Protein AF-0000000084387433 (afdb_homodimer)

InterPro domains:
  IPR000073 Alpha/beta hydrolase fold-1 [PR00111] (108-123)
  IPR000073 Alpha/beta hydrolase fold-1 [PR00111] (158-171)
  IPR000073 Alpha/beta hydrolase fold-1 [PR00111] (172-185)
  IPR022742 Alpha/beta hydrolase domain-containing protein 17C-like [PF12146] (83-213)
  IPR029058 Alpha/Beta hydrolase fold [G3DSA:3.40.50.1820] (45-366)
  IPR029058 Alpha/Beta hydrolase fold [SSF53474] (64-362)
  IPR050266 AB hydrolase superfamily [PTHR43798] (64-264)

pLDDT: mean 88.71, std 18.36, range [24.11, 98.94]

Structure (mmCIF, N/CA/C/O backbone):
data_AF-0000000084387433-model_v1
#
loop_
_entity.id
_entity.type
_entity.pdbx_description
1 polymer 'Alpha beta hydrolase family'
#
loop_
_atom_site.group_PDB
_atom_site.id
_atom_site.type_symbol
_atom_site.label_atom_id
_atom_site.label_alt_id
_atom_site.label_comp_id
_atom_site.label_asym_id
_atom_site.label_entity_id
_atom_site.label_seq_id
_atom_site.pdbx_PDB_ins_code
_atom_site.Cartn_x
_atom_site.Cartn_y
_atom_site.Cartn_z
_atom_site.occupancy
_atom_site.B_iso_or_equiv
_atom_site.auth_seq_id
_atom_site.auth_comp_id
_atom_site.auth_asym_id
_atom_site.auth_atom_id
_atom_site.pdbx_PDB_model_num
ATOM 1 N N . MET A 1 1 ? 56.719 6.711 -15.93 1 65 1 MET A N 1
ATOM 2 C CA . MET A 1 1 ? 55.562 5.863 -16.219 1 65 1 MET A CA 1
ATOM 3 C C . MET A 1 1 ? 55.094 6.066 -17.656 1 65 1 MET A C 1
ATOM 5 O O . MET A 1 1 ? 54.938 7.199 -18.109 1 65 1 MET A O 1
ATOM 9 N N . ASP A 1 2 ? 55.188 5.051 -18.484 1 86.56 2 ASP A N 1
ATOM 10 C CA . ASP A 1 2 ? 54.75 5.184 -19.875 1 86.56 2 ASP A CA 1
ATOM 11 C C . ASP A 1 2 ? 53.281 5.664 -19.953 1 86.56 2 ASP A C 1
ATOM 13 O O . ASP A 1 2 ? 52.531 5.559 -18.969 1 86.56 2 ASP A O 1
ATOM 17 N N . ASN A 1 3 ? 53.125 6.41 -20.906 1 88.75 3 ASN A N 1
ATOM 18 C CA . ASN A 1 3 ? 51.844 7.039 -21.141 1 88.75 3 ASN A CA 1
ATOM 19 C C . ASN A 1 3 ? 50.688 6.031 -21 1 88.75 3 ASN A C 1
ATOM 21 O O . ASN A 1 3 ? 49.625 6.367 -20.5 1 88.75 3 ASN A O 1
ATOM 25 N N . ILE A 1 4 ? 50.969 4.801 -21.312 1 89.12 4 ILE A N 1
ATOM 26 C CA . ILE A 1 4 ? 49.938 3.779 -21.266 1 89.12 4 ILE A CA 1
ATOM 27 C C . ILE A 1 4 ? 49.594 3.453 -19.812 1 89.12 4 ILE A C 1
ATOM 29 O O . ILE A 1 4 ? 48.438 3.354 -19.438 1 89.12 4 ILE A O 1
ATOM 33 N N . SER A 1 5 ? 50.594 3.354 -19.047 1 89.81 5 SER A N 1
ATOM 34 C CA . SER A 1 5 ? 50.406 3.08 -17.625 1 89.81 5 SER A CA 1
ATOM 35 C C . SER A 1 5 ? 49.688 4.242 -16.938 1 89.81 5 SER A C 1
ATOM 37 O O . SER A 1 5 ? 48.844 4.027 -16.062 1 89.81 5 SER A O 1
ATOM 39 N N . LEU A 1 6 ? 50.062 5.391 -17.328 1 89.75 6 LEU A N 1
ATOM 40 C CA . LEU A 1 6 ? 49.469 6.578 -16.734 1 89.75 6 LEU A CA 1
ATOM 41 C C . LEU A 1 6 ? 47.969 6.664 -17.062 1 89.75 6 LEU A C 1
ATOM 43 O O . LEU A 1 6 ? 47.156 7.023 -16.219 1 89.75 6 LEU A O 1
ATOM 47 N N . ILE A 1 7 ? 47.656 6.363 -18.312 1 89.88 7 ILE A N 1
ATOM 48 C CA . ILE A 1 7 ? 46.281 6.387 -18.75 1 89.88 7 ILE A CA 1
ATOM 49 C C . ILE A 1 7 ? 45.469 5.344 -17.984 1 89.88 7 ILE A C 1
ATOM 51 O O . ILE A 1 7 ? 44.375 5.641 -17.453 1 89.88 7 ILE A O 1
ATOM 55 N N . ALA A 1 8 ? 45.969 4.199 -17.812 1 91.31 8 ALA A N 1
ATOM 56 C CA . ALA A 1 8 ? 45.281 3.109 -17.125 1 91.31 8 ALA A CA 1
ATOM 57 C C . ALA A 1 8 ? 45.094 3.428 -15.648 1 91.31 8 ALA A C 1
ATOM 59 O O . ALA A 1 8 ? 44 3.207 -15.102 1 91.31 8 ALA A O 1
ATOM 60 N N . VAL A 1 9 ? 46.062 3.902 -15.055 1 89.75 9 VAL A N 1
ATOM 61 C CA . VAL A 1 9 ? 46 4.223 -13.633 1 89.75 9 VAL A CA 1
ATOM 62 C C . VAL A 1 9 ? 45.031 5.379 -13.406 1 89.75 9 VAL A C 1
ATOM 64 O O . VAL A 1 9 ? 44.25 5.367 -12.438 1 89.75 9 VAL A O 1
ATOM 67 N N . THR A 1 10 ? 45.125 6.328 -14.289 1 89.5 10 THR A N 1
ATOM 68 C CA . THR A 1 10 ? 44.219 7.473 -14.156 1 89.5 10 THR A CA 1
ATOM 69 C C . THR A 1 10 ? 42.781 7.051 -14.352 1 89.5 10 THR A C 1
ATOM 71 O O . THR A 1 10 ? 41.875 7.5 -13.625 1 89.5 10 THR A O 1
ATOM 74 N N . ALA A 1 11 ? 42.594 6.25 -15.344 1 89.38 11 ALA A N 1
ATOM 75 C CA . ALA A 1 11 ? 41.25 5.754 -15.594 1 89.38 11 ALA A CA 1
ATOM 76 C C . ALA A 1 11 ? 40.719 4.953 -14.398 1 89.38 11 ALA A C 1
ATOM 78 O O . ALA A 1 11 ? 39.594 5.133 -13.969 1 89.38 11 ALA A O 1
ATOM 79 N N . PHE A 1 12 ? 41.5 4.176 -13.859 1 89.81 12 PHE A N 1
ATOM 80 C CA . PHE A 1 12 ? 41.125 3.332 -12.727 1 89.81 12 PHE A CA 1
ATOM 81 C C . PHE A 1 12 ? 40.875 4.176 -11.484 1 89.81 12 PHE A C 1
ATOM 83 O O . PHE A 1 12 ? 39.906 3.965 -10.773 1 89.81 12 PHE A O 1
ATOM 90 N N . THR A 1 13 ? 41.781 5.07 -11.25 1 89.25 13 THR A N 1
ATOM 91 C CA . THR A 1 13 ? 41.625 5.934 -10.078 1 89.25 13 THR A CA 1
ATOM 92 C C . THR A 1 13 ? 40.406 6.82 -10.203 1 89.25 13 THR A C 1
ATOM 94 O O . THR A 1 13 ? 39.688 7.055 -9.219 1 89.25 13 THR A O 1
ATOM 97 N N . THR A 1 14 ? 40.219 7.285 -11.367 1 86.12 14 THR A N 1
ATOM 98 C CA . THR A 1 14 ? 39.031 8.086 -11.602 1 86.12 14 THR A CA 1
ATOM 99 C C . THR A 1 14 ? 37.75 7.27 -11.352 1 86.12 14 THR A C 1
ATOM 101 O O . THR A 1 14 ? 36.812 7.75 -10.719 1 86.12 14 THR A O 1
ATOM 104 N N . PHE A 1 15 ? 37.781 6.125 -11.812 1 86.19 15 PHE A N 1
ATOM 105 C CA . PHE A 1 15 ? 36.656 5.234 -11.617 1 86.19 15 PHE A CA 1
ATOM 106 C C . PHE A 1 15 ? 36.406 4.984 -10.133 1 86.19 15 PHE A C 1
ATOM 108 O O . PHE A 1 15 ? 35.281 5.098 -9.648 1 86.19 15 PHE A O 1
ATOM 115 N N . CYS A 1 16 ? 37.406 4.711 -9.43 1 85.88 16 CYS A N 1
ATOM 116 C CA . CYS A 1 16 ? 37.281 4.43 -8 1 85.88 16 CYS A CA 1
ATOM 117 C C . CYS A 1 16 ? 36.812 5.66 -7.234 1 85.88 16 CYS A C 1
ATOM 119 O O . CYS A 1 16 ? 36 5.551 -6.336 1 85.88 16 CYS A O 1
ATOM 121 N N . PHE A 1 17 ? 37.406 6.762 -7.613 1 85.5 17 PHE A N 1
ATOM 122 C CA . PHE A 1 17 ? 37.031 8 -6.945 1 85.5 17 PHE A CA 1
ATOM 123 C C . PHE A 1 17 ? 35.562 8.312 -7.184 1 85.5 17 PHE A C 1
ATOM 125 O O . PHE A 1 17 ? 34.844 8.734 -6.266 1 85.5 17 PHE A O 1
ATOM 132 N N . LEU A 1 18 ? 35.125 8.133 -8.352 1 83.81 18 LEU A N 1
ATOM 133 C CA . LEU A 1 18 ? 33.719 8.398 -8.68 1 83.81 18 LEU A CA 1
ATOM 134 C C . LEU A 1 18 ? 32.812 7.43 -7.941 1 83.81 18 LEU A C 1
ATOM 136 O O . LEU A 1 18 ? 31.719 7.816 -7.496 1 83.81 18 LEU A O 1
ATOM 140 N N . LEU A 1 19 ? 33.281 6.289 -7.812 1 83.62 19 LEU A N 1
ATOM 141 C CA . LEU A 1 19 ? 32.5 5.289 -7.098 1 83.62 19 LEU A CA 1
ATOM 142 C C . LEU A 1 19 ? 32.375 5.637 -5.617 1 83.62 19 LEU A C 1
ATOM 144 O O . LEU A 1 19 ? 31.297 5.555 -5.027 1 83.62 19 LEU A O 1
ATOM 148 N N . VAL A 1 20 ? 33.438 6.027 -5.062 1 81.5 20 VAL A N 1
ATOM 149 C CA . VAL A 1 20 ? 33.469 6.391 -3.648 1 81.5 20 VAL A CA 1
ATOM 150 C C . VAL A 1 20 ? 32.625 7.648 -3.424 1 81.5 20 VAL A C 1
ATOM 152 O O . VAL A 1 20 ? 31.875 7.723 -2.463 1 81.5 20 VAL A O 1
ATOM 155 N N . ALA A 1 21 ? 32.844 8.578 -4.277 1 82.44 21 ALA A N 1
ATOM 156 C CA . ALA A 1 21 ? 32.062 9.812 -4.184 1 82.44 21 ALA A CA 1
ATOM 157 C C . ALA A 1 21 ? 30.578 9.523 -4.305 1 82.44 21 ALA A C 1
ATOM 159 O O . ALA A 1 21 ? 29.781 10.055 -3.545 1 82.44 21 ALA A O 1
ATOM 160 N N . TYR A 1 22 ? 30.297 8.727 -5.152 1 79.44 22 TYR A N 1
ATOM 161 C CA . TYR A 1 22 ? 28.891 8.375 -5.375 1 79.44 22 TYR A CA 1
ATOM 162 C C . TYR A 1 22 ? 28.297 7.703 -4.141 1 79.44 22 TYR A C 1
ATOM 164 O O . TYR A 1 22 ? 27.266 8.125 -3.641 1 79.44 22 TYR A O 1
ATOM 172 N N . TYR A 1 23 ? 28.922 6.801 -3.539 1 81 23 TYR A N 1
ATOM 173 C CA . TYR A 1 23 ? 28.391 6.047 -2.41 1 81 23 TYR A CA 1
ATOM 174 C C . TYR A 1 23 ? 28.422 6.883 -1.136 1 81 23 TYR A C 1
ATOM 176 O O . TYR A 1 23 ? 27.594 6.68 -0.237 1 81 23 TYR A O 1
ATOM 184 N N . SER A 1 24 ? 29.312 7.812 -1.181 1 81.12 24 SER A N 1
ATOM 185 C CA . SER A 1 24 ? 29.375 8.695 -0.019 1 81.12 24 SER A CA 1
ATOM 186 C C . SER A 1 24 ? 28.297 9.766 -0.076 1 81.12 24 SER A C 1
ATOM 188 O O . SER A 1 24 ? 27.734 10.141 0.953 1 81.12 24 SER A O 1
ATOM 190 N N . LEU A 1 25 ? 28.047 10.203 -1.199 1 83.25 25 LEU A N 1
ATOM 191 C CA . LEU A 1 25 ? 27.125 11.32 -1.375 1 83.25 25 LEU A CA 1
ATOM 192 C C . LEU A 1 25 ? 25.688 10.828 -1.555 1 83.25 25 LEU A C 1
ATOM 194 O O . LEU A 1 25 ? 24.734 11.578 -1.339 1 83.25 25 LEU A O 1
ATOM 198 N N . TYR A 1 26 ? 25.562 9.633 -1.935 1 81.25 26 TYR A N 1
ATOM 199 C CA . TYR A 1 26 ? 24.25 9.039 -2.148 1 81.25 26 TYR A CA 1
ATOM 200 C C . TYR A 1 26 ? 24.109 7.73 -1.381 1 81.25 26 TYR A C 1
ATOM 202 O O . TYR A 1 26 ? 23.984 6.664 -1.982 1 81.25 26 TYR A O 1
ATOM 210 N N . PRO A 1 27 ? 24.047 7.918 -0.1 1 77 27 PRO A N 1
ATOM 211 C CA . PRO A 1 27 ? 23.922 6.699 0.698 1 77 27 PRO A CA 1
ATOM 212 C C . PRO A 1 27 ? 22.594 5.973 0.459 1 77 27 PRO A C 1
ATOM 214 O O . PRO A 1 27 ? 21.594 6.602 0.1 1 77 27 PRO A O 1
ATOM 217 N N . ILE A 1 28 ? 22.672 4.68 0.574 1 79.88 28 ILE A N 1
ATOM 218 C CA . ILE A 1 28 ? 21.469 3.873 0.441 1 79.88 28 ILE A CA 1
ATOM 219 C C . ILE A 1 28 ? 20.719 3.848 1.77 1 79.88 28 ILE A C 1
ATOM 221 O O . ILE A 1 28 ? 21.25 3.41 2.789 1 79.88 28 ILE A O 1
ATOM 225 N N . ASP A 1 29 ? 19.547 4.426 1.74 1 85.62 29 ASP A N 1
ATOM 226 C CA . ASP A 1 29 ? 18.703 4.379 2.934 1 85.62 29 ASP A CA 1
ATOM 227 C C . ASP A 1 29 ? 18.094 2.99 3.125 1 85.62 29 ASP A C 1
ATOM 229 O O . ASP A 1 29 ? 17.828 2.291 2.148 1 85.62 29 ASP A O 1
ATOM 233 N N . PRO A 1 30 ? 18.016 2.631 4.445 1 92.31 30 PRO A N 1
ATOM 234 C CA . PRO A 1 30 ? 17.281 1.383 4.672 1 92.31 30 PRO A CA 1
ATOM 235 C C . PRO A 1 30 ? 15.836 1.449 4.184 1 92.31 30 PRO A C 1
ATOM 237 O O . PRO A 1 30 ? 15.25 2.533 4.129 1 92.31 30 PRO A O 1
ATOM 240 N N . GLN A 1 31 ? 15.367 0.321 3.84 1 95.75 31 GLN A N 1
ATOM 241 C CA . GLN A 1 31 ? 13.992 0.247 3.357 1 95.75 31 GLN A CA 1
ATOM 242 C C . GLN A 1 31 ? 13.023 0.859 4.363 1 95.75 31 GLN A C 1
ATOM 244 O O . GLN A 1 31 ? 12.133 1.628 3.988 1 95.75 31 GLN A O 1
ATOM 249 N N . ILE A 1 32 ? 13.188 0.485 5.629 1 97.81 32 ILE A N 1
ATOM 250 C CA . ILE A 1 32 ? 12.352 0.984 6.719 1 97.81 32 ILE A CA 1
ATOM 251 C C . ILE A 1 32 ? 13.211 1.787 7.695 1 97.81 32 ILE A C 1
ATOM 253 O O . ILE A 1 32 ? 14.242 1.308 8.164 1 97.81 32 ILE A O 1
ATOM 257 N N . ILE A 1 33 ? 12.867 3.029 7.91 1 97.56 33 ILE A N 1
ATOM 258 C CA . ILE A 1 33 ? 13.508 3.867 8.914 1 97.56 33 ILE A CA 1
ATOM 259 C C . ILE A 1 33 ? 12.617 3.961 10.156 1 97.56 33 ILE A C 1
ATOM 261 O O . ILE A 1 33 ? 11.562 4.594 10.117 1 97.56 33 ILE A O 1
ATOM 265 N N . PRO A 1 34 ? 12.992 3.387 11.242 1 96.44 34 PRO A N 1
ATOM 266 C CA . PRO A 1 34 ? 12.125 3.279 12.422 1 96.44 34 PRO A CA 1
ATOM 267 C C . PRO A 1 34 ? 11.727 4.641 12.984 1 96.44 34 PRO A C 1
ATOM 269 O O . PRO A 1 34 ? 12.539 5.566 13.008 1 96.44 34 PRO A O 1
ATOM 272 N N . SER A 1 35 ? 10.516 4.707 13.438 1 97 35 SER A N 1
ATOM 273 C CA . SER A 1 35 ? 10.016 5.91 14.086 1 97 35 SER A CA 1
ATOM 274 C C . SER A 1 35 ? 10.5 6.004 15.531 1 97 35 SER A C 1
ATOM 276 O O . SER A 1 35 ? 11.086 5.055 16.047 1 97 35 SER A O 1
ATOM 278 N N . PRO A 1 36 ? 10.25 7.125 16.188 1 95.25 36 PRO A N 1
ATOM 279 C CA . PRO A 1 36 ? 10.688 7.254 17.578 1 95.25 36 PRO A CA 1
ATOM 280 C C . PRO A 1 36 ? 9.859 6.391 18.531 1 95.25 36 PRO A C 1
ATOM 282 O O . PRO A 1 36 ? 10.211 6.254 19.703 1 95.25 36 PRO A O 1
ATOM 285 N N . LEU A 1 37 ? 8.781 5.855 18.062 1 92.5 37 LEU A N 1
ATOM 286 C CA . LEU A 1 37 ? 7.949 5.027 18.922 1 92.5 37 LEU A CA 1
ATOM 287 C C . LEU A 1 37 ? 8.773 3.918 19.562 1 92.5 37 LEU A C 1
ATOM 289 O O . LEU A 1 37 ? 8.492 3.508 20.703 1 92.5 37 LEU A O 1
ATOM 293 N N . HIS A 1 38 ? 9.766 3.438 18.828 1 87.12 38 HIS A N 1
ATOM 294 C CA . HIS A 1 38 ? 10.602 2.352 19.328 1 87.12 38 HIS A CA 1
ATOM 295 C C . HIS A 1 38 ? 11.375 2.781 20.562 1 87.12 38 HIS A C 1
ATOM 297 O O . HIS A 1 38 ? 11.633 1.967 21.453 1 87.12 38 HIS A O 1
ATOM 303 N N . ILE A 1 39 ? 11.742 4.012 20.703 1 87.88 39 ILE A N 1
ATOM 304 C CA . ILE A 1 39 ? 12.5 4.539 21.828 1 87.88 39 ILE A CA 1
ATOM 305 C C . ILE A 1 39 ? 11.555 4.969 22.938 1 87.88 39 ILE A C 1
ATOM 307 O O . ILE A 1 39 ? 11.844 4.781 24.125 1 87.88 39 ILE A O 1
ATOM 311 N N . ILE A 1 40 ? 10.453 5.48 22.578 1 89.94 40 ILE A N 1
ATOM 312 C CA . ILE A 1 40 ? 9.492 6.027 23.531 1 89.94 40 ILE A CA 1
ATOM 313 C C . ILE A 1 40 ? 8.914 4.895 24.391 1 89.94 40 ILE A C 1
ATOM 315 O O . ILE A 1 40 ? 8.617 5.09 25.562 1 89.94 40 ILE A O 1
ATOM 319 N N . ALA A 1 41 ? 8.805 3.734 23.766 1 83.81 41 ALA A N 1
ATOM 320 C CA . ALA A 1 41 ? 8.242 2.582 24.469 1 83.81 41 ALA A CA 1
ATOM 321 C C . ALA A 1 41 ? 9.086 2.221 25.703 1 83.81 41 ALA A C 1
ATOM 323 O O . ALA A 1 41 ? 8.578 1.629 26.656 1 83.81 41 ALA A O 1
ATOM 324 N N . SER A 1 42 ? 10.32 2.705 25.703 1 87.88 42 SER A N 1
ATOM 325 C CA . SER A 1 42 ? 11.219 2.379 26.797 1 87.88 42 SER A CA 1
ATOM 326 C C . SER A 1 42 ? 11.305 3.531 27.797 1 87.88 42 SER A C 1
ATOM 328 O O . SER A 1 42 ? 11.914 3.393 28.859 1 87.88 42 SER A O 1
ATOM 330 N N . LEU A 1 43 ? 10.664 4.617 27.547 1 90.38 43 LEU A N 1
ATOM 331 C CA . LEU A 1 43 ? 10.742 5.793 28.406 1 90.38 43 LEU A CA 1
ATOM 332 C C . LEU A 1 43 ? 9.742 5.691 29.562 1 90.38 43 LEU A C 1
ATOM 334 O O . LEU A 1 43 ? 8.648 5.145 29.391 1 90.38 43 LEU A O 1
ATOM 338 N N . PRO A 1 44 ? 10.117 6.23 30.75 1 91.38 44 PRO A N 1
ATOM 339 C CA . PRO A 1 44 ? 9.156 6.332 31.844 1 91.38 44 PRO A CA 1
ATOM 340 C C . PRO A 1 44 ? 7.945 7.195 31.484 1 91.38 44 PRO A C 1
ATOM 342 O O . PRO A 1 44 ? 8.055 8.117 30.672 1 91.38 44 PRO A O 1
ATOM 345 N N . GLU A 1 45 ? 6.93 6.938 32.094 1 89 45 GLU A N 1
ATOM 346 C CA . GLU A 1 45 ? 5.664 7.613 31.828 1 89 45 GLU A CA 1
ATOM 347 C C . GLU A 1 45 ? 5.797 9.125 32 1 89 45 GLU A C 1
ATOM 349 O O . GLU A 1 45 ? 5.188 9.891 31.25 1 89 45 GLU A O 1
ATOM 354 N N . GLU A 1 46 ? 6.555 9.523 32.969 1 90.5 46 GLU A N 1
ATOM 355 C CA . GLU A 1 46 ? 6.734 10.945 33.25 1 90.5 46 GLU A CA 1
ATOM 356 C C . GLU A 1 46 ? 7.387 11.664 32.062 1 90.5 46 GLU A C 1
ATOM 358 O O . GLU A 1 46 ? 7.059 12.82 31.781 1 90.5 46 GLU A O 1
ATOM 363 N N . GLU A 1 47 ? 8.25 10.977 31.422 1 90.25 47 GLU A N 1
ATOM 364 C CA . GLU A 1 47 ? 8.938 11.555 30.281 1 90.25 47 GLU A CA 1
ATOM 365 C C . GLU A 1 47 ? 8.031 11.586 29.047 1 90.25 47 GLU A C 1
ATOM 367 O O . GLU A 1 47 ? 8.094 12.523 28.25 1 90.25 47 GLU A O 1
ATOM 372 N N . VAL A 1 48 ? 7.227 10.562 28.922 1 90.81 48 VAL A N 1
ATOM 373 C CA . VAL A 1 48 ? 6.297 10.484 27.797 1 90.81 48 VAL A CA 1
ATOM 374 C C . VAL A 1 48 ? 5.289 11.633 27.875 1 90.81 48 VAL A C 1
ATOM 376 O O . VAL A 1 48 ? 4.898 12.195 26.859 1 90.81 48 VAL A O 1
ATOM 379 N N . GLN A 1 49 ? 4.926 12.016 29.078 1 88.69 49 GLN A N 1
ATOM 380 C CA . GLN A 1 49 ? 3.934 13.062 29.297 1 88.69 49 GLN A CA 1
ATOM 381 C C . GLN A 1 49 ? 4.484 14.43 28.906 1 88.69 49 GLN A C 1
ATOM 383 O O . GLN A 1 49 ? 3.721 15.359 28.625 1 88.69 49 GLN A O 1
ATOM 388 N N . LYS A 1 50 ? 5.789 14.531 28.812 1 89.12 50 LYS A N 1
ATOM 389 C CA . LYS A 1 50 ? 6.43 15.805 28.516 1 89.12 50 LYS A CA 1
ATOM 390 C C . LYS A 1 50 ? 6.645 15.977 27.016 1 89.12 50 LYS A C 1
ATOM 392 O O . LYS A 1 50 ? 7.02 17.062 26.547 1 89.12 50 LYS A O 1
ATOM 397 N N . LEU A 1 51 ? 6.336 14.859 26.328 1 92.25 51 LEU A N 1
ATOM 398 C CA . LEU A 1 51 ? 6.52 14.938 24.891 1 92.25 51 LEU A CA 1
ATOM 399 C C . LEU A 1 51 ? 5.516 15.898 24.266 1 92.25 51 LEU A C 1
ATOM 401 O O . LEU A 1 51 ? 4.355 15.953 24.688 1 92.25 51 LEU A O 1
ATOM 405 N N . PRO A 1 52 ? 5.91 16.688 23.312 1 90.25 52 PRO A N 1
ATOM 406 C CA . PRO A 1 52 ? 4.973 17.594 22.641 1 90.25 52 PRO A CA 1
ATOM 407 C C . PRO A 1 52 ? 3.863 16.844 21.891 1 90.25 52 PRO A C 1
ATOM 409 O 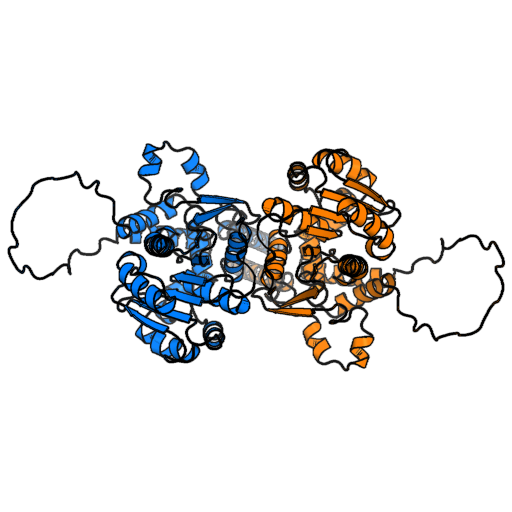O . PRO A 1 52 ? 2.775 17.391 21.688 1 90.25 52 PRO A O 1
ATOM 412 N N . TYR A 1 53 ? 4.148 15.656 21.406 1 92.75 53 TYR A N 1
ATOM 413 C CA . TYR A 1 53 ? 3.219 14.742 20.766 1 92.75 53 TYR A CA 1
ATOM 414 C C . TYR A 1 53 ? 3.256 13.367 21.422 1 92.75 53 TYR A C 1
ATOM 416 O O . TYR A 1 53 ? 4.246 12.641 21.297 1 92.75 53 TYR A O 1
ATOM 424 N N . GLN A 1 54 ? 2.17 13.078 22.062 1 92.56 54 GLN A N 1
ATOM 425 C CA . GLN A 1 54 ? 2.117 11.82 22.812 1 92.56 54 GLN A CA 1
ATOM 426 C C . GLN A 1 54 ? 1.523 10.703 21.953 1 92.56 54 GLN A C 1
ATOM 428 O O . GLN A 1 54 ? 0.556 10.922 21.219 1 92.56 54 GLN A O 1
ATOM 433 N N . PRO A 1 55 ? 2.084 9.477 22.047 1 91.38 55 PRO A N 1
ATOM 434 C CA . PRO A 1 55 ? 1.638 8.359 21.219 1 91.38 55 PRO A CA 1
ATOM 435 C C . PRO A 1 55 ? 0.177 7.984 21.469 1 91.38 55 PRO A C 1
ATOM 437 O O . PRO A 1 55 ? -0.482 7.434 20.578 1 91.38 55 PRO A O 1
ATOM 440 N N . ASN A 1 56 ? -0.439 8.305 22.625 1 89.81 56 ASN A N 1
ATOM 441 C CA . ASN A 1 56 ? -1.815 7.953 22.953 1 89.81 56 ASN A CA 1
ATOM 442 C C . ASN A 1 56 ? -2.701 9.188 23.062 1 89.81 56 ASN A C 1
ATOM 444 O O . ASN A 1 56 ? -3.629 9.219 23.875 1 89.81 56 ASN A O 1
ATOM 448 N N . CYS A 1 57 ? -2.355 10.141 22.312 1 90.31 57 CYS A N 1
ATOM 449 C CA . CYS A 1 57 ? -3.066 11.406 22.438 1 90.31 57 CYS A CA 1
ATOM 450 C C . CYS A 1 57 ? -4.504 11.273 21.953 1 90.31 57 CYS A C 1
ATOM 452 O O . CYS A 1 57 ? -5.375 12.055 22.344 1 90.31 57 CYS A O 1
ATOM 454 N N . PHE A 1 58 ? -4.809 10.312 21.031 1 96.25 58 PHE A N 1
ATOM 455 C CA . PHE A 1 58 ? -6.164 10.07 20.562 1 96.25 58 PHE A CA 1
ATOM 456 C C . PHE A 1 58 ? -6.578 8.625 20.797 1 96.25 58 PHE A C 1
ATOM 458 O O . PHE A 1 58 ? -5.723 7.742 20.906 1 96.25 58 PHE A O 1
ATOM 465 N N . PRO A 1 59 ? -7.887 8.359 20.984 1 97.38 59 PRO A N 1
ATOM 466 C CA . PRO A 1 59 ? -8.359 6.988 21.203 1 97.38 59 PRO A CA 1
ATOM 467 C C . PRO A 1 59 ? -8.141 6.09 19.984 1 97.38 59 PRO A C 1
ATOM 469 O O . PRO A 1 59 ? -7.992 6.586 18.859 1 97.38 59 PRO A O 1
ATOM 472 N N . GLY A 1 60 ? -8.133 4.828 20.266 1 97.88 60 GLY A N 1
ATOM 473 C CA . GLY A 1 60 ? -8.078 3.85 19.188 1 97.88 60 GLY A CA 1
ATOM 474 C C . GLY A 1 60 ? -6.715 3.764 18.531 1 97.88 60 GLY A C 1
ATOM 475 O O . GLY A 1 60 ? -6.617 3.461 17.328 1 97.88 60 GLY A O 1
ATOM 476 N N . ALA A 1 61 ? -5.684 4.074 19.297 1 96.88 61 ALA A N 1
ATOM 477 C CA . ALA A 1 61 ? -4.32 4.031 18.781 1 96.88 61 ALA A CA 1
ATOM 478 C C . ALA A 1 61 ? -3.904 2.604 18.438 1 96.88 61 ALA A C 1
ATOM 480 O O . ALA A 1 61 ? -4.219 1.667 19.188 1 96.88 61 ALA A O 1
ATOM 481 N N . ARG A 1 62 ? -3.27 2.445 17.281 1 96.69 62 ARG A N 1
ATOM 482 C CA . ARG A 1 62 ? -2.668 1.162 16.938 1 96.69 62 ARG A CA 1
ATOM 483 C C . ARG A 1 62 ? -1.506 1.351 15.969 1 96.69 62 ARG A C 1
ATOM 485 O O . ARG A 1 62 ? -1.454 2.344 15.242 1 96.69 62 ARG A O 1
ATOM 492 N N . ASP A 1 63 ? -0.584 0.473 16.047 1 96.62 63 ASP A N 1
ATOM 493 C CA . ASP A 1 63 ? 0.514 0.409 15.086 1 96.62 63 ASP A CA 1
ATOM 494 C C . ASP A 1 63 ? 0.248 -0.645 14.008 1 96.62 63 ASP A C 1
ATOM 496 O O . ASP A 1 63 ? 0.229 -1.843 14.305 1 96.62 63 ASP A O 1
ATOM 500 N N . VAL A 1 64 ? 0.059 -0.205 12.844 1 98 64 VAL A N 1
ATOM 501 C CA . VAL A 1 64 ? -0.217 -1.104 11.734 1 98 64 VAL A CA 1
ATOM 502 C C . VAL A 1 64 ? 1.096 -1.586 11.117 1 98 64 VAL A C 1
ATOM 504 O O . VAL A 1 64 ? 1.832 -0.801 10.516 1 98 64 VAL A O 1
ATOM 507 N N . GLU A 1 65 ? 1.404 -2.834 11.281 1 97.62 65 GLU A N 1
ATOM 508 C CA . GLU A 1 65 ? 2.609 -3.418 10.703 1 97.62 65 GLU A CA 1
ATOM 509 C C . GLU A 1 65 ? 2.412 -3.73 9.219 1 97.62 65 GLU A C 1
ATOM 511 O O . GLU A 1 65 ? 1.485 -4.453 8.852 1 97.62 65 GLU A O 1
ATOM 516 N N . THR A 1 66 ? 3.191 -3.176 8.375 1 98 66 THR A N 1
ATOM 517 C CA . THR A 1 66 ? 3.139 -3.414 6.938 1 98 66 THR A CA 1
ATOM 518 C C . THR A 1 66 ? 4.535 -3.68 6.383 1 98 66 THR A C 1
ATOM 520 O O . THR A 1 66 ? 5.531 -3.549 7.102 1 98 66 THR A O 1
ATOM 523 N N . GLU A 1 67 ? 4.621 -4.004 5.105 1 96.88 67 GLU A N 1
ATOM 524 C CA . GLU A 1 67 ? 5.898 -4.207 4.426 1 96.88 67 GLU A CA 1
ATOM 525 C C . GLU A 1 67 ? 6.625 -2.883 4.211 1 96.88 67 GLU A C 1
ATOM 527 O O . GLU A 1 67 ? 7.82 -2.865 3.91 1 96.88 67 GLU A O 1
ATOM 532 N N . TYR A 1 68 ? 5.906 -1.707 4.465 1 98.12 68 TYR A N 1
ATOM 533 C CA . TYR A 1 68 ? 6.504 -0.38 4.363 1 98.12 68 TYR A CA 1
ATOM 534 C C . TYR A 1 68 ? 7.02 0.091 5.719 1 98.12 68 TYR A C 1
ATOM 536 O O . TYR A 1 68 ? 7.652 1.143 5.82 1 98.12 68 TYR A O 1
ATOM 544 N N . GLY A 1 69 ? 6.785 -0.708 6.734 1 97.81 69 GLY A N 1
ATOM 545 C CA . GLY A 1 69 ? 7.016 -0.301 8.109 1 97.81 69 GLY A CA 1
ATOM 546 C C . GLY A 1 69 ? 5.73 -0.089 8.891 1 97.81 69 GLY A C 1
ATOM 547 O O . GLY A 1 69 ? 4.641 -0.358 8.391 1 97.81 69 GLY A O 1
ATOM 548 N N . PHE A 1 70 ? 5.895 0.434 10.094 1 98.06 70 PHE A N 1
ATOM 549 C CA . PHE A 1 70 ? 4.742 0.653 10.961 1 98.06 70 PHE A CA 1
ATOM 550 C C . PHE A 1 70 ? 4.086 1.994 10.656 1 98.06 70 PHE A C 1
ATOM 552 O O . PHE A 1 70 ? 4.773 2.986 10.414 1 98.06 70 PHE A O 1
ATOM 559 N N . ILE A 1 71 ? 2.785 2.027 10.656 1 98.62 71 ILE A N 1
ATOM 560 C CA . ILE A 1 71 ? 1.99 3.246 10.539 1 98.62 71 ILE A CA 1
ATOM 561 C C . ILE A 1 71 ? 1.205 3.473 11.828 1 98.62 71 ILE A C 1
ATOM 563 O O . ILE A 1 71 ? 0.471 2.588 12.281 1 98.62 71 ILE A O 1
ATOM 567 N N . ARG A 1 72 ? 1.365 4.605 12.43 1 98.31 72 ARG A N 1
ATOM 568 C CA . ARG A 1 72 ? 0.565 4.957 13.594 1 98.31 72 ARG A CA 1
ATOM 569 C C . ARG A 1 72 ? -0.822 5.441 13.188 1 98.31 72 ARG A C 1
ATOM 571 O O . ARG A 1 72 ? -0.951 6.402 12.422 1 98.31 72 ARG A O 1
ATOM 578 N N . VAL A 1 73 ? -1.861 4.762 13.688 1 98.56 73 VAL A N 1
ATOM 579 C CA . VAL A 1 73 ? -3.238 5.043 13.297 1 98.56 73 VAL A CA 1
ATOM 580 C C . VAL A 1 73 ? -4.094 5.285 14.539 1 98.56 73 VAL A C 1
ATOM 582 O O . VAL A 1 73 ? -3.855 4.684 15.586 1 98.56 73 VAL A O 1
ATOM 585 N N . TYR A 1 74 ? -5.035 6.215 14.492 1 98.69 74 TYR A N 1
ATOM 586 C CA . TYR A 1 74 ? -6.062 6.465 15.5 1 98.69 74 TYR A CA 1
ATOM 587 C C . TYR A 1 74 ? -7.457 6.348 14.891 1 98.69 74 TYR A C 1
ATOM 589 O O . TYR A 1 74 ? -7.73 6.922 13.836 1 98.69 74 TYR A O 1
ATOM 597 N N . GLU A 1 75 ? -8.281 5.586 15.461 1 98.81 75 GLU A N 1
ATOM 598 C CA . GLU A 1 75 ? -9.641 5.355 14.977 1 98.81 75 GLU A CA 1
ATOM 599 C C . GLU A 1 75 ? -10.641 5.32 16.125 1 98.81 75 GLU A C 1
ATOM 601 O O . GLU A 1 75 ? -10.523 4.492 17.031 1 98.81 75 GLU A O 1
ATOM 606 N N . TRP A 1 76 ? -11.594 6.262 16.156 1 98.69 76 TRP A N 1
ATOM 607 C CA . TRP A 1 76 ? -12.57 6.262 17.234 1 98.69 76 TRP A CA 1
ATOM 608 C C . TRP A 1 76 ? -13.859 6.949 16.812 1 98.69 76 TRP A C 1
ATOM 610 O O . TRP A 1 76 ? -13.984 7.395 15.664 1 98.69 76 TRP A O 1
ATOM 620 N N . GLY A 1 77 ? -14.867 7.008 17.688 1 98.75 77 GLY A N 1
ATOM 621 C CA . GLY A 1 77 ? -16.219 7.449 17.359 1 98.75 77 GLY A CA 1
ATOM 622 C C . GLY A 1 77 ? -17.172 6.301 17.125 1 98.75 77 GLY A C 1
ATOM 623 O O . GLY A 1 77 ? -16.781 5.137 17.109 1 98.75 77 GLY A O 1
ATOM 624 N N . PRO A 1 78 ? -18.453 6.613 16.984 1 98.31 78 PRO A N 1
ATOM 625 C CA . PRO A 1 78 ? -19.438 5.547 16.781 1 98.31 78 PRO A CA 1
ATOM 626 C C . PRO A 1 78 ? -19.172 4.73 15.516 1 98.31 78 PRO A C 1
ATOM 628 O O . PRO A 1 78 ? -18.922 5.305 14.453 1 98.31 78 PRO A O 1
ATOM 631 N N . GLU A 1 79 ? -19.203 3.412 15.57 1 97.62 79 GLU A N 1
ATOM 632 C CA . GLU A 1 79 ? -18.875 2.523 14.461 1 97.62 79 GLU A CA 1
ATOM 633 C C . GLU A 1 79 ? -19.891 2.658 13.328 1 97.62 79 GLU A C 1
ATOM 635 O O . GLU A 1 79 ? -19.594 2.365 12.172 1 97.62 79 GLU A O 1
ATOM 640 N N . THR A 1 80 ? -21.047 3.113 13.648 1 96.81 80 THR A N 1
ATOM 641 C CA . THR A 1 80 ? -22.109 3.213 12.648 1 96.81 80 THR A CA 1
ATOM 642 C C . THR A 1 80 ? -22.203 4.633 12.102 1 96.81 80 THR A C 1
ATOM 644 O O . THR A 1 80 ? -23.031 4.922 11.242 1 96.81 80 THR A O 1
ATOM 647 N N . GLY A 1 81 ? -21.422 5.52 12.641 1 97.62 81 GLY A N 1
ATOM 648 C CA . GLY A 1 81 ? -21.453 6.895 12.172 1 97.62 81 GLY A CA 1
ATOM 649 C C . GLY A 1 81 ? -20.797 7.078 10.82 1 97.62 81 GLY A C 1
ATOM 650 O O . GLY A 1 81 ? -20.062 6.203 10.352 1 97.62 81 GLY A O 1
ATOM 651 N N . PRO A 1 82 ? -21.125 8.18 10.18 1 98 82 PRO A N 1
ATOM 652 C CA . PRO A 1 82 ? -20.406 8.477 8.93 1 98 82 PRO A CA 1
ATOM 653 C C . PRO A 1 82 ? -18.891 8.461 9.094 1 98 82 PRO A C 1
ATOM 655 O O . PRO A 1 82 ? -18.375 9.023 10.055 1 98 82 PRO A O 1
ATOM 658 N N . LYS A 1 83 ? -18.25 7.801 8.211 1 98.75 83 LYS A N 1
ATOM 659 C CA . LYS A 1 83 ? -16.812 7.582 8.305 1 98.75 83 LYS A CA 1
ATOM 660 C C . LYS A 1 83 ? -16.031 8.734 7.668 1 98.75 83 LYS A C 1
ATOM 662 O O . LYS A 1 83 ? -16.328 9.141 6.539 1 98.75 83 LYS A O 1
ATOM 667 N N . VAL A 1 84 ? -15.055 9.281 8.391 1 98.94 84 VAL A N 1
ATOM 668 C CA . VAL A 1 84 ? -14.258 10.414 7.922 1 98.94 84 VAL A CA 1
ATOM 669 C C . VAL A 1 84 ? -12.766 10.102 8.086 1 98.94 84 VAL A C 1
ATOM 671 O O . VAL A 1 84 ? -12.312 9.781 9.188 1 98.94 84 VAL A O 1
ATOM 674 N N . VAL A 1 85 ? -12.031 10.164 7.02 1 98.94 85 VAL A N 1
ATOM 675 C CA . VAL A 1 85 ? -10.57 10.055 7.066 1 98.94 85 VAL A CA 1
ATOM 676 C C . VAL A 1 85 ? -9.953 11.453 7.031 1 98.94 85 VAL A C 1
ATOM 678 O O . VAL A 1 85 ? -10.352 12.297 6.227 1 98.94 85 VAL A O 1
ATOM 681 N N . LEU A 1 86 ? -9.023 11.711 7.938 1 98.88 86 LEU A N 1
ATOM 682 C CA . LEU A 1 86 ? -8.328 12.992 7.969 1 98.88 86 LEU A CA 1
ATOM 683 C C . LEU A 1 86 ? -6.844 12.812 7.676 1 98.88 86 LEU A C 1
ATOM 685 O O . LEU A 1 86 ? -6.199 11.93 8.25 1 98.88 86 LEU A O 1
ATOM 689 N N . ILE A 1 87 ? -6.293 13.617 6.805 1 98.88 87 ILE A N 1
ATOM 690 C CA . ILE A 1 87 ? -4.902 13.516 6.379 1 98.88 87 ILE A CA 1
ATOM 691 C C . ILE A 1 87 ? -4.18 14.828 6.652 1 98.88 87 ILE A C 1
ATOM 693 O O . ILE A 1 87 ? -4.574 15.883 6.137 1 98.88 87 ILE A O 1
ATOM 697 N N . HIS A 1 88 ? -3.104 14.789 7.402 1 98.44 88 HIS A N 1
ATOM 698 C CA . HIS A 1 88 ? -2.398 15.984 7.848 1 98.44 88 HIS A CA 1
ATOM 699 C C . HIS A 1 88 ? -1.384 16.453 6.805 1 98.44 88 HIS A C 1
ATOM 701 O O . HIS A 1 88 ? -1.253 15.828 5.746 1 98.44 88 HIS A O 1
ATOM 707 N N . GLY A 1 89 ? -0.69 17.531 7.094 1 97.38 89 GLY A N 1
ATOM 708 C CA . GLY A 1 89 ? 0.194 18.188 6.141 1 97.38 89 GLY A CA 1
ATOM 709 C C . GLY A 1 89 ? 1.612 17.641 6.18 1 97.38 89 GLY A C 1
ATOM 710 O O . GLY A 1 89 ? 1.901 16.688 6.902 1 97.38 89 GLY A O 1
ATOM 711 N N . MET A 1 90 ? 2.514 18.266 5.531 1 95.38 90 MET A N 1
ATOM 712 C CA . MET A 1 90 ? 3.855 17.781 5.219 1 95.38 90 MET A CA 1
ATOM 713 C C . MET A 1 90 ? 4.742 17.797 6.457 1 95.38 90 MET A C 1
ATOM 715 O O . MET A 1 90 ? 5.52 16.859 6.68 1 95.38 90 MET A O 1
ATOM 719 N N . SER A 1 91 ? 4.734 18.844 7.223 1 91.88 91 SER A N 1
ATOM 720 C CA . SER A 1 91 ? 5.699 19.016 8.305 1 91.88 91 SER A CA 1
ATOM 721 C C . SER A 1 91 ? 5.09 18.672 9.656 1 91.88 91 SER A C 1
ATOM 723 O O . SER A 1 91 ? 5.777 18.672 10.68 1 91.88 91 SER A O 1
ATOM 725 N N . THR A 1 92 ? 3.838 18.328 9.656 1 91.06 92 THR A N 1
ATOM 726 C CA . THR A 1 92 ? 3.133 18.109 10.914 1 91.06 92 THR A CA 1
ATOM 727 C C . THR A 1 92 ? 2.814 16.625 11.109 1 91.06 92 THR A C 1
ATOM 729 O O . THR A 1 92 ? 3.301 15.781 10.359 1 91.06 92 THR A O 1
ATOM 732 N N . CYS A 1 93 ? 2.119 16.359 12.195 1 95 93 CYS A N 1
ATOM 733 C CA . CYS A 1 93 ? 1.541 15.055 12.461 1 95 93 CYS A CA 1
ATOM 734 C C . CYS A 1 93 ? 0.036 15.156 12.68 1 95 93 CYS A C 1
ATOM 736 O O . CYS A 1 93 ? -0.548 16.234 12.516 1 95 93 CYS A O 1
ATOM 738 N N . THR A 1 94 ? -0.518 14.062 12.969 1 95.75 94 THR A N 1
ATOM 739 C CA . THR A 1 94 ? -1.974 13.969 13.016 1 95.75 94 THR A CA 1
ATOM 740 C C . THR A 1 94 ? -2.535 14.852 14.125 1 95.75 94 THR A C 1
ATOM 742 O O . THR A 1 94 ? -3.697 15.266 14.07 1 95.75 94 THR A O 1
ATOM 745 N N . MET A 1 95 ? -1.703 15.266 15.133 1 95 95 MET A N 1
ATOM 746 C CA . MET A 1 95 ? -2.188 16.078 16.25 1 95 95 MET A CA 1
ATOM 747 C C . MET A 1 95 ? -2.797 17.375 15.758 1 95 95 MET A C 1
ATOM 749 O O . MET A 1 95 ? -3.715 17.922 16.375 1 95 95 MET A O 1
ATOM 753 N N . THR A 1 96 ? -2.303 17.844 14.625 1 95.94 96 THR A N 1
ATOM 754 C CA . THR A 1 96 ? -2.727 19.125 14.062 1 95.94 96 THR A CA 1
ATOM 755 C C . THR A 1 96 ? -4.211 19.094 13.719 1 95.94 96 THR A C 1
ATOM 757 O O . THR A 1 96 ? -4.883 20.125 13.766 1 95.94 96 THR A O 1
ATOM 760 N N . LEU A 1 97 ? -4.766 17.938 13.398 1 97.69 97 LEU A N 1
ATOM 761 C CA . LEU A 1 97 ? -6.16 17.812 12.992 1 97.69 97 LEU A CA 1
ATOM 762 C C . LEU A 1 97 ? -7.016 17.297 14.141 1 97.69 97 LEU A C 1
ATOM 764 O O . LEU A 1 97 ? -8.195 16.984 13.953 1 97.69 97 LEU A O 1
ATOM 768 N N . GLY A 1 98 ? -6.441 17.234 15.336 1 97.12 98 GLY A N 1
ATOM 769 C CA . GLY A 1 98 ? -7.102 16.688 16.516 1 97.12 98 GLY A CA 1
ATOM 770 C C . GLY A 1 98 ? -8.406 17.406 16.844 1 97.12 98 GLY A C 1
ATOM 771 O O . GLY A 1 98 ? -9.445 16.75 17.016 1 97.12 98 GLY A O 1
ATOM 772 N N . PRO A 1 99 ? -8.367 18.75 16.953 1 97.25 99 PRO A N 1
ATOM 773 C CA . PRO A 1 99 ? -9.586 19.484 17.312 1 97.25 99 PRO A CA 1
ATOM 774 C C . PRO A 1 99 ? -10.734 19.234 16.328 1 97.25 99 PRO A C 1
ATOM 776 O O . PRO A 1 99 ? -11.891 19.094 16.75 1 97.25 99 PRO A O 1
ATOM 779 N N . ILE A 1 100 ? -10.438 19.141 15.055 1 98.38 100 ILE A N 1
ATOM 780 C CA . ILE A 1 100 ? -11.461 18.875 14.047 1 98.38 100 ILE A CA 1
ATOM 781 C C . ILE A 1 100 ? -11.984 17.453 14.211 1 98.38 100 ILE A C 1
ATOM 783 O O . ILE A 1 100 ? -13.195 17.219 14.195 1 98.38 100 ILE A O 1
ATOM 787 N N . ALA A 1 101 ? -11.078 16.469 14.406 1 98.62 101 ALA A N 1
ATOM 788 C CA . ALA A 1 101 ? -11.461 15.07 14.586 1 98.62 101 ALA A CA 1
ATOM 789 C C . ALA A 1 101 ? -12.367 14.898 15.805 1 98.62 101 ALA A C 1
ATOM 791 O O . ALA A 1 101 ? -13.391 14.211 15.734 1 98.62 101 ALA A O 1
ATOM 792 N N . GLU A 1 102 ? -11.977 15.539 16.891 1 98.25 102 GLU A N 1
ATOM 793 C CA . GLU A 1 102 ? -12.75 15.438 18.125 1 98.25 102 GLU A CA 1
ATOM 794 C C . GLU A 1 102 ? -14.141 16.047 17.953 1 98.25 102 GLU A C 1
ATOM 796 O O . GLU A 1 102 ? -15.133 15.5 18.422 1 98.25 102 GLU A O 1
ATOM 801 N N . ALA A 1 103 ? -14.172 17.156 17.297 1 98.31 103 ALA A N 1
ATOM 802 C CA . ALA A 1 103 ? -15.453 17.812 17.031 1 98.31 103 ALA A CA 1
ATOM 803 C C . ALA A 1 103 ? -16.344 16.938 16.156 1 98.31 103 ALA A C 1
ATOM 805 O O . ALA A 1 103 ? -17.562 16.875 16.375 1 98.31 103 ALA A O 1
ATOM 806 N N . LEU A 1 104 ? -15.812 16.281 15.156 1 98.75 104 LEU A N 1
ATOM 807 C CA . LEU A 1 104 ? -16.562 15.398 14.273 1 98.75 104 LEU A CA 1
ATOM 808 C C . LEU A 1 104 ? -17.156 14.227 15.055 1 98.75 104 LEU A C 1
ATOM 810 O O . LEU A 1 104 ? -18.312 13.852 14.852 1 98.75 104 LEU A O 1
ATOM 814 N N . VAL A 1 105 ? -16.359 13.641 15.938 1 98.56 105 VAL A N 1
ATOM 815 C CA . VAL A 1 105 ? -16.828 12.516 16.734 1 98.56 105 VAL A CA 1
ATOM 816 C C . VAL A 1 105 ? -17.969 12.961 17.641 1 98.56 105 VAL A C 1
ATOM 818 O O . VAL A 1 105 ? -18.953 12.234 17.812 1 98.56 105 VAL A O 1
ATOM 821 N N . SER A 1 106 ? -17.797 14.156 18.219 1 98 106 SER A N 1
ATOM 822 C CA . SER A 1 106 ? -18.844 14.695 19.078 1 98 106 SER A CA 1
ATOM 823 C C . SER A 1 106 ? -20.156 14.867 18.297 1 98 106 SER A C 1
ATOM 825 O O . SER A 1 106 ? -21.234 14.898 18.906 1 98 106 SER A O 1
ATOM 827 N N . ARG A 1 107 ? -20.094 14.906 17.031 1 98 107 ARG A N 1
ATOM 828 C CA . ARG A 1 107 ? -21.25 15.062 16.172 1 98 107 ARG A CA 1
ATOM 829 C C . ARG A 1 107 ? -21.719 13.719 15.625 1 98 107 ARG A C 1
ATOM 831 O O . ARG A 1 107 ? -22.625 13.656 14.781 1 98 107 ARG A O 1
ATOM 838 N N . GLY A 1 108 ? -21.062 12.633 15.992 1 98.06 108 GLY A N 1
ATOM 839 C CA . GLY A 1 108 ? -21.531 11.305 15.664 1 98.06 108 GLY A CA 1
ATOM 840 C C . GLY A 1 108 ? -20.766 10.648 14.531 1 98.06 108 GLY A C 1
ATOM 841 O O . GLY A 1 108 ? -21.141 9.586 14.039 1 98.06 108 GLY A O 1
ATOM 842 N N . CYS A 1 109 ? -19.688 11.195 14.109 1 98.56 109 CYS A N 1
ATOM 843 C CA . CYS A 1 109 ? -18.891 10.625 13.031 1 98.56 109 CYS A CA 1
ATOM 844 C C . CYS A 1 109 ? -17.891 9.602 13.562 1 98.56 109 CYS A C 1
ATOM 846 O O . CYS A 1 109 ? -17.531 9.641 14.742 1 98.56 109 CYS A O 1
ATOM 848 N N . ARG A 1 110 ? -17.578 8.648 12.805 1 98.75 110 ARG A N 1
ATOM 849 C CA . ARG A 1 110 ? -16.422 7.781 13.008 1 98.75 110 ARG A CA 1
ATOM 850 C C . ARG A 1 110 ? -15.18 8.336 12.297 1 98.75 110 ARG A C 1
ATOM 852 O O . ARG A 1 110 ? -15.211 8.57 11.086 1 98.75 110 ARG A O 1
ATOM 859 N N . VAL A 1 111 ? -14.086 8.562 13.039 1 98.88 111 VAL A N 1
ATOM 860 C CA . VAL A 1 111 ? -12.945 9.227 12.414 1 98.88 111 VAL A CA 1
ATOM 861 C C . VAL A 1 111 ? -11.75 8.281 12.375 1 98.88 111 VAL A C 1
ATOM 863 O O . VAL A 1 111 ? -11.625 7.391 13.219 1 98.88 111 VAL A O 1
ATOM 866 N N . LEU A 1 112 ? -10.938 8.414 11.367 1 98.81 112 LEU A N 1
ATOM 867 C CA . LEU A 1 112 ? -9.664 7.727 11.188 1 98.81 112 LEU A CA 1
ATOM 868 C C . LEU A 1 112 ? -8.547 8.719 10.852 1 98.81 112 LEU A C 1
ATOM 870 O O . LEU A 1 112 ? -8.656 9.484 9.891 1 98.81 112 LEU A O 1
ATOM 874 N N . LEU A 1 113 ? -7.512 8.805 11.742 1 98.38 113 LEU A N 1
ATOM 875 C CA . LEU A 1 113 ? -6.309 9.609 11.57 1 98.38 113 LEU A CA 1
ATOM 876 C C . LEU A 1 113 ? -5.066 8.719 11.531 1 98.38 113 LEU A C 1
ATOM 878 O O . LEU A 1 113 ? -5.055 7.633 12.109 1 98.38 113 LEU A O 1
ATOM 882 N N . PHE A 1 114 ? -4.039 9.219 10.883 1 98.69 114 PHE A N 1
ATOM 883 C CA . PHE A 1 114 ? -2.783 8.477 10.859 1 98.69 114 PHE A CA 1
ATOM 884 C C . PHE A 1 114 ? -1.61 9.406 10.57 1 98.69 114 PHE A C 1
ATOM 886 O O . PHE A 1 114 ? -1.782 10.453 9.953 1 98.69 114 PHE A O 1
ATOM 893 N N . ASP A 1 115 ? -0.454 9.062 11.102 1 98.75 115 ASP A N 1
ATOM 894 C CA . ASP A 1 115 ? 0.771 9.781 10.758 1 98.75 115 ASP A CA 1
ATOM 895 C C . ASP A 1 115 ? 1.308 9.328 9.406 1 98.75 115 ASP A C 1
ATOM 897 O O . ASP A 1 115 ? 1.466 8.133 9.156 1 98.75 115 ASP A O 1
ATOM 901 N N . LEU A 1 116 ? 1.532 10.289 8.555 1 98.75 116 LEU A N 1
ATOM 902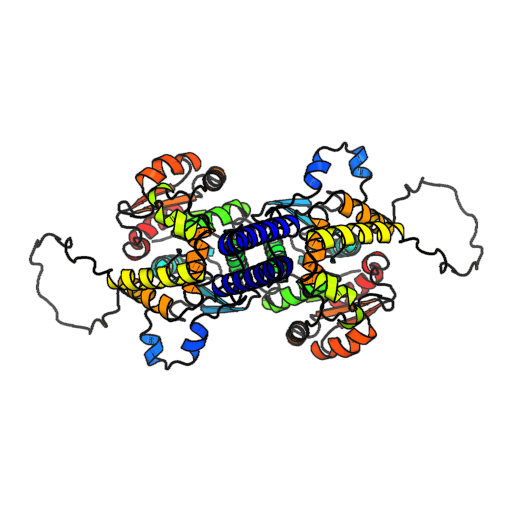 C CA . LEU A 1 116 ? 2.158 9.961 7.277 1 98.75 116 LEU A CA 1
ATOM 903 C C . LEU A 1 116 ? 3.527 9.32 7.492 1 98.75 116 LEU A C 1
ATOM 905 O O . LEU A 1 116 ? 4.152 9.516 8.539 1 98.75 116 LEU A O 1
ATOM 909 N N . PHE A 1 117 ? 3.979 8.539 6.531 1 98.75 117 PHE A N 1
ATOM 910 C CA . PHE A 1 117 ? 5.309 7.953 6.605 1 98.75 117 PHE A CA 1
ATOM 911 C C . PHE A 1 117 ? 6.359 9.023 6.902 1 98.75 117 PHE A C 1
ATOM 913 O O . PHE A 1 117 ? 6.355 10.086 6.285 1 98.75 117 PHE A O 1
ATOM 920 N N . GLY A 1 118 ? 7.203 8.734 7.871 1 97.94 118 GLY A N 1
ATOM 921 C CA . GLY A 1 118 ? 8.281 9.641 8.227 1 97.94 118 GLY A CA 1
ATOM 922 C C . GLY A 1 118 ? 7.828 10.766 9.141 1 97.94 118 GLY A C 1
ATOM 923 O O . GLY A 1 118 ? 8.617 11.648 9.484 1 97.94 118 GLY A O 1
ATOM 924 N N . ARG A 1 119 ? 6.566 10.75 9.531 1 98.06 119 ARG A N 1
ATOM 925 C CA . ARG A 1 119 ? 6.02 11.75 10.438 1 98.06 119 ARG A CA 1
ATOM 926 C C . ARG A 1 119 ? 5.488 11.109 11.711 1 98.06 119 ARG A C 1
ATOM 928 O O . ARG A 1 119 ? 5.098 9.938 11.711 1 98.06 119 ARG A O 1
ATOM 935 N N . GLY A 1 120 ? 5.5 11.914 12.773 1 97.25 120 GLY A N 1
ATOM 936 C CA . GLY A 1 120 ? 4.965 11.422 14.031 1 97.25 120 GLY A CA 1
ATOM 937 C C . GLY A 1 120 ? 5.566 10.094 14.461 1 97.25 120 GLY A C 1
ATOM 938 O O . GLY A 1 120 ? 6.785 9.977 14.586 1 97.25 120 GLY A O 1
ATOM 939 N N . TYR A 1 121 ? 4.672 9.133 14.555 1 97.62 121 TYR A N 1
ATOM 940 C CA . TYR A 1 121 ? 5.129 7.844 15.062 1 97.62 121 TYR A CA 1
ATOM 941 C C . TYR A 1 121 ? 5.027 6.766 13.992 1 97.62 121 TYR A C 1
ATOM 943 O O . TYR A 1 121 ? 5.039 5.57 14.297 1 97.62 121 TYR A O 1
ATOM 951 N N . SER A 1 122 ? 4.906 7.156 12.734 1 98.38 122 SER A N 1
ATOM 952 C CA . SER A 1 122 ? 5.008 6.234 11.602 1 98.38 122 SER A CA 1
ATOM 953 C C . SER A 1 122 ? 6.449 6.109 11.125 1 98.38 122 SER A C 1
ATOM 955 O O . SER A 1 122 ? 7.191 7.094 11.102 1 98.38 122 SER A O 1
ATOM 957 N N . ASP A 1 123 ? 6.832 4.949 10.758 1 98.56 123 ASP A N 1
ATOM 958 C CA . ASP A 1 123 ? 8.156 4.73 10.188 1 98.56 123 ASP A CA 1
ATOM 959 C C . ASP A 1 123 ? 8.328 5.512 8.891 1 98.56 123 ASP A C 1
ATOM 961 O O . ASP A 1 123 ? 7.352 5.953 8.289 1 98.56 123 ASP A O 1
ATOM 965 N N . GLY A 1 124 ? 9.594 5.758 8.539 1 98.19 124 GLY A N 1
ATOM 966 C CA . GLY A 1 124 ? 9.922 6.293 7.227 1 98.19 124 GLY A CA 1
ATOM 967 C C . GLY A 1 124 ? 10.211 5.215 6.195 1 98.19 124 GLY A C 1
ATOM 968 O O . GLY A 1 124 ? 10.562 4.086 6.551 1 98.19 124 GLY A O 1
ATOM 969 N N . VAL A 1 125 ? 9.977 5.527 4.977 1 98.12 125 VAL A N 1
ATOM 970 C CA . VAL A 1 125 ? 10.328 4.672 3.846 1 98.12 125 VAL A CA 1
ATOM 971 C C . VAL A 1 125 ? 11.578 5.219 3.152 1 98.12 125 VAL A C 1
ATOM 973 O O . VAL A 1 125 ? 11.547 6.312 2.582 1 98.12 125 VAL A O 1
ATOM 976 N N . GLY A 1 126 ? 12.641 4.422 3.105 1 96.38 126 GLY A N 1
ATOM 977 C CA . GLY A 1 126 ? 13.906 5 2.705 1 96.38 126 GLY A CA 1
ATOM 978 C C . GLY A 1 126 ? 14.227 4.777 1.238 1 96.38 126 GLY A C 1
ATOM 979 O O . GLY A 1 126 ? 15.055 5.492 0.663 1 96.38 126 GLY A O 1
ATOM 980 N N . ASP A 1 127 ? 13.516 3.844 0.59 1 95.62 127 ASP A N 1
ATOM 981 C CA . ASP A 1 127 ? 13.992 3.412 -0.72 1 95.62 127 ASP A CA 1
ATOM 982 C C . ASP A 1 127 ? 12.961 3.701 -1.805 1 95.62 127 ASP A C 1
ATOM 984 O O . ASP A 1 127 ? 13.094 3.236 -2.938 1 95.62 127 ASP A O 1
ATOM 988 N N . LEU A 1 128 ? 11.93 4.383 -1.465 1 97 128 LEU A N 1
ATOM 989 C CA . LEU A 1 128 ? 10.898 4.754 -2.424 1 97 128 LEU A CA 1
ATOM 990 C C . LEU A 1 128 ? 10.648 6.258 -2.404 1 97 128 LEU A C 1
ATOM 992 O O . LEU A 1 128 ? 10.82 6.906 -1.369 1 97 128 LEU A O 1
ATOM 996 N N . PRO A 1 129 ? 10.281 6.828 -3.551 1 96.44 129 PRO A N 1
ATOM 997 C CA . PRO A 1 129 ? 9.938 8.258 -3.553 1 96.44 129 PRO A CA 1
ATOM 998 C C . PRO A 1 129 ? 8.641 8.555 -2.811 1 96.44 129 PRO A C 1
ATOM 1000 O O . PRO A 1 129 ? 7.688 7.777 -2.889 1 96.44 129 PRO A O 1
ATOM 1003 N N . TYR A 1 130 ? 8.672 9.648 -2.076 1 97.75 130 TYR A N 1
ATOM 1004 C CA . TYR A 1 130 ? 7.453 10.125 -1.436 1 97.75 130 TYR A CA 1
ATOM 1005 C C . TYR A 1 130 ? 6.57 10.867 -2.43 1 97.75 130 TYR A C 1
ATOM 1007 O O . TYR A 1 130 ? 6.363 12.078 -2.299 1 97.75 130 TYR A O 1
ATOM 1015 N N . ASP A 1 131 ? 6.031 10.125 -3.361 1 98.06 131 ASP A N 1
ATOM 1016 C CA . ASP A 1 131 ? 5.125 10.648 -4.375 1 98.06 131 ASP A CA 1
ATOM 1017 C C . ASP A 1 131 ? 3.682 10.234 -4.086 1 98.06 131 ASP A C 1
ATOM 1019 O O . ASP A 1 131 ? 3.387 9.703 -3.014 1 98.06 131 ASP A O 1
ATOM 1023 N N . ILE A 1 132 ? 2.779 10.516 -5.016 1 98.44 132 ILE A N 1
ATOM 1024 C CA . ILE A 1 132 ? 1.357 10.297 -4.773 1 98.44 132 ILE A CA 1
ATOM 1025 C C . ILE A 1 132 ? 1.069 8.797 -4.707 1 98.44 132 ILE A C 1
ATOM 1027 O O . ILE A 1 132 ? 0.161 8.359 -3.996 1 98.44 132 ILE A O 1
ATOM 1031 N N . ARG A 1 133 ? 1.836 7.922 -5.379 1 98.5 133 ARG A N 1
ATOM 1032 C CA . ARG A 1 133 ? 1.662 6.477 -5.297 1 98.5 133 ARG A CA 1
ATOM 1033 C C . ARG A 1 133 ? 1.854 5.98 -3.865 1 98.5 133 ARG A C 1
ATOM 1035 O O . ARG A 1 133 ? 1.028 5.227 -3.348 1 98.5 133 ARG A O 1
ATOM 1042 N N . LEU A 1 134 ? 2.926 6.426 -3.24 1 98.69 134 LEU A N 1
ATOM 1043 C CA . LEU A 1 134 ? 3.215 5.996 -1.875 1 98.69 134 LEU A CA 1
ATOM 1044 C C . LEU A 1 134 ? 2.117 6.453 -0.919 1 98.69 134 LEU A C 1
ATOM 1046 O O . LEU A 1 134 ? 1.691 5.691 -0.048 1 98.69 134 LEU A O 1
ATOM 1050 N N . TYR A 1 135 ? 1.646 7.668 -1.084 1 98.56 135 TYR A N 1
ATOM 1051 C CA . TYR A 1 135 ? 0.66 8.203 -0.151 1 98.56 135 TYR A CA 1
ATOM 1052 C C . TYR A 1 135 ? -0.706 7.562 -0.376 1 98.56 135 TYR A C 1
ATOM 1054 O O . TYR A 1 135 ? -1.443 7.305 0.578 1 98.56 135 TYR A O 1
ATOM 1062 N N . THR A 1 136 ? -1.066 7.352 -1.633 1 98.62 136 THR A N 1
ATOM 1063 C CA . THR A 1 136 ? -2.287 6.598 -1.895 1 98.62 136 THR A CA 1
ATOM 1064 C C . THR A 1 136 ? -2.213 5.211 -1.256 1 98.62 136 THR A C 1
ATOM 1066 O O . THR A 1 136 ? -3.182 4.75 -0.649 1 98.62 136 THR A O 1
ATOM 1069 N N . THR A 1 137 ? -1.056 4.594 -1.391 1 98.69 137 THR A N 1
ATOM 1070 C CA . THR A 1 137 ? -0.823 3.297 -0.769 1 98.69 137 THR A CA 1
ATOM 1071 C C . THR A 1 137 ? -1.004 3.381 0.744 1 98.69 137 THR A C 1
ATOM 1073 O O . THR A 1 137 ? -1.647 2.52 1.347 1 98.69 137 THR A O 1
ATOM 1076 N N . GLN A 1 138 ? -0.443 4.383 1.318 1 98.88 138 GLN A N 1
ATOM 1077 C CA . GLN A 1 138 ? -0.545 4.52 2.768 1 98.88 138 GLN A CA 1
ATOM 1078 C C . GLN A 1 138 ? -2.002 4.641 3.207 1 98.88 138 GLN A C 1
ATOM 1080 O O . GLN A 1 138 ? -2.408 4.031 4.199 1 98.88 138 GLN A O 1
ATOM 1085 N N . VAL A 1 139 ? -2.805 5.461 2.502 1 98.88 139 VAL A N 1
ATOM 1086 C CA . VAL A 1 139 ? -4.223 5.602 2.818 1 98.88 139 VAL A CA 1
ATOM 1087 C C . VAL A 1 139 ? -4.906 4.238 2.742 1 98.88 139 VAL A C 1
ATOM 1089 O O . VAL A 1 139 ? -5.664 3.867 3.643 1 98.88 139 VAL A O 1
ATOM 1092 N N . LEU A 1 140 ? -4.613 3.488 1.722 1 98.88 140 LEU A N 1
ATOM 1093 C CA . LEU A 1 140 ? -5.25 2.188 1.535 1 98.88 140 LEU A CA 1
ATOM 1094 C C . LEU A 1 140 ? -4.836 1.218 2.637 1 98.88 140 LEU A C 1
ATOM 1096 O O . LEU A 1 140 ? -5.652 0.428 3.113 1 98.88 140 LEU A O 1
ATOM 1100 N N . LEU A 1 141 ? -3.537 1.233 2.986 1 98.88 141 LEU A N 1
ATOM 1101 C CA . LEU A 1 141 ? -3.053 0.389 4.074 1 98.88 141 LEU A CA 1
ATOM 1102 C C . LEU A 1 141 ? -3.807 0.683 5.367 1 98.88 141 LEU A C 1
ATOM 1104 O O . LEU A 1 141 ? -4.219 -0.24 6.07 1 98.88 141 LEU A O 1
ATOM 1108 N N . VAL A 1 142 ? -4.004 1.95 5.637 1 98.81 142 VAL A N 1
ATOM 1109 C CA . VAL A 1 142 ? -4.672 2.391 6.855 1 98.81 142 VAL A CA 1
ATOM 1110 C C . VAL A 1 142 ? -6.133 1.951 6.836 1 98.81 142 VAL A C 1
ATOM 1112 O O . VAL A 1 142 ? -6.637 1.392 7.812 1 98.81 142 VAL A O 1
ATOM 1115 N N . LEU A 1 143 ? -6.816 2.186 5.734 1 98.81 143 LEU A N 1
ATOM 1116 C CA . LEU A 1 143 ? -8.219 1.786 5.613 1 98.81 143 LEU A CA 1
ATOM 1117 C C . LEU A 1 143 ? -8.367 0.279 5.789 1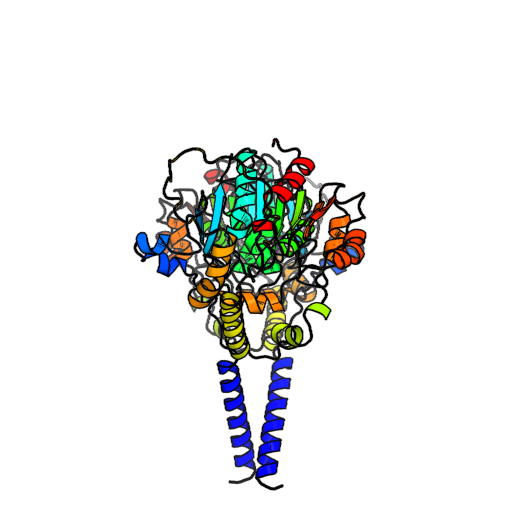 98.81 143 LEU A C 1
ATOM 1119 O O . LEU A 1 143 ? -9.266 -0.18 6.492 1 98.81 143 LEU A O 1
ATOM 1123 N N . ALA A 1 144 ? -7.512 -0.486 5.199 1 98.62 144 ALA A N 1
ATOM 1124 C CA . ALA A 1 144 ? -7.582 -1.944 5.227 1 98.62 144 ALA A CA 1
ATOM 1125 C C . ALA A 1 144 ? -7.293 -2.48 6.625 1 98.62 144 ALA A C 1
ATOM 1127 O O . ALA A 1 144 ? -7.719 -3.584 6.977 1 98.62 144 ALA A O 1
ATOM 1128 N N . SER A 1 145 ? -6.586 -1.719 7.414 1 98.44 145 SER A N 1
ATOM 1129 C CA . SER A 1 145 ? -6.172 -2.178 8.734 1 98.44 145 SER A CA 1
ATOM 1130 C C . SER A 1 145 ? -7.34 -2.143 9.719 1 98.44 145 SER A C 1
ATOM 1132 O O . SER A 1 145 ? -7.258 -2.719 10.805 1 98.44 145 SER A O 1
ATOM 1134 N N . SER A 1 146 ? -8.414 -1.454 9.398 1 98.62 146 SER A N 1
ATOM 1135 C CA . SER A 1 146 ? -9.555 -1.304 10.297 1 98.62 146 SER A CA 1
ATOM 1136 C C . SER A 1 146 ? -10.398 -2.572 10.336 1 98.62 146 SER A C 1
ATOM 1138 O O . SER A 1 146 ? -10.602 -3.221 9.305 1 98.62 146 SER A O 1
ATOM 1140 N N . PRO A 1 147 ? -10.953 -2.922 11.492 1 97.69 147 PRO A N 1
ATOM 1141 C CA . PRO A 1 147 ? -11.922 -4.02 11.539 1 97.69 147 PRO A CA 1
ATOM 1142 C C . PRO A 1 147 ? -13.234 -3.666 10.852 1 97.69 147 PRO A C 1
ATOM 1144 O O . PRO A 1 147 ? -14.031 -4.555 10.539 1 97.69 147 PRO A O 1
ATOM 1147 N N . LEU A 1 148 ? -13.453 -2.393 10.656 1 98 148 LEU A N 1
ATOM 1148 C CA . LEU A 1 148 ? -14.633 -1.929 9.93 1 98 148 LEU A CA 1
ATOM 1149 C C . LEU A 1 148 ? -14.336 -1.817 8.438 1 98 148 LEU A C 1
ATOM 1151 O O . LEU A 1 148 ? -13.18 -1.64 8.039 1 98 148 LEU A O 1
ATOM 1155 N N . SER A 1 149 ? -15.375 -1.939 7.656 1 97.38 149 SER A N 1
ATOM 1156 C CA . SER A 1 149 ? -15.219 -1.756 6.215 1 97.38 149 SER A CA 1
ATOM 1157 C C . SER A 1 149 ? -15.211 -0.277 5.844 1 97.38 149 SER A C 1
ATOM 1159 O O . SER A 1 149 ? -16.188 0.434 6.086 1 97.38 149 SER A O 1
ATOM 1161 N N . TRP A 1 150 ? -14.156 0.18 5.234 1 97.62 150 TRP A N 1
ATOM 1162 C CA . TRP A 1 150 ? -14.016 1.579 4.844 1 97.62 150 TRP A CA 1
ATOM 1163 C C . TRP A 1 150 ? -14.07 1.729 3.328 1 97.62 150 TRP A C 1
ATOM 1165 O O . TRP A 1 150 ? -13.859 2.822 2.799 1 97.62 150 TRP A O 1
ATOM 1175 N N . THR A 1 151 ? -14.289 0.605 2.6 1 97.56 151 THR A N 1
ATOM 1176 C CA . THR A 1 151 ? -14.367 0.655 1.143 1 97.56 151 THR A CA 1
ATOM 1177 C C . THR A 1 151 ? -15.781 0.373 0.662 1 97.56 151 THR A C 1
ATOM 1179 O O . THR A 1 151 ? -16.656 0.002 1.455 1 97.56 151 THR A O 1
ATOM 1182 N N . GLY A 1 152 ? -16.062 0.527 -0.658 1 97.75 152 GLY A N 1
ATOM 1183 C CA . GLY A 1 152 ? -17.391 0.446 -1.238 1 97.75 152 GLY A CA 1
ATOM 1184 C C . GLY A 1 152 ? -17.938 1.793 -1.674 1 97.75 152 GLY A C 1
ATOM 1185 O O . GLY A 1 152 ? -17.297 2.826 -1.45 1 97.75 152 GLY A O 1
ATOM 1186 N N . SER A 1 153 ? -19.062 1.789 -2.262 1 98.06 153 SER A N 1
ATOM 1187 C CA . SER A 1 153 ? -19.641 3.008 -2.814 1 98.06 153 SER A CA 1
ATOM 1188 C C . SER A 1 153 ? -20.062 3.975 -1.709 1 98.06 153 SER A C 1
ATOM 1190 O O . SER A 1 153 ? -20.766 3.59 -0.772 1 98.06 153 SER A O 1
ATOM 1192 N N . ASN A 1 154 ? -19.562 5.242 -1.824 1 98.12 154 ASN A N 1
ATOM 1193 C CA . ASN A 1 154 ? -19.891 6.328 -0.904 1 98.12 154 ASN A CA 1
ATOM 1194 C C . ASN A 1 154 ? -19.594 5.945 0.542 1 98.12 154 ASN A C 1
ATOM 1196 O O . ASN A 1 154 ? -20.391 6.215 1.44 1 98.12 154 ASN A O 1
ATOM 1200 N N . SER A 1 155 ? -18.438 5.316 0.74 1 97.75 155 SER A N 1
ATOM 1201 C CA . SER A 1 155 ? -18.156 4.68 2.023 1 97.75 155 SER A CA 1
ATOM 1202 C C . SER A 1 155 ? -17.469 5.648 2.98 1 97.75 155 SER A C 1
ATOM 1204 O O . SER A 1 155 ? -17.438 5.414 4.191 1 97.75 155 SER A O 1
ATOM 1206 N N . LEU A 1 156 ? -16.875 6.668 2.43 1 97.69 156 LEU A N 1
ATOM 1207 C CA . LEU A 1 156 ? -16.172 7.523 3.377 1 97.69 156 LEU A CA 1
ATOM 1208 C C . LEU A 1 156 ? -16.141 8.969 2.887 1 97.69 156 LEU A C 1
ATOM 1210 O O . LEU A 1 156 ? -16.391 9.234 1.708 1 97.69 156 LEU A O 1
ATOM 1214 N N . ARG A 1 157 ? -15.984 9.922 3.795 1 98.81 157 ARG A N 1
ATOM 1215 C CA . ARG A 1 157 ? -15.625 11.328 3.592 1 98.81 157 ARG A CA 1
ATOM 1216 C C . ARG A 1 157 ? -14.148 11.562 3.873 1 98.81 157 ARG A C 1
ATOM 1218 O O . ARG A 1 157 ? -13.547 10.867 4.695 1 98.81 157 ARG A O 1
ATOM 1225 N N . VAL A 1 158 ? -13.57 12.484 3.135 1 98.94 158 VAL A N 1
ATOM 1226 C CA . VAL A 1 158 ? -12.141 12.711 3.287 1 98.94 158 VAL A CA 1
ATOM 1227 C C . VAL A 1 158 ? -11.875 14.195 3.545 1 98.94 158 VAL A C 1
ATOM 1229 O O . VAL A 1 158 ? -12.453 15.055 2.881 1 98.94 158 VAL A O 1
ATOM 1232 N N . ILE A 1 159 ? -11.07 14.5 4.547 1 98.94 159 ILE A N 1
ATOM 1233 C CA . ILE A 1 159 ? -10.57 15.836 4.828 1 98.94 159 ILE A CA 1
ATOM 1234 C C . ILE A 1 159 ? -9.047 15.852 4.727 1 98.94 159 ILE A C 1
ATOM 1236 O O . ILE A 1 159 ? -8.367 15.078 5.398 1 98.94 159 ILE A O 1
ATOM 1240 N N . GLY A 1 160 ? -8.508 16.656 3.904 1 98.88 160 GLY A N 1
ATOM 1241 C CA . GLY A 1 160 ? -7.07 16.781 3.756 1 98.88 160 GLY A CA 1
ATOM 1242 C C . GLY A 1 160 ? -6.57 18.203 3.992 1 98.88 160 GLY A C 1
ATOM 1243 O O . GLY A 1 160 ? -7.184 19.172 3.527 1 98.88 160 GLY A O 1
ATOM 1244 N N . TYR A 1 161 ? -5.477 18.328 4.734 1 98.69 161 TYR A N 1
ATOM 1245 C CA . TYR A 1 161 ? -4.863 19.609 5.066 1 98.69 161 TYR A CA 1
ATOM 1246 C C . TYR A 1 161 ? -3.5 19.766 4.402 1 98.69 161 TYR A C 1
ATOM 1248 O O . TYR A 1 161 ? -2.639 18.891 4.547 1 98.69 161 TYR A O 1
ATOM 1256 N N . SER A 1 162 ? -3.27 20.859 3.656 1 98.31 162 SER A N 1
ATOM 1257 C CA . SER A 1 162 ? -1.979 21.156 3.041 1 98.31 162 SER A CA 1
ATOM 1258 C C . SER A 1 162 ? -1.518 20 2.152 1 98.31 162 SER A C 1
ATOM 1260 O O . SER A 1 162 ? -2.248 19.578 1.259 1 98.31 162 SER A O 1
ATOM 1262 N N . LEU A 1 163 ? -0.432 19.375 2.379 1 98.38 163 LEU A N 1
ATOM 1263 C CA . LEU A 1 163 ? -0.049 18.188 1.627 1 98.38 163 LEU A CA 1
ATOM 1264 C C . LEU A 1 163 ? -1.153 17.141 1.672 1 98.38 163 LEU A C 1
ATOM 1266 O O . LEU A 1 163 ? -1.431 16.484 0.667 1 98.38 163 LEU A O 1
ATOM 1270 N N . GLY A 1 164 ? -1.744 17 2.836 1 98.69 164 GLY A N 1
ATOM 1271 C CA . GLY A 1 164 ? -2.867 16.094 2.971 1 98.69 164 GLY A CA 1
ATOM 1272 C C . GLY A 1 164 ? -4.02 16.422 2.043 1 98.69 164 GLY A C 1
ATOM 1273 O O . GLY A 1 164 ? -4.758 15.531 1.619 1 98.69 164 GLY A O 1
ATOM 1274 N N . GLY A 1 165 ? -4.199 17.719 1.757 1 98.81 165 GLY A N 1
ATOM 1275 C CA . GLY A 1 165 ? -5.199 18.125 0.778 1 98.81 165 GLY A CA 1
ATOM 1276 C C . GLY A 1 165 ? -4.902 17.609 -0.618 1 98.81 165 GLY A C 1
ATOM 1277 O O . GLY A 1 165 ? -5.809 17.141 -1.32 1 98.81 165 GLY A O 1
ATOM 1278 N N . ALA A 1 166 ? -3.621 17.734 -1.002 1 98.69 166 ALA A N 1
ATOM 1279 C CA . ALA A 1 166 ? -3.223 17.219 -2.309 1 98.69 166 ALA A CA 1
ATOM 1280 C C . ALA A 1 166 ? -3.385 15.695 -2.371 1 98.69 166 ALA A C 1
ATOM 1282 O O . ALA A 1 166 ? -3.803 15.148 -3.395 1 98.69 166 ALA A O 1
ATOM 1283 N N . ILE A 1 167 ? -3.031 15 -1.31 1 98.81 167 ILE A N 1
ATOM 1284 C CA . ILE A 1 167 ? -3.178 13.547 -1.224 1 98.81 167 ILE A CA 1
ATOM 1285 C C . ILE A 1 167 ? -4.656 13.172 -1.322 1 98.81 167 ILE A C 1
ATOM 1287 O O . ILE A 1 167 ? -5.027 12.289 -2.1 1 98.81 167 ILE A O 1
ATOM 1291 N N . ALA A 1 168 ? -5.5 13.883 -0.576 1 98.94 168 ALA A N 1
ATOM 1292 C CA . ALA A 1 168 ? -6.938 13.625 -0.57 1 98.94 168 ALA A CA 1
ATOM 1293 C C . ALA A 1 168 ? -7.543 13.852 -1.952 1 98.94 168 ALA A C 1
ATOM 1295 O O . ALA A 1 168 ? -8.398 13.086 -2.398 1 98.94 168 ALA A O 1
ATOM 1296 N N . ALA A 1 169 ? -7.125 14.922 -2.576 1 98.88 169 ALA A N 1
ATOM 1297 C CA . ALA A 1 169 ? -7.613 15.234 -3.918 1 98.88 169 ALA A CA 1
ATOM 1298 C C . ALA A 1 169 ? -7.293 14.102 -4.895 1 98.88 169 ALA A C 1
ATOM 1300 O O . ALA A 1 169 ? -8.18 13.625 -5.605 1 98.88 169 ALA A O 1
ATOM 1301 N N . SER A 1 170 ? -6.07 13.688 -4.906 1 98.75 170 SER A N 1
ATOM 1302 C CA . SER A 1 170 ? -5.652 12.625 -5.812 1 98.75 170 SER A CA 1
ATOM 1303 C C . SER A 1 170 ? -6.363 11.312 -5.496 1 98.75 170 SER A C 1
ATOM 1305 O O . SER A 1 170 ? -6.781 10.594 -6.406 1 98.75 170 SER A O 1
ATOM 1307 N N . PHE A 1 171 ? -6.457 11.008 -4.195 1 98.81 171 PHE A N 1
ATOM 1308 C CA . PHE A 1 171 ? -7.148 9.797 -3.766 1 98.81 171 PHE A CA 1
ATOM 1309 C C . PHE A 1 171 ? -8.586 9.789 -4.266 1 98.81 171 PHE A C 1
ATOM 1311 O O . PHE A 1 171 ? -9.078 8.766 -4.746 1 98.81 171 PHE A O 1
ATOM 1318 N N . THR A 1 172 ? -9.25 10.898 -4.176 1 98.81 172 THR A N 1
ATOM 1319 C CA . THR A 1 172 ? -10.641 11.047 -4.582 1 98.81 172 THR A CA 1
ATOM 1320 C C . THR A 1 172 ? -10.789 10.867 -6.09 1 98.81 172 THR A C 1
ATOM 1322 O O . THR A 1 172 ? -11.773 10.281 -6.559 1 98.81 172 THR A O 1
ATOM 1325 N N . VAL A 1 173 ? -9.82 11.414 -6.832 1 98.44 173 VAL A N 1
ATOM 1326 C CA . VAL A 1 173 ? -9.859 11.266 -8.281 1 98.44 173 VAL A CA 1
ATOM 1327 C C . VAL A 1 173 ? -9.648 9.805 -8.656 1 98.44 173 VAL A C 1
ATOM 1329 O O . VAL A 1 173 ? -10.25 9.305 -9.609 1 98.44 173 VAL A O 1
ATOM 1332 N N . THR A 1 174 ? -8.828 9.086 -7.93 1 97.94 174 THR A N 1
ATOM 1333 C CA . THR A 1 174 ? -8.539 7.684 -8.195 1 97.94 174 THR A CA 1
ATOM 1334 C C . THR A 1 174 ? -9.734 6.805 -7.828 1 97.94 174 THR A C 1
ATOM 1336 O O . THR A 1 174 ? -10.016 5.82 -8.516 1 97.94 174 THR A O 1
ATOM 1339 N N . PHE A 1 175 ? -10.406 7.152 -6.734 1 98.06 175 PHE A N 1
ATOM 1340 C CA . PHE A 1 175 ? -11.547 6.379 -6.258 1 98.06 175 PHE A CA 1
ATOM 1341 C C . PHE A 1 175 ? -12.766 7.273 -6.066 1 98.06 175 PHE A C 1
ATOM 1343 O O . PHE A 1 175 ? -13.281 7.402 -4.953 1 98.06 175 PHE A O 1
ATOM 1350 N N . PRO A 1 176 ? -13.289 7.777 -7.109 1 97.88 176 PRO A N 1
ATOM 1351 C CA . PRO A 1 176 ? -14.406 8.719 -6.984 1 97.88 176 PRO A CA 1
ATOM 1352 C C . PRO A 1 176 ? -15.656 8.07 -6.402 1 97.88 176 PRO A C 1
ATOM 1354 O O . PRO A 1 176 ? -16.438 8.734 -5.703 1 97.88 176 PRO A O 1
ATOM 1357 N N . HIS A 1 177 ? -15.875 6.785 -6.613 1 97.88 177 HIS A N 1
ATOM 1358 C CA . HIS A 1 177 ? -17.062 6.098 -6.129 1 97.88 177 HIS A CA 1
ATOM 1359 C C . HIS A 1 177 ? -17.031 5.93 -4.613 1 97.88 177 HIS A C 1
ATOM 1361 O O . HIS A 1 177 ? -18.078 5.812 -3.975 1 97.88 177 HIS A O 1
ATOM 1367 N N . MET A 1 178 ? -15.859 5.887 -4.059 1 98.31 178 MET A N 1
ATOM 1368 C CA . MET A 1 178 ? -15.672 5.621 -2.633 1 98.31 178 MET A CA 1
ATOM 1369 C C . MET A 1 178 ? -15.906 6.883 -1.811 1 98.31 178 MET A C 1
ATOM 1371 O O . MET A 1 178 ? -16.469 6.82 -0.719 1 98.31 178 MET A O 1
ATOM 1375 N N . VAL A 1 179 ? -15.516 8.031 -2.34 1 98.75 179 VAL A N 1
ATOM 1376 C CA . VAL A 1 179 ? -15.484 9.273 -1.576 1 98.75 179 VAL A CA 1
ATOM 1377 C C . VAL A 1 179 ? -16.781 10.039 -1.783 1 98.75 179 VAL A C 1
ATOM 1379 O O . VAL A 1 179 ? -16.984 10.664 -2.828 1 98.75 179 VAL A O 1
ATOM 1382 N N . SER A 1 180 ? -17.609 10.078 -0.765 1 98.5 180 SER A N 1
ATOM 1383 C CA . SER A 1 180 ? -18.891 10.758 -0.863 1 98.5 180 SER A CA 1
ATOM 1384 C C . SER A 1 180 ? -18.734 12.266 -0.755 1 98.5 180 SER A C 1
ATOM 1386 O O . SER A 1 180 ? -19.516 13.023 -1.344 1 98.5 180 SER A O 1
ATOM 1388 N N . SER A 1 181 ? -17.781 12.711 0.032 1 98.81 181 SER A N 1
ATOM 1389 C CA . SER A 1 181 ? -17.516 14.141 0.212 1 98.81 181 SER A CA 1
ATOM 1390 C C . SER A 1 181 ? -16.031 14.398 0.457 1 98.81 181 SER A C 1
ATOM 1392 O O . SER A 1 181 ? -15.359 13.617 1.14 1 98.81 181 SER A O 1
ATOM 1394 N N . LEU A 1 182 ? -15.523 15.461 -0.148 1 98.94 182 LEU A N 1
ATOM 1395 C CA . LEU A 1 182 ? -14.125 15.844 -0.058 1 98.94 182 LEU A CA 1
ATOM 1396 C C . LEU A 1 182 ? -13.984 17.266 0.454 1 98.94 182 LEU A C 1
ATOM 1398 O O . LEU A 1 182 ? -14.578 18.203 -0.103 1 98.94 182 LEU A O 1
ATOM 1402 N N . ILE A 1 183 ? -13.227 17.484 1.551 1 98.94 183 ILE A N 1
ATOM 1403 C CA . ILE A 1 183 ? -12.93 18.812 2.062 1 98.94 183 ILE A CA 1
ATOM 1404 C C . ILE A 1 183 ? -11.422 19.047 2.029 1 98.94 183 ILE A C 1
ATOM 1406 O O . ILE A 1 183 ? -10.656 18.297 2.631 1 98.94 183 ILE A O 1
ATOM 1410 N N . LEU A 1 184 ? -11.055 20.062 1.365 1 98.88 184 LEU A N 1
ATOM 1411 C CA . LEU A 1 184 ? -9.656 20.453 1.244 1 98.88 184 LEU A CA 1
ATOM 1412 C C . LEU A 1 184 ? -9.359 21.703 2.078 1 98.88 184 LEU A C 1
ATOM 1414 O O . LEU A 1 184 ? -9.875 22.781 1.784 1 98.88 184 LEU A O 1
ATOM 1418 N N . LEU A 1 185 ? -8.555 21.531 3.109 1 98.81 185 LEU A N 1
ATOM 1419 C CA . LEU A 1 185 ? -8.141 22.625 3.975 1 98.81 185 LEU A CA 1
ATOM 1420 C C . LEU A 1 185 ? -6.762 23.141 3.572 1 98.81 185 LEU A C 1
ATOM 1422 O O . LEU A 1 185 ? -5.758 22.453 3.756 1 98.81 185 LEU A O 1
ATOM 1426 N N . ALA A 1 186 ? -6.676 24.359 3.041 1 98.31 186 ALA A N 1
ATOM 1427 C CA . ALA A 1 186 ? -5.43 24.953 2.561 1 98.31 186 ALA A CA 1
ATOM 1428 C C . ALA A 1 186 ? -4.617 23.953 1.753 1 98.31 186 ALA A C 1
ATOM 1430 O O . ALA A 1 186 ? -3.436 23.734 2.033 1 98.31 186 ALA A O 1
ATOM 1431 N N . PRO A 1 187 ? -5.246 23.406 0.738 1 98.56 187 PRO A N 1
ATOM 1432 C CA . PRO A 1 187 ? -4.621 22.281 0.061 1 98.56 187 PRO A CA 1
ATOM 1433 C C . PRO A 1 187 ? -3.412 22.672 -0.778 1 98.56 187 PRO A C 1
ATOM 1435 O O . PRO A 1 187 ? -3.414 23.75 -1.399 1 98.56 187 PRO A O 1
ATOM 1438 N N . ALA A 1 188 ? -2.412 21.797 -0.751 1 97.62 188 ALA A N 1
ATOM 1439 C CA . ALA A 1 188 ? -1.365 21.891 -1.766 1 97.62 188 ALA A CA 1
ATOM 1440 C C . ALA A 1 188 ? -1.872 21.422 -3.123 1 97.62 188 ALA A C 1
ATOM 1442 O O . ALA A 1 188 ? -3.043 21.047 -3.264 1 97.62 188 ALA A O 1
ATOM 1443 N N . GLY A 1 189 ? -1.097 21.469 -4.156 1 96.5 189 GLY A N 1
ATOM 1444 C CA . GLY A 1 189 ? -1.451 21.047 -5.504 1 96.5 189 GLY A CA 1
ATOM 1445 C C . GLY A 1 189 ? -1.324 22.156 -6.527 1 96.5 189 GLY A C 1
ATOM 1446 O O . GLY A 1 189 ? -0.863 21.922 -7.648 1 96.5 189 GLY A O 1
ATOM 1447 N N . LEU A 1 190 ? -1.738 23.344 -6.039 1 95.81 190 LEU A N 1
ATOM 1448 C CA . LEU A 1 190 ? -1.683 24.469 -6.953 1 95.81 190 LEU A CA 1
ATOM 1449 C C . LEU A 1 190 ? -0.793 25.578 -6.395 1 95.81 190 LEU A C 1
ATOM 1451 O O . LEU A 1 190 ? -0.96 26.75 -6.746 1 95.81 190 LEU A O 1
ATOM 1455 N N . ILE A 1 191 ? 0.058 25.141 -5.457 1 93.31 191 ILE A N 1
ATOM 1456 C CA . ILE A 1 191 ? 1.027 26.125 -4.988 1 93.31 191 ILE A CA 1
ATOM 1457 C C . ILE A 1 191 ? 1.844 26.656 -6.164 1 93.31 191 ILE A C 1
ATOM 1459 O O . ILE A 1 191 ? 2.299 25.875 -7.008 1 93.31 191 ILE A O 1
ATOM 1463 N N . ARG A 1 192 ? 1.965 27.906 -6.176 1 86.25 192 ARG A N 1
ATOM 1464 C CA . ARG A 1 192 ? 2.682 28.5 -7.301 1 86.25 192 ARG A CA 1
ATOM 1465 C C . ARG A 1 192 ? 4.164 28.156 -7.25 1 86.25 192 ARG A C 1
ATOM 1467 O O . ARG A 1 192 ? 4.84 28.438 -6.258 1 86.25 192 ARG A O 1
ATOM 1474 N N . SER A 1 193 ? 4.555 27.578 -8.352 1 81.88 193 SER A N 1
ATOM 1475 C CA . SER A 1 193 ? 5.953 27.172 -8.414 1 81.88 193 SER A CA 1
ATOM 1476 C C . SER A 1 193 ? 6.891 28.359 -8.219 1 81.88 193 SER A C 1
ATOM 1478 O O . SER A 1 193 ? 7.969 28.219 -7.645 1 81.88 193 SER A O 1
ATOM 1480 N N . THR A 1 194 ? 6.477 29.438 -8.672 1 80.88 194 THR A N 1
ATOM 1481 C CA . THR A 1 194 ? 7.297 30.641 -8.578 1 80.88 194 THR A CA 1
ATOM 1482 C C . THR A 1 194 ? 7.422 31.109 -7.129 1 80.88 194 THR A C 1
ATOM 1484 O O . THR A 1 194 ? 8.398 31.766 -6.762 1 80.88 194 THR A O 1
ATOM 1487 N N . ASP A 1 195 ? 6.438 30.719 -6.383 1 81.75 195 ASP A N 1
ATOM 1488 C CA . ASP A 1 195 ? 6.461 31.109 -4.973 1 81.75 195 ASP A CA 1
ATOM 1489 C C . ASP A 1 195 ? 7.457 30.25 -4.188 1 81.75 195 ASP A C 1
ATOM 1491 O O . ASP A 1 195 ? 7.91 30.656 -3.113 1 81.75 195 ASP A O 1
ATOM 1495 N N . LEU A 1 196 ? 7.719 29.094 -4.652 1 83.69 196 LEU A N 1
ATOM 1496 C CA . LEU A 1 196 ? 8.688 28.234 -3.973 1 83.69 196 LEU A CA 1
ATOM 1497 C C . LEU A 1 196 ? 10.109 28.734 -4.211 1 83.69 196 LEU A C 1
ATOM 1499 O O . LEU A 1 196 ? 10.969 28.594 -3.34 1 83.69 196 LEU A O 1
ATOM 1503 N N . GLY A 1 197 ? 10.344 29.375 -5.406 1 81.62 197 GLY A N 1
ATOM 1504 C CA . GLY A 1 197 ? 11.609 30.047 -5.68 1 81.62 197 GLY A CA 1
ATOM 1505 C C . GLY A 1 197 ? 12.656 29.125 -6.277 1 81.62 197 GLY A C 1
ATOM 1506 O O . GLY A 1 197 ? 12.477 27.906 -6.301 1 81.62 197 GLY A O 1
ATOM 1507 N N . LEU A 1 198 ? 13.719 29.656 -6.684 1 82.69 198 LEU A N 1
ATOM 1508 C CA . LEU A 1 198 ? 14.805 28.953 -7.359 1 82.69 198 LEU A CA 1
ATOM 1509 C C . LEU A 1 198 ? 15.57 28.078 -6.379 1 82.69 198 LEU A C 1
ATOM 1511 O O . LEU A 1 198 ? 16.078 27.016 -6.758 1 82.69 198 LEU A O 1
ATOM 1515 N N . THR A 1 199 ? 15.609 28.578 -5.223 1 83 199 THR A N 1
ATOM 1516 C CA . THR A 1 199 ? 16.312 27.812 -4.207 1 83 199 THR A CA 1
ATOM 1517 C C . THR A 1 199 ? 15.6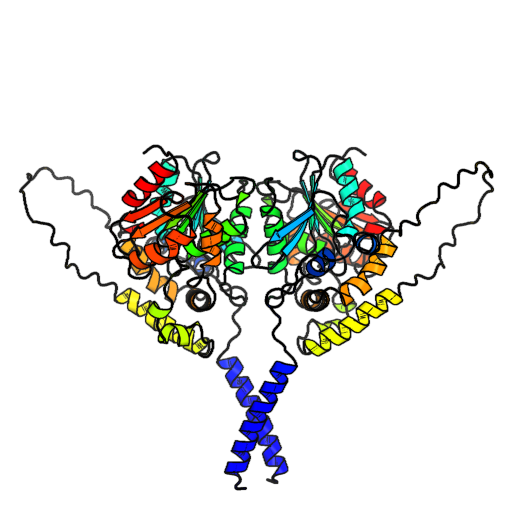17 26.484 -3.938 1 83 199 THR A C 1
ATOM 1519 O O . THR A 1 199 ? 16.266 25.438 -3.842 1 83 199 THR A O 1
ATOM 1522 N N . PHE A 1 200 ? 14.328 26.578 -3.834 1 85.81 200 PHE A N 1
ATOM 1523 C CA . PHE A 1 200 ? 13.539 25.359 -3.656 1 85.81 200 PHE A CA 1
ATOM 1524 C C . PHE A 1 200 ? 13.742 24.406 -4.828 1 85.81 200 PHE A C 1
ATOM 1526 O O . PHE A 1 200 ? 13.969 23.203 -4.633 1 85.81 200 PHE A O 1
ATOM 1533 N N . TRP A 1 201 ? 13.703 24.938 -6.016 1 85.62 201 TRP A N 1
ATOM 1534 C CA . TRP A 1 201 ? 13.867 24.109 -7.215 1 85.62 201 TRP A CA 1
ATOM 1535 C C . TRP A 1 201 ? 15.25 23.453 -7.242 1 85.62 201 TRP A C 1
ATOM 1537 O O . TRP A 1 201 ? 15.367 22.266 -7.52 1 85.62 201 TRP A O 1
ATOM 1547 N N . PHE A 1 202 ? 16.234 24.203 -6.926 1 86.94 202 PHE A N 1
ATOM 1548 C CA . PHE A 1 202 ? 17.609 23.703 -6.965 1 86.94 202 PHE A CA 1
ATOM 1549 C C . PHE A 1 202 ? 17.828 22.641 -5.887 1 86.94 202 PHE A C 1
ATOM 1551 O O . PHE A 1 202 ? 18.422 21.609 -6.148 1 86.94 202 PHE A O 1
ATOM 1558 N N . LEU A 1 203 ? 17.234 22.922 -4.793 1 86.44 203 LEU A N 1
ATOM 1559 C CA . LEU A 1 203 ? 17.484 22.031 -3.658 1 86.44 203 LEU A CA 1
ATOM 1560 C C . LEU A 1 203 ? 16.688 20.75 -3.789 1 86.44 203 LEU A C 1
ATOM 1562 O O . LEU A 1 203 ? 17.203 19.656 -3.527 1 86.44 203 LEU A O 1
ATOM 1566 N N . PHE A 1 204 ? 15.5 20.891 -4.262 1 87.88 204 PHE A N 1
ATOM 1567 C CA . PHE A 1 204 ? 14.625 19.734 -4.125 1 87.88 204 PHE A CA 1
ATOM 1568 C C . PHE A 1 204 ? 14.242 19.172 -5.492 1 87.88 204 PHE A C 1
ATOM 1570 O O . PHE A 1 204 ? 14.234 17.953 -5.688 1 87.88 204 PHE A O 1
ATOM 1577 N N . LYS A 1 205 ? 14.047 19.922 -6.461 1 85.31 205 LYS A N 1
ATOM 1578 C CA . LYS A 1 205 ? 13.438 19.469 -7.707 1 85.31 205 LYS A CA 1
ATOM 1579 C C . LYS A 1 205 ? 14.508 19.109 -8.742 1 85.31 205 LYS A C 1
ATOM 1581 O O . LYS A 1 205 ? 14.305 18.219 -9.57 1 85.31 205 LYS A O 1
ATOM 1586 N N . SER A 1 206 ? 15.703 19.719 -8.664 1 82.56 206 SER A N 1
ATOM 1587 C CA . SER A 1 206 ? 16.719 19.531 -9.695 1 82.56 206 SER A CA 1
ATOM 1588 C C . SER A 1 206 ? 17.359 18.156 -9.617 1 82.56 206 SER A C 1
ATOM 1590 O O . SER A 1 206 ? 17.828 17.625 -10.617 1 82.56 206 SER A O 1
ATOM 1592 N N . GLY A 1 207 ? 17.359 17.641 -8.406 1 80.75 207 GLY A N 1
ATOM 1593 C CA . GLY A 1 207 ? 18.062 16.391 -8.188 1 80.75 207 GLY A CA 1
ATOM 1594 C C . GLY A 1 207 ? 19.562 16.516 -8.25 1 80.75 207 GLY A C 1
ATOM 1595 O O . GLY A 1 207 ? 20.281 15.523 -8.195 1 80.75 207 GLY A O 1
ATOM 1596 N N . LEU A 1 208 ? 20.078 17.688 -8.234 1 82.56 208 LEU A N 1
ATOM 1597 C CA . LEU A 1 208 ? 21.516 17.922 -8.406 1 82.56 208 LEU A CA 1
ATOM 1598 C C . LEU A 1 208 ? 22.234 17.938 -7.059 1 82.56 208 LEU A C 1
ATOM 1600 O O . LEU A 1 208 ? 23.438 17.734 -6.996 1 82.56 208 LEU A O 1
ATOM 1604 N N . VAL A 1 209 ? 21.469 18.234 -6.059 1 87.75 209 VAL A N 1
ATOM 1605 C CA . VAL A 1 209 ? 22.062 18.297 -4.73 1 87.75 209 VAL A CA 1
ATOM 1606 C C . VAL A 1 209 ? 22.109 16.906 -4.113 1 87.75 209 VAL A C 1
ATOM 1608 O O . VAL A 1 209 ? 21.062 16.266 -3.963 1 87.75 209 VAL A O 1
ATOM 1611 N N . PRO A 1 210 ? 23.312 16.531 -3.75 1 87.81 210 PRO A N 1
ATOM 1612 C CA . PRO A 1 210 ? 23.406 15.203 -3.141 1 87.81 210 PRO A CA 1
ATOM 1613 C C . PRO A 1 210 ? 22.562 15.062 -1.879 1 87.81 210 PRO A C 1
ATOM 1615 O O . PRO A 1 210 ? 22.453 16.016 -1.09 1 87.81 210 PRO A O 1
ATOM 1618 N N . LYS A 1 211 ? 22.094 13.883 -1.71 1 88.5 211 LYS A N 1
ATOM 1619 C CA . LYS A 1 211 ? 21.141 13.578 -0.647 1 88.5 211 LYS A CA 1
ATOM 1620 C C . LYS A 1 211 ? 21.703 13.945 0.721 1 88.5 211 LYS A C 1
ATOM 1622 O O . LYS A 1 211 ? 21.016 14.547 1.542 1 88.5 211 LYS A O 1
ATOM 1627 N N . ARG A 1 212 ? 22.922 13.711 1.032 1 89.38 212 ARG A N 1
ATOM 1628 C CA . ARG A 1 212 ? 23.516 13.961 2.344 1 89.38 212 ARG A CA 1
ATOM 1629 C C . ARG A 1 212 ? 23.609 15.453 2.625 1 89.38 212 ARG A C 1
ATOM 1631 O O . ARG A 1 212 ? 23.375 15.898 3.752 1 89.38 212 ARG A O 1
ATOM 1638 N N . VAL A 1 213 ? 23.984 16.141 1.607 1 89.94 213 VAL A N 1
ATOM 1639 C CA . VAL A 1 213 ? 24.094 17.594 1.743 1 89.94 213 VAL A CA 1
ATOM 1640 C C . VAL A 1 213 ? 22.703 18.188 1.979 1 89.94 213 VAL A C 1
ATOM 1642 O O . VAL A 1 213 ? 22.531 19.031 2.869 1 89.94 213 VAL A O 1
ATOM 1645 N N . LEU A 1 214 ? 21.812 17.734 1.196 1 91.19 214 LEU A N 1
ATOM 1646 C CA . LEU A 1 214 ? 20.438 18.219 1.305 1 91.19 214 LEU A CA 1
ATOM 1647 C C . LEU A 1 214 ? 19.859 17.922 2.688 1 91.19 214 LEU A C 1
ATOM 1649 O O . LEU A 1 214 ? 19.234 18.797 3.303 1 91.19 214 LEU A O 1
ATOM 1653 N N . HIS A 1 215 ? 20.078 16.75 3.195 1 91.69 215 HIS A N 1
ATOM 1654 C CA . HIS A 1 215 ? 19.578 16.359 4.504 1 91.69 215 HIS A CA 1
ATOM 1655 C C . HIS A 1 215 ? 20.203 17.188 5.613 1 91.69 215 HIS A C 1
ATOM 1657 O O . HIS A 1 215 ? 19.516 17.609 6.547 1 91.69 215 HIS A O 1
ATOM 1663 N N . THR A 1 216 ? 21.469 17.516 5.488 1 89.94 216 THR A N 1
ATOM 1664 C CA . THR A 1 216 ? 22.156 18.312 6.496 1 89.94 216 THR A CA 1
ATOM 1665 C C . THR A 1 216 ? 21.625 19.75 6.496 1 89.94 216 THR A C 1
ATOM 1667 O O . THR A 1 216 ? 21.359 20.312 7.559 1 89.94 216 THR A O 1
ATOM 1670 N N . LEU A 1 217 ? 21.484 20.266 5.344 1 89.75 217 LEU A N 1
ATOM 1671 C CA . LEU A 1 217 ? 20.969 21.625 5.211 1 89.75 217 LEU A CA 1
ATOM 1672 C C . LEU A 1 217 ? 19.547 21.719 5.762 1 89.75 217 LEU A C 1
ATOM 1674 O O . LEU A 1 217 ? 19.219 22.672 6.484 1 89.75 217 LEU A O 1
ATOM 1678 N N . MET A 1 218 ? 18.75 20.734 5.402 1 89.69 218 MET A N 1
ATOM 1679 C CA . MET A 1 218 ? 17.359 20.75 5.824 1 89.69 218 MET A CA 1
ATOM 1680 C C . MET A 1 218 ? 17.234 20.531 7.328 1 89.69 218 MET A C 1
ATOM 1682 O O . MET A 1 218 ? 16.375 21.125 7.98 1 89.69 218 MET A O 1
ATOM 1686 N N . ARG A 1 219 ? 18.062 19.734 7.887 1 90.19 219 ARG A N 1
ATOM 1687 C CA . ARG A 1 219 ? 18.094 19.547 9.328 1 90.19 219 ARG A CA 1
ATOM 1688 C C . ARG A 1 219 ? 18.359 20.859 10.055 1 90.19 219 ARG A C 1
ATOM 1690 O O . ARG A 1 219 ? 17.703 21.172 11.039 1 90.19 219 ARG A O 1
ATOM 1697 N N . GLY A 1 220 ? 19.281 21.609 9.539 1 87.19 220 GLY A N 1
ATOM 1698 C CA . GLY A 1 220 ? 19.609 22.906 10.109 1 87.19 220 GLY A CA 1
ATOM 1699 C C . GLY A 1 220 ? 18.469 23.906 10.008 1 87.19 220 GLY A C 1
ATOM 1700 O O . GLY A 1 220 ? 18.141 24.594 10.984 1 87.19 220 GLY A O 1
ATOM 1701 N N . GLN A 1 221 ? 17.844 23.906 8.898 1 83.94 221 GLN A N 1
ATOM 1702 C CA . GLN A 1 221 ? 16.75 24.844 8.648 1 83.94 221 GLN A CA 1
ATOM 1703 C C . GLN A 1 221 ? 15.531 24.531 9.5 1 83.94 221 GLN A C 1
ATOM 1705 O O . GLN A 1 221 ? 14.938 25.422 10.102 1 83.94 221 GLN A O 1
ATOM 1710 N N . LEU A 1 222 ? 15.172 23.281 9.57 1 83.69 222 LEU A N 1
ATOM 1711 C CA . LEU A 1 222 ? 13.977 22.859 10.281 1 83.69 222 LEU A CA 1
ATOM 1712 C C . LEU A 1 222 ? 14.172 22.969 11.789 1 83.69 222 LEU A C 1
ATOM 1714 O O . LEU A 1 222 ? 13.211 23.188 12.531 1 83.69 222 LEU A O 1
ATOM 1718 N N . ARG A 1 223 ? 15.367 22.906 12.242 1 79.25 223 ARG A N 1
ATOM 1719 C CA . ARG A 1 223 ? 15.68 23.078 13.656 1 79.25 223 ARG A CA 1
ATOM 1720 C C . ARG A 1 223 ? 15.586 24.562 14.047 1 79.25 223 ARG A C 1
ATOM 1722 O O . ARG A 1 223 ? 15.133 24.875 15.148 1 79.25 223 ARG A O 1
ATOM 1729 N N . SER A 1 224 ? 16.031 25.406 13.117 1 70.88 224 SER A N 1
ATOM 1730 C CA . SER A 1 224 ? 16.078 26.844 13.391 1 70.88 224 SER A CA 1
ATOM 1731 C C . SER A 1 224 ? 14.695 27.469 13.344 1 70.88 224 SER A C 1
ATOM 1733 O O . SER A 1 224 ? 14.383 28.359 14.133 1 70.88 224 SER A O 1
ATOM 1735 N N . THR A 1 225 ? 13.922 27.109 12.328 1 59.81 225 THR A N 1
ATOM 1736 C CA . THR A 1 225 ? 12.578 27.672 12.219 1 59.81 225 THR A CA 1
ATOM 1737 C C . THR A 1 225 ? 11.75 27.328 13.461 1 59.81 225 THR A C 1
ATOM 1739 O O . THR A 1 225 ? 10.914 28.125 13.883 1 59.81 225 THR A O 1
ATOM 1742 N N . ALA A 1 226 ? 11.977 26.203 14.047 1 54.47 226 ALA A N 1
ATOM 1743 C CA . ALA A 1 226 ? 11.32 25.859 15.305 1 54.47 226 ALA A CA 1
ATOM 1744 C C . ALA A 1 226 ? 11.711 26.828 16.422 1 54.47 226 ALA A C 1
ATOM 1746 O O . ALA A 1 226 ? 10.898 27.141 17.297 1 54.47 226 ALA A O 1
ATOM 1747 N N . ASN A 1 227 ? 12.945 27.266 16.359 1 46.25 227 ASN A N 1
ATOM 1748 C CA . ASN A 1 227 ? 13.398 28.234 17.344 1 46.25 227 ASN A CA 1
ATOM 1749 C C . ASN A 1 227 ? 12.883 29.625 17.047 1 46.25 227 ASN A C 1
ATOM 1751 O O . ASN A 1 227 ? 12.719 30.453 17.953 1 46.25 227 ASN A O 1
ATOM 1755 N N . SER A 1 228 ? 12.633 29.891 15.781 1 42.41 228 SER A N 1
ATOM 1756 C CA . SER A 1 228 ? 12.227 31.25 15.43 1 42.41 228 SER A CA 1
ATOM 1757 C C . SER A 1 228 ? 10.719 31.422 15.547 1 42.41 228 SER A C 1
ATOM 1759 O O . SER A 1 228 ? 10.188 32.5 15.297 1 42.41 228 SER A O 1
ATOM 1761 N N . GLY A 1 229 ? 9.969 30.391 15.656 1 40.06 229 GLY A N 1
ATOM 1762 C CA . GLY A 1 229 ? 8.562 30.703 15.867 1 40.06 229 GLY A CA 1
ATOM 1763 C C . GLY A 1 229 ? 8.328 31.641 17.031 1 40.06 229 GLY A C 1
ATOM 1764 O O . GLY A 1 229 ? 7.41 31.438 17.828 1 40.06 229 GLY A O 1
ATOM 1765 N N . ARG A 1 230 ? 9.203 32.438 17.516 1 36.03 230 ARG A N 1
ATOM 1766 C CA . ARG A 1 230 ? 8.859 33.625 18.297 1 36.03 230 ARG A CA 1
ATOM 1767 C C . ARG A 1 230 ? 7.91 34.531 17.516 1 36.03 230 ARG A C 1
ATOM 1769 O O . ARG A 1 230 ? 8.336 35.25 16.625 1 36.03 230 ARG A O 1
ATOM 1776 N N . ILE A 1 231 ? 6.727 34.156 17.125 1 33.88 231 ILE A N 1
ATOM 1777 C CA . ILE A 1 231 ? 5.695 35.125 16.844 1 33.88 231 ILE A CA 1
ATOM 1778 C C . ILE A 1 231 ? 5.852 36.344 17.797 1 33.88 231 ILE A C 1
ATOM 1780 O O . ILE A 1 231 ? 5.828 36.156 19.016 1 33.88 231 ILE A O 1
ATOM 1784 N N . GLU A 1 232 ? 6.32 37.438 17.391 1 31.14 232 GLU A N 1
ATOM 1785 C CA . GLU A 1 232 ? 6.078 38.75 17.953 1 31.14 232 GLU A CA 1
ATOM 1786 C C . GLU A 1 232 ? 4.645 38.906 18.453 1 31.14 232 GLU A C 1
ATOM 1788 O O . GLU A 1 232 ? 3.697 38.531 17.75 1 31.14 232 GLU A O 1
ATOM 1793 N N . GLU A 1 233 ? 4.363 38.875 19.766 1 31.75 233 GLU A N 1
ATOM 1794 C CA . GLU A 1 233 ? 3.283 39.406 20.594 1 31.75 233 GLU A CA 1
ATOM 1795 C C . GLU A 1 233 ? 2.646 40.625 19.953 1 31.75 233 GLU A C 1
ATOM 1797 O O . GLU A 1 233 ? 1.838 41.312 20.578 1 31.75 233 GLU A O 1
ATOM 1802 N N . GLN A 1 234 ? 3.154 41.062 18.797 1 29.3 234 GLN A N 1
ATOM 1803 C CA . GLN A 1 234 ? 2.676 42.438 18.562 1 29.3 234 GLN A CA 1
ATOM 1804 C C . GLN A 1 234 ? 1.154 42.469 18.453 1 29.3 234 GLN A C 1
ATOM 1806 O O . GLN A 1 234 ? 0.518 43.406 18.922 1 29.3 234 GLN A O 1
ATOM 1811 N N . HIS A 1 235 ? 0.547 41.719 17.453 1 28.64 235 HIS A N 1
ATOM 1812 C CA . HIS A 1 235 ? -0.707 42.375 17.109 1 28.64 235 HIS A CA 1
ATOM 1813 C C . HIS A 1 235 ? -1.787 42.094 18.141 1 28.64 235 HIS A C 1
ATOM 1815 O O . HIS A 1 235 ? -2.977 42.062 17.828 1 28.64 235 HIS A O 1
ATOM 1821 N N . CYS A 1 236 ? -1.478 41.406 19.312 1 28.08 236 CYS A N 1
ATOM 1822 C CA . CYS A 1 236 ? -2.615 41.438 20.219 1 28.08 236 CYS A CA 1
ATOM 1823 C C . CYS A 1 236 ? -3.02 42.875 20.547 1 28.08 236 CYS A C 1
ATOM 1825 O O . CYS A 1 236 ? -2.74 43.375 21.625 1 28.08 236 CYS A O 1
ATOM 1827 N N . PHE A 1 237 ? -2.807 43.844 19.625 1 27.33 237 PHE A N 1
ATOM 1828 C CA . PHE A 1 237 ? -3.379 45.094 20.047 1 27.33 237 PHE A CA 1
ATOM 1829 C C . PHE A 1 237 ? -4.871 44.969 20.328 1 27.33 237 PHE A C 1
ATOM 1831 O O . PHE A 1 237 ? -5.699 45.25 19.453 1 27.33 237 PHE A O 1
ATOM 1838 N N . HIS A 1 238 ? -5.48 43.844 20.688 1 26.17 238 HIS A N 1
ATOM 1839 C CA . HIS A 1 238 ? -6.863 44.062 21.094 1 26.17 238 HIS A CA 1
ATOM 1840 C C . HIS A 1 238 ? -6.984 45.281 21.984 1 26.17 238 HIS A C 1
ATOM 1842 O O . HIS A 1 238 ? -6.07 45.594 22.75 1 26.17 238 HIS A O 1
ATOM 1848 N N . GLN A 1 239 ? -7.969 46.188 21.641 1 27.27 239 GLN A N 1
ATOM 1849 C CA . GLN A 1 239 ? -8.625 47.312 22.328 1 27.27 239 GLN A CA 1
ATOM 1850 C C . GLN A 1 239 ? -8.883 46.969 23.797 1 27.27 239 GLN A C 1
ATOM 1852 O O . GLN A 1 239 ? -9.438 45.906 24.109 1 27.27 239 GLN A O 1
ATOM 1857 N N . LYS A 1 240 ? -8.273 47.625 24.797 1 29.67 240 LYS A N 1
ATOM 1858 C CA . LYS A 1 240 ? -8.453 47.844 26.219 1 29.67 240 LYS A CA 1
ATOM 1859 C C . LYS A 1 240 ? -9.922 48.094 26.562 1 29.67 240 LYS A C 1
ATOM 1861 O O . LYS A 1 240 ? -10.234 48.656 27.609 1 29.67 240 LYS A O 1
ATOM 1866 N N . ASN A 1 241 ? -10.977 47.781 25.688 1 25.86 241 ASN A N 1
ATOM 1867 C CA . ASN A 1 241 ? -12.086 48.438 26.359 1 25.86 241 ASN A CA 1
ATOM 1868 C C . ASN A 1 241 ? -12.203 47.969 27.812 1 25.86 241 ASN A C 1
ATOM 1870 O O . ASN A 1 241 ? -11.57 46.969 28.203 1 25.86 241 ASN A O 1
ATOM 1874 N N . GLU A 1 242 ? -13.586 47.75 28.297 1 26.7 242 GLU A N 1
ATOM 1875 C CA . GLU A 1 242 ? -14.305 48.062 29.531 1 26.7 242 GLU A CA 1
ATOM 1876 C C . GLU A 1 242 ? -13.977 47.062 30.625 1 26.7 242 GLU A C 1
ATOM 1878 O O . GLU A 1 242 ? -13.602 45.906 30.328 1 26.7 242 GLU A O 1
ATOM 1883 N N . GLU A 1 243 ? -14.094 47.469 31.906 1 27.52 243 GLU A N 1
ATOM 1884 C CA . GLU A 1 243 ? -13.922 47.125 33.312 1 27.52 243 GLU A CA 1
ATOM 1885 C C . GLU A 1 243 ? -14.672 45.844 33.688 1 27.52 243 GLU A C 1
ATOM 1887 O O . GLU A 1 243 ? -15.852 45.906 34.031 1 27.52 243 GLU A O 1
ATOM 1892 N N . LYS A 1 244 ? -15.086 44.938 32.844 1 29.77 244 LYS A N 1
ATOM 1893 C CA . LYS A 1 244 ? -16.047 44.219 33.688 1 29.77 244 LYS A CA 1
ATOM 1894 C C . LYS A 1 244 ? -15.391 43.75 35 1 29.77 244 LYS A C 1
ATOM 1896 O O . LYS A 1 244 ? -14.18 43.562 35.062 1 29.77 244 LYS A O 1
ATOM 1901 N N . PRO A 1 245 ? -16.25 43.406 36.031 1 28.97 245 PRO A N 1
ATOM 1902 C CA . PRO A 1 245 ? -16.125 43.156 37.469 1 28.97 245 PRO A CA 1
ATOM 1903 C C . PRO A 1 245 ? -15.172 42 37.781 1 28.97 245 PRO A C 1
ATOM 1905 O O . PRO A 1 245 ? -14.977 41.125 36.938 1 28.97 245 PRO A O 1
ATOM 1908 N N . THR A 1 246 ? -14.477 42.156 38.906 1 25.45 246 THR A N 1
ATOM 1909 C CA . THR A 1 246 ? -13.391 41.562 39.688 1 25.45 246 THR A CA 1
ATOM 1910 C C . THR A 1 246 ? -13.703 40.094 40.031 1 25.45 246 THR A C 1
ATOM 1912 O O . THR A 1 246 ? -12.891 39.406 40.625 1 25.45 246 THR A O 1
ATOM 1915 N N . ASP A 1 247 ? -15.008 39.656 40.031 1 24.11 247 ASP A N 1
ATOM 1916 C CA . ASP A 1 247 ? -15.117 38.844 41.25 1 24.11 247 ASP A CA 1
ATOM 1917 C C . ASP A 1 247 ? -14.086 37.719 41.25 1 24.11 247 ASP A C 1
ATOM 1919 O O . ASP A 1 247 ? -13.336 37.562 42.188 1 24.11 247 ASP A O 1
ATOM 1923 N N . LEU A 1 248 ? -14.609 36.438 41.312 1 25.94 248 LEU A N 1
ATOM 1924 C CA . LEU A 1 248 ? -14.383 35.344 42.25 1 25.94 248 LEU A CA 1
ATOM 1925 C C . LEU A 1 248 ? -13.172 34.5 41.812 1 25.94 248 LEU A C 1
ATOM 1927 O O . LEU A 1 248 ? -12.898 34.344 40.625 1 25.94 248 LEU A O 1
ATOM 1931 N N . GLY A 1 249 ? -12.336 34.094 42.812 1 24.89 249 GLY A N 1
ATOM 1932 C CA . GLY A 1 249 ? -11.086 33.5 43.219 1 24.89 249 GLY A CA 1
ATOM 1933 C C . GLY A 1 249 ? -10.773 32.188 42.5 1 24.89 249 GLY A C 1
ATOM 1934 O O . GLY A 1 249 ? -9.656 31.672 42.594 1 24.89 249 GLY A O 1
ATOM 1935 N N . THR A 1 250 ? -11.703 31.281 42.344 1 29.88 250 THR A N 1
ATOM 1936 C CA . THR A 1 250 ? -11.102 29.953 42.469 1 29.88 250 THR A CA 1
ATOM 1937 C C . THR A 1 250 ? -10.086 29.703 41.375 1 29.88 250 THR A C 1
ATOM 1939 O O . THR A 1 250 ? -10.43 29.734 40.188 1 29.88 250 THR A O 1
ATOM 1942 N N . THR A 1 251 ? -8.805 30.094 41.594 1 29.64 251 THR A N 1
ATOM 1943 C CA . THR A 1 251 ? -7.562 29.859 40.875 1 29.64 251 THR A CA 1
ATOM 1944 C C . THR A 1 251 ? -7.426 28.391 40.5 1 29.64 251 THR A C 1
ATOM 1946 O O . THR A 1 251 ? -6.992 27.562 41.312 1 29.64 251 THR A O 1
ATOM 1949 N N . SER A 1 252 ? -8.438 27.625 40.25 1 30.33 252 SER A N 1
ATOM 1950 C CA . SER A 1 252 ? -7.977 26.297 39.844 1 30.33 252 SER A CA 1
ATOM 1951 C C . SER A 1 252 ? -6.742 26.375 38.969 1 30.33 252 SER A C 1
ATOM 1953 O O . SER A 1 252 ? -6.66 27.234 38.094 1 30.33 252 SER A O 1
ATOM 1955 N N . GLN A 1 253 ? -5.516 26 39.5 1 31.55 253 GLN A N 1
ATOM 1956 C CA . GLN A 1 253 ? -4.219 25.781 38.875 1 31.55 253 GLN A CA 1
ATOM 1957 C C . GLN A 1 253 ? -4.383 25.344 37.406 1 31.55 253 GLN A C 1
ATOM 1959 O O . GLN A 1 253 ? -4.926 24.281 37.125 1 31.55 253 GLN A O 1
ATOM 1964 N N . SER A 1 254 ? -4.641 26.125 36.469 1 33.12 254 SER A N 1
ATOM 1965 C CA . SER A 1 254 ? -4.617 26 35.031 1 33.12 254 SER A CA 1
ATOM 1966 C C . SER A 1 254 ? -3.357 25.266 34.562 1 33.12 254 SER A C 1
ATOM 1968 O O . SER A 1 254 ? -2.25 25.797 34.656 1 33.12 254 SER A O 1
ATOM 1970 N N . VAL A 1 255 ? -3.07 24.016 35 1 38.25 255 VAL A N 1
ATOM 1971 C CA . VAL A 1 255 ? -2.008 23.312 34.281 1 38.25 255 VAL A CA 1
ATOM 1972 C C . VAL A 1 255 ? -1.851 23.875 32.875 1 38.25 255 VAL A C 1
ATOM 1974 O O . VAL A 1 255 ? -2.83 24.016 32.125 1 38.25 255 VAL A O 1
ATOM 1977 N N . ASN A 1 256 ? -0.953 24.703 32.656 1 40.78 256 ASN A N 1
ATOM 1978 C CA . ASN A 1 256 ? -0.514 25.391 31.453 1 40.78 256 ASN A CA 1
ATOM 1979 C C . ASN A 1 256 ? -0.579 24.484 30.234 1 40.78 256 ASN A C 1
ATOM 1981 O O . ASN A 1 256 ? 0.384 23.781 29.938 1 40.78 256 ASN A O 1
ATOM 1985 N N . LYS A 1 257 ? -1.626 23.766 30.047 1 57.66 257 LYS A N 1
ATOM 1986 C CA . LYS A 1 257 ? -1.765 22.953 28.844 1 57.66 257 LYS A CA 1
ATOM 1987 C C . LYS A 1 257 ? -1.413 23.75 27.594 1 57.66 257 LYS A C 1
ATOM 1989 O O . LYS A 1 257 ? -2.055 24.766 27.297 1 57.66 257 LYS A O 1
ATOM 1994 N N . GLN A 1 258 ? -0.083 23.609 27.156 1 74.69 258 GLN A N 1
ATOM 1995 C CA . GLN A 1 258 ? 0.365 24.219 25.906 1 74.69 258 GLN A CA 1
ATOM 1996 C C . GLN A 1 258 ? -0.724 24.141 24.844 1 74.69 258 GLN A C 1
ATOM 1998 O O . GLN A 1 258 ? -1.445 23.156 24.75 1 74.69 258 GLN A O 1
ATOM 2003 N N . SER A 1 259 ? -0.96 25.359 24.297 1 84.56 259 SER A N 1
ATOM 2004 C CA . SER A 1 259 ? -1.873 25.359 23.156 1 84.56 259 SER A CA 1
ATOM 2005 C C . SER A 1 259 ? -1.416 24.391 22.078 1 84.56 259 SER A C 1
ATOM 2007 O O . SER A 1 259 ? -0.265 23.953 22.078 1 84.56 259 SER A O 1
ATOM 2009 N N . LEU A 1 260 ? -2.258 23.938 21.344 1 89 260 LEU A N 1
ATOM 2010 C CA . LEU A 1 260 ? -1.923 23.047 20.25 1 89 260 LEU A CA 1
ATOM 2011 C C . LEU A 1 260 ? -0.856 23.656 19.344 1 89 260 LEU A C 1
ATOM 2013 O O . LEU A 1 260 ? 0.04 22.969 18.875 1 89 260 LEU A O 1
ATOM 2017 N N . GLN A 1 261 ? -0.896 24.938 19.141 1 86.56 261 GLN A N 1
ATOM 2018 C CA . GLN A 1 261 ? 0.102 25.641 18.344 1 86.56 261 GLN A CA 1
ATOM 2019 C C . GLN A 1 261 ? 1.487 25.531 18.969 1 86.56 261 GLN A C 1
ATOM 2021 O O . GLN A 1 261 ? 2.477 25.312 18.281 1 86.56 261 GLN A O 1
ATOM 2026 N N . GLU A 1 262 ? 1.503 25.688 20.266 1 87.31 262 GLU A N 1
ATOM 2027 C CA . GLU A 1 262 ? 2.77 25.594 21 1 87.31 262 GLU A CA 1
ATOM 2028 C C . GLU A 1 262 ? 3.328 24.172 20.938 1 87.31 262 GLU A C 1
ATOM 2030 O O . GLU A 1 262 ? 4.535 23.984 20.781 1 87.31 262 GLU A O 1
ATOM 2035 N N . ARG A 1 263 ? 2.439 23.266 21.078 1 89.44 263 ARG A N 1
ATOM 2036 C CA . ARG A 1 263 ? 2.873 21.875 21.016 1 89.44 263 ARG A CA 1
ATOM 2037 C C . ARG A 1 263 ? 3.404 21.516 19.641 1 89.44 263 ARG A C 1
ATOM 2039 O O . ARG A 1 263 ? 4.391 20.797 19.516 1 89.44 263 ARG A O 1
ATOM 2046 N N . THR A 1 264 ? 2.736 22 18.656 1 89.12 264 THR A N 1
ATOM 2047 C CA . THR A 1 264 ? 3.166 21.734 17.297 1 89.12 264 THR A CA 1
ATOM 2048 C C . THR A 1 264 ? 4.504 22.406 17 1 89.12 264 THR A C 1
ATOM 2050 O O . THR A 1 264 ? 5.352 21.844 16.297 1 89.12 264 THR A O 1
ATOM 2053 N N . ALA A 1 265 ? 4.66 23.609 17.531 1 87.31 265 ALA A N 1
ATOM 2054 C CA . ALA A 1 265 ? 5.941 24.297 17.391 1 87.31 265 ALA A CA 1
ATOM 2055 C C . ALA A 1 265 ? 7.062 23.516 18.062 1 87.31 265 ALA A C 1
ATOM 2057 O O . ALA A 1 265 ? 8.188 23.469 17.547 1 87.31 265 ALA A O 1
ATOM 2058 N N . ALA A 1 266 ? 6.723 22.938 19.203 1 90.25 266 ALA A N 1
ATOM 2059 C CA . ALA A 1 266 ? 7.707 22.141 19.938 1 90.25 266 ALA A CA 1
ATOM 2060 C C . ALA A 1 266 ? 7.949 20.812 19.25 1 90.25 266 ALA A C 1
ATOM 2062 O O . ALA A 1 266 ? 9.016 20.203 19.406 1 90.25 266 ALA A O 1
ATOM 2063 N N . TYR A 1 267 ? 7.031 20.375 18.5 1 91.88 267 TYR A N 1
ATOM 2064 C CA . TYR A 1 267 ? 7.109 19.109 17.781 1 91.88 267 TYR A CA 1
ATOM 2065 C C . TYR A 1 267 ? 8.203 19.141 16.719 1 91.88 267 TYR A C 1
ATOM 2067 O O . TYR A 1 267 ? 8.922 18.156 16.531 1 91.88 267 TYR A O 1
ATOM 2075 N N . MET A 1 268 ? 8.375 20.219 16.078 1 90.81 268 MET A N 1
ATOM 2076 C CA . MET A 1 268 ? 9.25 20.312 14.914 1 90.81 268 MET A CA 1
ATOM 2077 C C . MET A 1 268 ? 10.695 20.031 15.289 1 90.81 268 MET A C 1
ATOM 2079 O O . MET A 1 268 ? 11.312 19.094 14.75 1 90.81 268 MET A O 1
ATOM 2083 N N . PRO A 1 269 ? 11.219 20.781 16.297 1 90.56 269 PRO A N 1
ATOM 2084 C CA . PRO A 1 269 ? 12.586 20.438 16.672 1 90.56 269 PRO A CA 1
ATOM 2085 C C . PRO A 1 269 ? 12.703 19.031 17.25 1 90.56 269 PRO A C 1
ATOM 2087 O O . PRO A 1 269 ? 13.727 18.359 17.047 1 90.56 269 PRO A O 1
ATOM 2090 N N . TRP A 1 270 ? 11.703 18.562 17.891 1 93.12 270 TRP A N 1
ATOM 2091 C CA . TRP A 1 270 ? 11.727 17.234 18.5 1 93.12 270 TRP A CA 1
ATOM 2092 C C . TRP A 1 270 ? 11.781 16.141 17.422 1 93.12 270 TRP A C 1
ATOM 2094 O O . TRP A 1 270 ? 12.578 15.211 17.516 1 93.12 270 TRP A O 1
ATOM 2104 N N . ILE A 1 271 ? 10.93 16.234 16.391 1 94.94 271 ILE A N 1
ATOM 2105 C CA . ILE A 1 271 ? 10.836 15.203 15.375 1 94.94 271 ILE A CA 1
ATOM 2106 C C . ILE A 1 271 ? 12.117 15.18 14.547 1 94.94 271 ILE A C 1
ATOM 2108 O O . ILE A 1 271 ? 12.555 14.109 14.109 1 94.94 271 ILE A O 1
ATOM 2112 N N . VAL A 1 272 ? 12.711 16.344 14.281 1 94.62 272 VAL A N 1
ATOM 2113 C CA . VAL A 1 272 ? 13.969 16.422 13.539 1 94.62 272 VAL A CA 1
ATOM 2114 C C . VAL A 1 272 ? 15.07 15.695 14.312 1 94.62 272 VAL A C 1
ATOM 2116 O O . VAL A 1 272 ? 15.898 15 13.727 1 94.62 272 VAL A O 1
ATOM 2119 N N . ALA A 1 273 ? 14.992 15.781 15.586 1 92.81 273 ALA A N 1
ATOM 2120 C CA . ALA A 1 273 ? 16.047 15.227 16.438 1 92.81 273 ALA A CA 1
ATOM 2121 C C . ALA A 1 273 ? 15.844 13.727 16.641 1 92.81 273 ALA A C 1
ATOM 2123 O O . ALA A 1 273 ? 16.812 12.977 16.766 1 92.81 273 ALA A O 1
ATOM 2124 N N . HIS A 1 274 ? 14.578 13.266 16.547 1 94.12 274 HIS A N 1
ATOM 2125 C CA . HIS A 1 274 ? 14.359 11.93 17.078 1 94.12 274 HIS A CA 1
ATOM 2126 C C . HIS A 1 274 ? 13.82 10.984 16.016 1 94.12 274 HIS A C 1
ATOM 2128 O O . HIS A 1 274 ? 13.789 9.766 16.203 1 94.12 274 HIS A O 1
ATOM 2134 N N . HIS A 1 275 ? 13.422 11.453 14.922 1 96.25 275 HIS A N 1
ATOM 2135 C CA . HIS A 1 275 ? 12.953 10.633 13.812 1 96.25 275 HIS A CA 1
ATOM 2136 C C . HIS A 1 275 ? 13.922 10.688 12.633 1 96.25 275 HIS A C 1
ATOM 2138 O O . HIS A 1 275 ? 13.844 11.594 11.805 1 96.25 275 HIS A O 1
ATOM 2144 N N . ARG A 1 276 ? 14.641 9.648 12.477 1 94.62 276 ARG A N 1
ATOM 2145 C CA . ARG A 1 276 ? 15.656 9.625 11.43 1 94.62 276 ARG A CA 1
ATOM 2146 C C . ARG A 1 276 ? 15.023 9.672 10.047 1 94.62 276 ARG A C 1
ATOM 2148 O O . ARG A 1 276 ? 15.672 10.055 9.07 1 94.62 276 ARG A O 1
ATOM 2155 N N . GLY A 1 277 ? 13.773 9.289 9.977 1 96.25 277 GLY A N 1
ATOM 2156 C CA . GLY A 1 277 ? 13.109 9.227 8.688 1 96.25 277 GLY A CA 1
ATOM 2157 C C . GLY A 1 277 ? 12.406 10.516 8.312 1 96.25 277 GLY A C 1
ATOM 2158 O O . GLY A 1 277 ? 11.906 10.664 7.195 1 96.25 277 GLY A O 1
ATOM 2159 N N . PHE A 1 278 ? 12.406 11.531 9.242 1 97.19 278 PHE A N 1
ATOM 2160 C CA . PHE A 1 278 ? 11.633 12.742 9 1 97.19 278 PHE A CA 1
ATOM 2161 C C . PHE A 1 278 ? 12.25 13.57 7.879 1 97.19 278 PHE A C 1
ATOM 2163 O O . PHE A 1 278 ? 11.578 13.914 6.906 1 97.19 278 PHE A O 1
ATOM 2170 N N . VAL A 1 279 ? 13.508 13.914 7.949 1 95.88 279 VAL A N 1
ATOM 2171 C CA . VAL A 1 279 ? 14.164 14.789 6.984 1 95.88 279 VAL A CA 1
ATOM 2172 C C . VAL A 1 279 ? 14.18 14.125 5.609 1 95.88 279 VAL A C 1
ATOM 2174 O O . VAL A 1 279 ? 13.836 14.75 4.605 1 95.88 279 VAL A O 1
ATOM 2177 N N . PRO A 1 280 ? 14.539 12.812 5.57 1 95.56 280 PRO A N 1
ATOM 2178 C CA . PRO A 1 280 ? 14.438 12.141 4.273 1 95.56 280 PRO A CA 1
ATOM 2179 C C . PRO A 1 280 ? 13.023 12.195 3.691 1 95.56 280 PRO A C 1
ATOM 2181 O O . PRO A 1 280 ? 12.859 12.422 2.492 1 95.56 280 PRO A O 1
ATOM 2184 N N . ALA A 1 281 ? 12.047 11.969 4.5 1 97.31 281 ALA A N 1
ATOM 2185 C CA . ALA A 1 281 ? 10.664 12.031 4.027 1 97.31 281 ALA A CA 1
ATOM 2186 C C . ALA A 1 281 ? 10.312 13.438 3.549 1 97.31 281 ALA A C 1
ATOM 2188 O O . ALA A 1 281 ? 9.695 13.602 2.494 1 97.31 281 ALA A O 1
ATOM 2189 N N . PHE A 1 282 ? 10.727 14.406 4.328 1 96.12 282 PHE A N 1
ATOM 2190 C CA . PHE A 1 282 ? 10.438 15.805 4.008 1 96.12 282 PHE A CA 1
ATOM 2191 C C . PHE A 1 282 ? 11.055 16.188 2.668 1 96.12 282 PHE A C 1
ATOM 2193 O O . PHE A 1 282 ? 10.391 16.766 1.814 1 96.12 282 PHE A O 1
ATOM 2200 N N . THR A 1 283 ? 12.32 15.867 2.447 1 95.06 283 THR A N 1
ATOM 2201 C CA . THR A 1 283 ? 13.031 16.25 1.231 1 95.06 283 THR A CA 1
ATOM 2202 C C . THR A 1 283 ? 12.484 15.492 0.026 1 95.06 283 THR A C 1
ATOM 2204 O O . THR A 1 283 ? 12.336 16.062 -1.058 1 95.06 283 THR A O 1
ATOM 2207 N N . SER A 1 284 ? 12.203 14.219 0.258 1 96 284 SER A N 1
ATOM 2208 C CA . SER A 1 284 ? 11.617 13.438 -0.824 1 96 284 SER A CA 1
ATOM 2209 C C . SER A 1 284 ? 10.234 13.953 -1.198 1 96 284 SER A C 1
ATOM 2211 O O . SER A 1 284 ? 9.875 13.992 -2.377 1 96 284 SER A O 1
ATOM 2213 N N . CYS A 1 285 ? 9.469 14.328 -0.215 1 95.94 285 CYS A N 1
ATOM 2214 C CA . CYS A 1 285 ? 8.164 14.922 -0.449 1 95.94 285 CYS A CA 1
ATOM 2215 C C . CYS A 1 285 ? 8.281 16.203 -1.269 1 95.94 285 CYS A C 1
ATOM 2217 O O . CYS A 1 285 ? 7.527 16.406 -2.219 1 95.94 285 CYS A O 1
ATOM 2219 N N . ALA A 1 286 ? 9.172 17.047 -0.829 1 94.06 286 ALA A N 1
ATOM 2220 C CA . ALA A 1 286 ? 9.383 18.297 -1.553 1 94.06 286 ALA A CA 1
ATOM 2221 C C . ALA A 1 286 ? 9.711 18.031 -3.02 1 94.06 286 ALA A C 1
ATOM 2223 O O . ALA A 1 286 ? 9.305 18.797 -3.9 1 94.06 286 ALA A O 1
ATOM 2224 N N . ARG A 1 287 ? 10.336 16.953 -3.24 1 94.12 287 ARG A N 1
ATOM 2225 C CA . ARG A 1 287 ? 10.789 16.641 -4.59 1 94.12 287 ARG A CA 1
ATOM 2226 C C . ARG A 1 287 ? 9.68 15.969 -5.395 1 94.12 287 ARG A C 1
ATOM 2228 O O . ARG A 1 287 ? 9.484 16.281 -6.57 1 94.12 287 ARG A O 1
ATOM 2235 N N . PHE A 1 288 ? 8.922 15.07 -4.738 1 96 288 PHE A N 1
ATOM 2236 C CA . PHE A 1 288 ? 8.156 14.133 -5.551 1 96 288 PHE A CA 1
ATOM 2237 C C . PHE A 1 288 ? 6.66 14.312 -5.316 1 96 288 PHE A C 1
ATOM 2239 O O . PHE A 1 288 ? 5.84 13.836 -6.105 1 96 288 PHE A O 1
ATOM 2246 N N . SER A 1 289 ? 6.234 14.867 -4.234 1 95.75 289 SER A N 1
ATOM 2247 C CA . SER A 1 289 ? 4.812 14.938 -3.902 1 95.75 289 SER A CA 1
ATOM 2248 C C . SER A 1 289 ? 4.098 15.969 -4.758 1 95.75 289 SER A C 1
ATOM 2250 O O . SER A 1 289 ? 4.738 16.828 -5.371 1 95.75 289 SER A O 1
ATOM 2252 N N . PRO A 1 290 ? 2.824 15.898 -4.82 1 95.44 290 PRO A N 1
ATOM 2253 C CA . PRO A 1 290 ? 2.051 16.766 -5.707 1 95.44 290 PRO A CA 1
ATOM 2254 C C . PRO A 1 290 ? 1.753 18.125 -5.09 1 95.44 290 PRO A C 1
ATOM 2256 O O . PRO A 1 290 ? 0.586 18.5 -4.922 1 95.44 290 PRO A O 1
ATOM 2259 N N . LEU A 1 291 ? 2.754 18.953 -4.961 1 95.12 291 LEU A N 1
ATOM 2260 C CA . LEU A 1 291 ? 2.594 20.25 -4.305 1 95.12 291 LEU A CA 1
ATOM 2261 C C . LEU A 1 291 ? 2.139 21.312 -5.301 1 95.12 291 LEU A C 1
ATOM 2263 O O . LEU A 1 291 ? 1.476 22.281 -4.926 1 95.12 291 LEU A O 1
ATOM 2267 N N . THR A 1 292 ? 2.564 21.109 -6.523 1 94.25 292 THR A N 1
ATOM 2268 C CA . THR A 1 292 ? 2.322 22.109 -7.559 1 94.25 292 THR A CA 1
ATOM 2269 C C . THR A 1 292 ? 1.8 21.453 -8.836 1 94.25 292 THR A C 1
ATOM 2271 O O . THR A 1 292 ? 1.875 20.234 -8.984 1 94.25 292 THR A O 1
ATOM 2274 N N . ASN A 1 293 ? 1.134 22.141 -9.648 1 94.38 293 ASN A N 1
ATOM 2275 C CA . ASN A 1 293 ? 0.801 21.797 -11.023 1 94.38 293 ASN A CA 1
ATOM 2276 C C . ASN A 1 293 ? -0.14 20.594 -11.078 1 94.38 293 ASN A C 1
ATOM 2278 O O . ASN A 1 293 ? 0.066 19.672 -11.875 1 94.38 293 ASN A O 1
ATOM 2282 N N . GLN A 1 294 ? -1.031 20.594 -10.188 1 97.44 294 GLN A N 1
ATOM 2283 C CA . GLN A 1 294 ? -2.006 19.516 -10.172 1 97.44 294 GLN A CA 1
ATOM 2284 C C . GLN A 1 294 ? -3.322 19.938 -10.805 1 97.44 294 GLN A C 1
ATOM 2286 O O . GLN A 1 294 ? -4.398 19.594 -10.32 1 97.44 294 GLN A O 1
ATOM 2291 N N . GLN A 1 295 ? -3.289 20.703 -11.914 1 97.88 295 GLN A N 1
ATOM 2292 C CA . GLN A 1 295 ? -4.48 21.203 -12.602 1 97.88 295 GLN A CA 1
ATOM 2293 C C . GLN A 1 295 ? -5.344 20.047 -13.094 1 97.88 295 GLN A C 1
ATOM 2295 O O . GLN A 1 295 ? -6.574 20.125 -13.062 1 97.88 295 GLN A O 1
ATOM 2300 N N . ARG A 1 296 ? -4.742 19.031 -13.531 1 97.38 296 ARG A N 1
ATOM 2301 C CA . ARG A 1 296 ? -5.488 17.891 -14.039 1 97.38 296 ARG A CA 1
ATOM 2302 C C . ARG A 1 296 ? -6.332 17.25 -12.945 1 97.38 296 ARG A C 1
ATOM 2304 O O . ARG A 1 296 ? -7.484 16.875 -13.172 1 97.38 296 ARG A O 1
ATOM 2311 N N . VAL A 1 297 ? -5.738 17.109 -11.812 1 98.38 297 VAL A N 1
ATOM 2312 C CA . VAL A 1 297 ? -6.449 16.531 -10.672 1 98.38 297 VAL A CA 1
ATOM 2313 C C . VAL A 1 297 ? -7.621 17.438 -10.289 1 98.38 297 VAL A C 1
ATOM 2315 O O . VAL A 1 297 ? -8.734 16.953 -10.07 1 98.38 297 VAL A O 1
ATOM 2318 N N . TRP A 1 298 ? -7.391 18.734 -10.234 1 98.62 298 TRP A N 1
ATOM 2319 C CA . TRP A 1 298 ? -8.438 19.688 -9.859 1 98.62 298 TRP A CA 1
ATOM 2320 C C . TRP A 1 298 ? -9.57 19.672 -10.883 1 98.62 298 TRP A C 1
ATOM 2322 O O . TRP A 1 298 ? -10.742 19.719 -10.516 1 98.62 298 TRP A O 1
ATOM 2332 N N . ARG A 1 299 ? -9.227 19.562 -12.148 1 98.44 299 ARG A N 1
ATOM 2333 C CA . ARG A 1 299 ? -10.242 19.484 -13.195 1 98.44 299 ARG A CA 1
ATOM 2334 C C . ARG A 1 299 ? -11.094 18.219 -13.031 1 98.44 299 ARG A C 1
ATOM 2336 O O . ARG A 1 299 ? -12.312 18.266 -13.219 1 98.44 299 ARG A O 1
ATOM 2343 N N . ALA A 1 300 ? -10.438 17.172 -12.727 1 98.38 300 ALA A N 1
ATOM 2344 C CA . ALA A 1 300 ? -11.164 15.922 -12.508 1 98.38 300 ALA A CA 1
ATOM 2345 C C . ALA A 1 300 ? -12.125 16.047 -11.328 1 98.38 300 ALA A C 1
ATOM 2347 O O . ALA A 1 300 ? -13.234 15.508 -11.367 1 98.38 300 ALA A O 1
ATOM 2348 N N . LEU A 1 301 ? -11.742 16.688 -10.305 1 98.5 301 LEU A N 1
ATOM 2349 C CA . LEU A 1 301 ? -12.602 16.906 -9.148 1 98.5 301 LEU A CA 1
ATOM 2350 C C . LEU A 1 301 ? -13.828 17.719 -9.531 1 98.5 301 LEU A C 1
ATOM 2352 O O . LEU A 1 301 ? -14.891 17.578 -8.914 1 98.5 301 LEU A O 1
ATOM 2356 N N . GLY A 1 302 ? -13.641 18.609 -10.477 1 98.06 302 GLY A N 1
ATOM 2357 C CA . GLY A 1 302 ? -14.734 19.438 -10.938 1 98.06 302 GLY A CA 1
ATOM 2358 C C . GLY A 1 302 ? -15.875 18.641 -11.547 1 98.06 302 GLY A C 1
ATOM 2359 O O . GLY A 1 302 ? -16.969 19.172 -11.734 1 98.06 302 GLY A O 1
ATOM 2360 N N . LYS A 1 303 ? -15.664 17.391 -11.797 1 97.25 303 LYS A N 1
ATOM 2361 C CA . LYS A 1 303 ? -16.688 16.531 -12.406 1 97.25 303 LYS A CA 1
ATOM 2362 C C . LYS A 1 303 ? -17.5 15.812 -11.344 1 97.25 303 LYS A C 1
ATOM 2364 O O . LYS A 1 303 ? -18.469 15.125 -11.664 1 97.25 303 LYS A O 1
ATOM 2369 N N . ARG A 1 304 ? -17.141 15.961 -10.133 1 97.94 304 ARG A N 1
ATOM 2370 C CA . ARG A 1 304 ? -17.875 15.328 -9.039 1 97.94 304 ARG A CA 1
ATOM 2371 C C . ARG A 1 304 ? -19.25 15.961 -8.859 1 97.94 304 ARG A C 1
ATOM 2373 O O . ARG A 1 304 ? -19.547 17.016 -9.438 1 97.94 304 ARG A O 1
ATOM 2380 N N . LYS A 1 305 ? -20.062 15.266 -8.055 1 97.5 305 LYS A N 1
ATOM 2381 C CA . LYS A 1 305 ? -21.391 15.789 -7.738 1 97.5 305 LYS A CA 1
ATOM 2382 C C . LYS A 1 305 ? -21.297 17.188 -7.113 1 97.5 305 LYS A C 1
ATOM 2384 O O . LYS A 1 305 ? -20.422 17.438 -6.277 1 97.5 305 LYS A O 1
ATOM 2389 N N . MET A 1 306 ? -22.203 18.016 -7.578 1 97.19 306 MET A N 1
ATOM 2390 C CA . MET A 1 306 ? -22.266 19.375 -7.047 1 97.19 306 MET A CA 1
ATOM 2391 C C . MET A 1 306 ? -22.406 19.359 -5.527 1 97.19 306 MET A C 1
ATOM 2393 O O . MET A 1 306 ? -23.203 18.594 -4.98 1 97.19 306 MET A O 1
ATOM 2397 N N . GLY A 1 307 ? -21.609 20.156 -4.891 1 96.88 307 GLY A N 1
ATOM 2398 C CA . GLY A 1 307 ? -21.703 20.297 -3.447 1 96.88 307 GLY A CA 1
ATOM 2399 C C . GLY A 1 307 ? -20.953 19.234 -2.68 1 96.88 307 GLY A C 1
ATOM 2400 O O . GLY A 1 307 ? -20.906 19.266 -1.447 1 96.88 307 GLY A O 1
ATOM 2401 N N . SER A 1 308 ? -20.266 18.297 -3.4 1 98.19 308 SER A N 1
ATOM 2402 C CA . SER A 1 308 ? -19.609 17.188 -2.719 1 98.19 308 SER A CA 1
ATOM 2403 C C . SER A 1 308 ? -18.141 17.516 -2.447 1 98.19 308 SER A C 1
ATOM 2405 O O . SER A 1 308 ? -17.438 16.734 -1.804 1 98.19 308 SER A O 1
ATOM 2407 N N . THR A 1 309 ? -17.641 18.641 -2.941 1 98.75 309 THR A N 1
ATOM 2408 C CA . THR A 1 309 ? -16.266 19.078 -2.738 1 98.75 309 THR A CA 1
ATOM 2409 C C . THR A 1 309 ? -16.234 20.484 -2.121 1 98.75 309 THR A C 1
ATOM 2411 O O . THR A 1 309 ? -16.984 21.359 -2.533 1 98.75 309 THR A O 1
ATOM 2414 N N . ALA A 1 310 ? -15.43 20.672 -1.111 1 98.88 310 ALA A N 1
ATOM 2415 C CA . ALA A 1 310 ? -15.25 21.969 -0.479 1 98.88 310 ALA A CA 1
ATOM 2416 C C . ALA A 1 310 ? -13.766 22.328 -0.382 1 98.88 310 ALA A C 1
ATOM 2418 O O . ALA A 1 310 ? -12.93 21.469 -0.123 1 98.88 310 ALA A O 1
ATOM 2419 N N . VAL A 1 311 ? -13.461 23.562 -0.582 1 98.88 311 VAL A N 1
ATOM 2420 C CA . VAL A 1 311 ? -12.125 24.125 -0.386 1 98.88 311 VAL A CA 1
ATOM 2421 C C . VAL A 1 311 ? -12.195 25.266 0.62 1 98.88 311 VAL A C 1
ATOM 2423 O O . VAL A 1 311 ? -12.961 26.219 0.439 1 98.88 311 VAL A O 1
ATOM 2426 N N . ILE A 1 312 ? -11.445 25.141 1.662 1 98.75 312 ILE A N 1
ATOM 2427 C CA . ILE A 1 312 ? -11.398 26.156 2.709 1 98.75 312 ILE A CA 1
ATOM 2428 C C . ILE A 1 312 ? -9.961 26.656 2.877 1 98.75 312 ILE A C 1
ATOM 2430 O O . ILE A 1 312 ? -9.047 25.859 3.119 1 98.75 312 ILE A O 1
ATOM 2434 N N . ILE A 1 313 ? -9.742 27.984 2.766 1 98.38 313 ILE A N 1
ATOM 2435 C CA . ILE A 1 313 ? -8.406 28.562 2.797 1 98.38 313 ILE A CA 1
ATOM 2436 C C . ILE A 1 313 ? -8.367 29.719 3.793 1 98.38 313 ILE A C 1
ATOM 2438 O O . ILE A 1 313 ? -9.344 30.469 3.936 1 98.38 313 ILE A O 1
ATOM 2442 N N . GLY A 1 314 ? -7.273 29.859 4.492 1 97.69 314 GLY A N 1
ATOM 2443 C CA . GLY A 1 314 ? -7.066 31.031 5.32 1 97.69 314 GLY A CA 1
ATOM 2444 C C . GLY A 1 314 ? -6.75 32.281 4.516 1 97.69 314 GLY A C 1
ATOM 2445 O O . GLY A 1 314 ? -5.992 32.219 3.545 1 97.69 314 GLY A O 1
ATOM 2446 N N . ASP A 1 315 ? -7.262 33.375 4.902 1 97 315 ASP A N 1
ATOM 2447 C CA . ASP A 1 315 ? -7.078 34.625 4.148 1 97 315 ASP A CA 1
ATOM 2448 C C . ASP A 1 315 ? -5.641 35.125 4.266 1 97 315 ASP A C 1
ATOM 2450 O O . ASP A 1 315 ? -5.156 35.844 3.389 1 97 315 ASP A O 1
ATOM 2454 N N . ALA A 1 316 ? -4.953 34.75 5.363 1 96.5 316 ALA A N 1
ATOM 2455 C CA . ALA A 1 316 ? -3.574 35.188 5.582 1 96.5 316 ALA A CA 1
ATOM 2456 C C . ALA A 1 316 ? -2.605 34 5.414 1 96.5 316 ALA A C 1
ATOM 2458 O O . ALA A 1 316 ? -1.52 34 5.996 1 96.5 316 ALA A O 1
ATOM 2459 N N . ASP A 1 317 ? -3.039 33 4.668 1 95.75 317 ASP A N 1
ATOM 2460 C CA . ASP A 1 317 ? -2.199 31.844 4.453 1 95.75 317 ASP A CA 1
ATOM 2461 C C . ASP A 1 317 ? -0.943 32.188 3.662 1 95.75 317 ASP A C 1
ATOM 2463 O O . ASP A 1 317 ? -1.028 32.844 2.605 1 95.75 317 ASP A O 1
ATOM 2467 N N . GLU A 1 318 ? 0.219 31.844 4.102 1 91.75 318 GLU A N 1
ATOM 2468 C CA . GLU A 1 318 ? 1.493 32.25 3.508 1 91.75 318 GLU A CA 1
ATOM 2469 C C . GLU A 1 318 ? 1.921 31.266 2.42 1 91.75 318 GLU A C 1
ATOM 2471 O O . GLU A 1 318 ? 2.787 31.578 1.601 1 91.75 318 GLU A O 1
ATOM 2476 N N . PHE A 1 319 ? 1.38 30.062 2.412 1 90.94 319 PHE A N 1
ATOM 2477 C CA . PHE A 1 319 ? 1.792 29.031 1.46 1 90.94 319 PHE A CA 1
ATOM 2478 C C . PHE A 1 319 ? 0.754 28.875 0.357 1 90.94 319 PHE A C 1
ATOM 2480 O O . PHE A 1 319 ? 1.104 28.656 -0.804 1 90.94 319 PHE A O 1
ATOM 2487 N N . VAL A 1 320 ? -0.506 28.922 0.792 1 95.06 320 VAL A N 1
ATOM 2488 C CA . VAL A 1 320 ? -1.636 28.797 -0.124 1 95.06 320 VAL A CA 1
ATOM 2489 C C . VAL A 1 320 ? -2.318 30.141 -0.296 1 95.06 320 VAL A C 1
ATOM 2491 O O . VAL A 1 320 ? -3.199 30.516 0.486 1 95.06 320 VAL A O 1
ATOM 2494 N N . ASN A 1 321 ? -1.953 30.797 -1.39 1 94.5 321 ASN A N 1
ATOM 2495 C CA . ASN A 1 321 ? -2.494 32.125 -1.639 1 94.5 321 ASN A CA 1
ATOM 2496 C C . ASN A 1 321 ? -3.965 32.062 -2.039 1 94.5 321 ASN A C 1
ATOM 2498 O O . ASN A 1 321 ? -4.297 31.578 -3.121 1 94.5 321 ASN A O 1
ATOM 2502 N N . ALA A 1 322 ? -4.812 32.625 -1.175 1 96.06 322 ALA A N 1
ATOM 2503 C CA . ALA A 1 322 ? -6.258 32.531 -1.361 1 96.06 322 ALA A CA 1
ATOM 2504 C C . ALA A 1 322 ? -6.684 33.125 -2.699 1 96.06 322 ALA A C 1
ATOM 2506 O O . ALA A 1 322 ? -7.488 32.531 -3.424 1 96.06 322 ALA A O 1
ATOM 2507 N N . ALA A 1 323 ? -6.145 34.25 -3.049 1 95.44 323 ALA A N 1
ATOM 2508 C CA . ALA A 1 323 ? -6.512 34.906 -4.293 1 95.44 323 ALA A CA 1
ATOM 2509 C C . ALA A 1 323 ? -6.07 34.094 -5.508 1 95.44 323 ALA A C 1
ATOM 2511 O O . ALA A 1 323 ? -6.812 33.969 -6.484 1 95.44 323 ALA A O 1
ATOM 2512 N N . TRP A 1 324 ? -4.855 33.625 -5.422 1 94.88 324 TRP A N 1
ATOM 2513 C CA . TRP A 1 324 ? -4.336 32.812 -6.523 1 94.88 324 TRP A CA 1
ATOM 2514 C C . TRP A 1 324 ? -5.168 31.547 -6.703 1 94.88 324 TRP A C 1
ATOM 2516 O O . TRP A 1 324 ? -5.5 31.188 -7.832 1 94.88 324 TRP A O 1
ATOM 2526 N N . TYR A 1 325 ? -5.477 30.844 -5.641 1 97.31 325 TYR A N 1
ATOM 2527 C CA . TYR A 1 325 ? -6.262 29.609 -5.703 1 97.31 325 TYR A CA 1
ATOM 2528 C C . TYR A 1 325 ? -7.668 29.891 -6.223 1 97.31 325 TYR A C 1
ATOM 2530 O O . TYR A 1 325 ? -8.227 29.094 -6.977 1 97.31 325 TYR A O 1
ATOM 2538 N N . GLU A 1 326 ? -8.234 30.969 -5.816 1 97.62 326 GLU A N 1
ATOM 2539 C CA . GLU A 1 326 ? -9.57 31.312 -6.309 1 97.62 326 GLU A CA 1
ATOM 2540 C C . GLU A 1 326 ? -9.547 31.578 -7.812 1 97.62 326 GLU A C 1
ATOM 2542 O O . GLU A 1 326 ? -10.414 31.094 -8.547 1 97.62 326 GLU A O 1
ATOM 2547 N N . LYS A 1 327 ? -8.578 32.281 -8.25 1 96.94 327 LYS A N 1
ATOM 2548 C CA . LYS A 1 327 ? -8.477 32.656 -9.656 1 96.94 327 LYS A CA 1
ATOM 2549 C C . LYS A 1 327 ? -8.141 31.453 -10.523 1 96.94 327 LYS A C 1
ATOM 2551 O O . LYS A 1 327 ? -8.656 31.328 -11.641 1 96.94 327 LYS A O 1
ATOM 2556 N N . ASN A 1 328 ? -7.285 30.531 -10.031 1 96.25 328 ASN A N 1
ATOM 2557 C CA . ASN A 1 328 ? -6.73 29.484 -10.891 1 96.25 328 ASN A CA 1
ATOM 2558 C C . ASN A 1 328 ? -7.312 28.125 -10.555 1 96.25 328 ASN A C 1
ATOM 2560 O O . ASN A 1 328 ? -7.348 27.234 -11.406 1 96.25 328 ASN A O 1
ATOM 2564 N N . GLY A 1 329 ? -7.695 27.906 -9.344 1 97.94 329 GLY A N 1
ATOM 2565 C CA . GLY A 1 329 ? -8.195 26.609 -8.906 1 97.94 329 GLY A CA 1
ATOM 2566 C C . GLY A 1 329 ? -9.711 26.5 -8.992 1 97.94 329 GLY A C 1
ATOM 2567 O O . GLY A 1 329 ? -10.234 25.484 -9.453 1 97.94 329 GLY A O 1
ATOM 2568 N N . LEU A 1 330 ? -10.453 27.531 -8.594 1 98.38 330 LEU A N 1
ATOM 2569 C CA . LEU A 1 330 ? -11.906 27.516 -8.508 1 98.38 330 LEU A CA 1
ATOM 2570 C C . LEU A 1 330 ? -12.531 27.203 -9.867 1 98.38 330 LEU A C 1
ATOM 2572 O O . LEU A 1 330 ? -13.445 26.375 -9.953 1 98.38 330 LEU A O 1
ATOM 2576 N N . PRO A 1 331 ? -12.039 27.781 -10.969 1 98.31 331 PRO A N 1
ATOM 2577 C CA . PRO A 1 331 ? -12.641 27.438 -12.266 1 98.31 331 PRO A CA 1
ATOM 2578 C C . PRO A 1 331 ? -12.445 25.984 -12.648 1 98.31 331 PRO A C 1
ATOM 2580 O O . PRO A 1 331 ? -13.312 25.391 -13.305 1 98.31 331 PRO A O 1
ATOM 2583 N N . LEU A 1 332 ? -11.344 25.391 -12.281 1 98.44 332 LEU A N 1
ATOM 2584 C CA . LEU A 1 332 ? -11.086 23.984 -12.586 1 98.44 332 LEU A CA 1
ATOM 2585 C C . LEU A 1 332 ? -12.086 23.094 -11.875 1 98.44 332 LEU A C 1
ATOM 2587 O O . LEU A 1 332 ? -12.398 22 -12.359 1 98.44 332 LEU A O 1
ATOM 2591 N N . LEU A 1 333 ? -12.641 23.516 -10.766 1 98.38 333 LEU A N 1
ATOM 2592 C CA . LEU A 1 333 ? -13.555 22.734 -9.938 1 98.38 333 LEU A CA 1
ATOM 2593 C C . LEU A 1 333 ? -15 23.016 -10.328 1 98.38 333 LEU A C 1
ATOM 2595 O O . LEU A 1 333 ? -15.93 22.531 -9.664 1 98.38 333 LEU A O 1
ATOM 2599 N N . GLY A 1 334 ? -15.273 23.781 -11.297 1 97.12 334 GLY A N 1
ATOM 2600 C CA . GLY A 1 334 ? -16.625 24.016 -11.789 1 97.12 334 GLY A CA 1
ATOM 2601 C C . GLY A 1 334 ? -17.219 25.312 -11.281 1 97.12 334 GLY A C 1
ATOM 2602 O O . GLY A 1 334 ? -18.391 25.609 -11.555 1 97.12 334 GLY A O 1
ATOM 2603 N N . GLY A 1 335 ? -16.453 26.125 -10.508 1 97.31 335 GLY A N 1
ATOM 2604 C CA . GLY A 1 335 ? -16.906 27.422 -10.039 1 97.31 335 GLY A CA 1
ATOM 2605 C C . GLY A 1 335 ? -17.672 27.344 -8.727 1 97.31 335 GLY A C 1
ATOM 2606 O O . GLY A 1 335 ? -17.828 26.25 -8.156 1 97.31 335 GLY A O 1
ATOM 2607 N N . LYS A 1 336 ? -18.141 28.453 -8.211 1 95.69 336 LYS A N 1
ATOM 2608 C CA . LYS A 1 336 ? -18.75 28.594 -6.891 1 95.69 336 LYS A CA 1
ATOM 2609 C C . LYS A 1 336 ? -20.094 27.875 -6.84 1 95.69 336 LYS A C 1
ATOM 2611 O O . LYS A 1 336 ? -20.578 27.531 -5.758 1 95.69 336 LYS A O 1
ATOM 2616 N N . GLU A 1 337 ? -20.703 27.625 -7.91 1 95.38 337 GLU A N 1
ATOM 2617 C CA . GLU A 1 337 ? -21.984 26.922 -7.949 1 95.38 337 GLU A CA 1
ATOM 2618 C C . GLU A 1 337 ? -21.797 25.422 -7.793 1 95.38 337 GLU A C 1
ATOM 2620 O O . GLU A 1 337 ? -22.719 24.703 -7.426 1 95.38 337 GLU A O 1
ATOM 2625 N N . HIS A 1 338 ? -20.609 24.984 -8.055 1 97.31 338 HIS A N 1
ATOM 2626 C CA . HIS A 1 338 ? -20.344 23.547 -8.086 1 97.31 338 HIS A CA 1
ATOM 2627 C C . HIS A 1 338 ? -19.641 23.078 -6.816 1 97.31 338 HIS A C 1
ATOM 2629 O O . HIS A 1 338 ? -19.859 21.969 -6.352 1 97.31 338 HIS A O 1
ATOM 2635 N N . VAL A 1 339 ? -18.781 23.938 -6.336 1 97.75 339 VAL A N 1
ATOM 2636 C CA . VAL A 1 339 ? -17.969 23.594 -5.176 1 97.75 339 VAL A CA 1
ATOM 2637 C C . VAL A 1 339 ? -18.203 24.594 -4.059 1 97.75 339 VAL A C 1
ATOM 2639 O O . VAL A 1 339 ? -18.5 25.766 -4.32 1 97.75 339 VAL A O 1
ATOM 2642 N N . VAL A 1 340 ? -18.094 24.141 -2.826 1 98.12 340 VAL A N 1
ATOM 2643 C CA . VAL A 1 340 ? -18.109 25.031 -1.673 1 98.12 340 VAL A CA 1
ATOM 2644 C C . VAL A 1 340 ? -16.75 25.688 -1.49 1 98.12 340 VAL A C 1
ATOM 2646 O O . VAL A 1 340 ? -15.75 25 -1.25 1 98.12 340 VAL A O 1
ATOM 2649 N N . TRP A 1 341 ? -16.703 26.969 -1.64 1 98.44 341 TRP A N 1
ATOM 2650 C CA . TRP A 1 341 ? -15.461 27.734 -1.538 1 98.44 341 TRP A CA 1
ATOM 2651 C C . TRP A 1 341 ? -15.523 28.734 -0.388 1 98.44 341 TRP A C 1
ATOM 2653 O O . TRP A 1 341 ? -16.375 29.625 -0.378 1 98.44 341 TRP A O 1
ATOM 2663 N N . LYS A 1 342 ? -14.641 28.547 0.585 1 98.25 342 LYS A N 1
ATOM 2664 C CA . LYS A 1 342 ? -14.656 29.422 1.75 1 98.25 342 LYS A CA 1
ATOM 2665 C C . LYS A 1 342 ? -13.266 29.984 2.041 1 98.25 342 LYS A C 1
ATOM 2667 O O . LYS A 1 342 ? -12.273 29.266 1.925 1 98.25 342 LYS A O 1
ATOM 2672 N N . VAL A 1 343 ? -13.164 31.234 2.32 1 98.12 343 VAL A N 1
ATOM 2673 C CA . VAL A 1 343 ? -11.961 31.875 2.842 1 98.12 343 VAL A CA 1
ATOM 2674 C C . VAL A 1 343 ? -12.211 32.344 4.273 1 98.12 343 VAL A C 1
ATOM 2676 O O . VAL A 1 343 ? -13.102 33.156 4.52 1 98.12 343 VAL A O 1
ATOM 2679 N N . LEU A 1 344 ? -11.516 31.828 5.172 1 98 344 LEU A N 1
ATOM 2680 C CA . LEU A 1 344 ? -11.672 32.125 6.594 1 98 344 LEU A CA 1
ATOM 2681 C C . LEU A 1 344 ? -10.492 32.938 7.117 1 98 344 LEU A C 1
ATOM 2683 O O . LEU A 1 344 ? -9.406 32.906 6.527 1 98 344 LEU A O 1
ATOM 2687 N N . PRO A 1 345 ? -10.695 33.656 8.25 1 96.56 345 PRO A N 1
ATOM 2688 C CA . PRO A 1 345 ? -9.555 34.312 8.867 1 96.56 345 PRO A CA 1
ATOM 2689 C C . PRO A 1 345 ? -8.516 33.344 9.422 1 96.56 345 PRO A C 1
ATOM 2691 O O . PRO A 1 345 ? -8.875 32.406 10.125 1 96.56 345 PRO A O 1
ATOM 2694 N N . GLY A 1 346 ? -7.309 33.625 9.055 1 95.88 346 GLY A N 1
ATOM 2695 C CA . GLY A 1 346 ? -6.242 32.812 9.633 1 95.88 346 GLY A CA 1
ATOM 2696 C C . GLY A 1 346 ? -5.094 32.562 8.672 1 95.88 346 GLY A C 1
ATOM 2697 O O . GLY A 1 346 ? -5.234 32.75 7.465 1 95.88 346 GLY A O 1
ATOM 2698 N N . SER A 1 347 ? -3.973 32.219 9.266 1 96.12 347 SER A N 1
ATOM 2699 C CA . SER A 1 347 ? -2.803 31.828 8.492 1 96.12 347 SER A CA 1
ATOM 2700 C C . SER A 1 347 ? -2.889 30.359 8.086 1 96.12 347 SER A C 1
ATOM 2702 O O . SER A 1 347 ? -3.967 29.75 8.117 1 96.12 347 SER A O 1
ATOM 2704 N N . HIS A 1 348 ? -1.782 29.812 7.582 1 94.94 348 HIS A N 1
ATOM 2705 C CA . HIS A 1 348 ? -1.768 28.438 7.129 1 94.94 348 HIS A CA 1
ATOM 2706 C C . HIS A 1 348 ? -2.146 27.484 8.258 1 94.94 348 HIS A C 1
ATOM 2708 O O . HIS A 1 348 ? -2.648 26.375 8.008 1 94.94 348 HIS A O 1
ATOM 2714 N N . ASP A 1 349 ? -1.984 27.922 9.5 1 93.81 349 ASP A N 1
ATOM 2715 C CA . ASP A 1 349 ? -2.205 27.031 10.633 1 93.81 349 ASP A CA 1
ATOM 2716 C C . ASP A 1 349 ? -3.609 27.203 11.203 1 93.81 349 ASP A C 1
ATOM 2718 O O . ASP A 1 349 ? -3.855 26.875 12.367 1 93.81 349 ASP A O 1
ATOM 2722 N N . PHE A 1 350 ? -4.57 27.734 10.445 1 95.06 350 PHE A N 1
ATOM 2723 C CA . PHE A 1 350 ? -5.918 28.031 10.922 1 95.06 350 PHE A CA 1
ATOM 2724 C C . PHE A 1 350 ? -6.617 26.766 11.391 1 95.06 350 PHE A C 1
ATOM 2726 O O . PHE A 1 350 ? -7.59 26.828 12.141 1 95.06 350 PHE A O 1
ATOM 2733 N N . VAL A 1 351 ? -6.156 25.531 10.992 1 94.69 351 VAL A N 1
ATOM 2734 C CA . VAL A 1 351 ? -6.742 24.281 11.453 1 94.69 351 VAL A CA 1
ATOM 2735 C C . VAL A 1 351 ? -6.508 24.109 12.945 1 94.69 351 VAL A C 1
ATOM 2737 O O . VAL A 1 351 ? -7.273 23.422 13.633 1 94.69 351 VAL A O 1
ATOM 2740 N N . MET A 1 352 ? -5.461 24.75 13.422 1 93.81 352 MET A N 1
ATOM 2741 C CA . MET A 1 352 ? -5.133 24.688 14.844 1 93.81 352 MET A CA 1
ATOM 2742 C C . MET A 1 352 ? -5.66 25.906 15.586 1 93.81 352 MET A C 1
ATOM 2744 O O . MET A 1 352 ? -6.082 25.797 16.75 1 93.81 352 MET A O 1
ATOM 2748 N N . THR A 1 353 ? -5.727 27.078 14.938 1 92.75 353 THR A N 1
ATOM 2749 C CA . THR A 1 353 ? -6.031 28.344 15.617 1 92.75 353 THR A CA 1
ATOM 2750 C C . THR A 1 353 ? -7.516 28.672 15.5 1 92.75 353 THR A C 1
ATOM 2752 O O . THR A 1 353 ? -8.055 29.422 16.312 1 92.75 353 THR A O 1
ATOM 2755 N N . ALA A 1 354 ? -8.156 28.125 14.5 1 94.56 354 ALA A N 1
ATOM 2756 C CA . ALA A 1 354 ? -9.57 28.453 14.305 1 94.56 354 ALA A CA 1
ATOM 2757 C C . ALA A 1 354 ? -10.359 27.234 13.867 1 94.56 354 ALA A C 1
ATOM 2759 O O . ALA A 1 354 ? -11.094 27.281 12.875 1 94.56 354 ALA A O 1
ATOM 2760 N N . PRO A 1 355 ? -10.234 26.141 14.656 1 96.5 355 PRO A N 1
ATOM 2761 C CA . PRO A 1 355 ? -10.961 24.922 14.25 1 96.5 355 PRO A CA 1
ATOM 2762 C C . PRO A 1 355 ? -12.477 25.109 14.305 1 96.5 355 PRO A C 1
ATOM 2764 O O . PRO A 1 355 ? -13.203 24.469 13.531 1 96.5 355 PRO A O 1
ATOM 2767 N N . GLU A 1 356 ? -12.945 25.969 15.148 1 96.56 356 GLU A N 1
ATOM 2768 C CA . GLU A 1 356 ? -14.383 26.188 15.289 1 96.56 356 GLU A CA 1
ATOM 2769 C C . GLU A 1 356 ? -14.984 26.797 14.023 1 96.56 356 GLU A C 1
ATOM 2771 O O . GLU A 1 356 ? -16.109 26.484 13.648 1 96.56 356 GLU A O 1
ATOM 2776 N N . LEU A 1 357 ? -14.242 27.688 13.406 1 97.69 357 LEU A N 1
ATOM 2777 C CA . LEU A 1 357 ? -14.711 28.297 12.164 1 97.69 357 LEU A CA 1
ATOM 2778 C C . LEU A 1 357 ? -14.797 27.25 11.055 1 97.69 357 LEU A C 1
ATOM 2780 O O . LEU A 1 357 ? -15.734 27.25 10.258 1 97.69 357 LEU A O 1
ATOM 2784 N N . ILE A 1 358 ? -13.852 26.391 11.008 1 98.31 358 ILE A N 1
ATOM 2785 C CA . ILE A 1 358 ? -13.836 25.312 10.031 1 98.31 358 ILE A CA 1
ATOM 2786 C C . ILE A 1 358 ? -15.023 24.375 10.266 1 98.31 358 ILE A C 1
ATOM 2788 O O . ILE A 1 358 ? -15.727 24 9.328 1 98.31 358 ILE A O 1
ATOM 2792 N N . MET A 1 359 ? -15.289 24.047 11.547 1 98.19 359 MET A N 1
ATOM 2793 C CA . MET A 1 359 ? -16.359 23.109 11.883 1 98.19 359 MET A CA 1
ATOM 2794 C C . MET A 1 359 ? -17.719 23.703 11.547 1 98.19 359 MET A C 1
ATOM 2796 O O . MET A 1 359 ? -18.641 22.984 11.164 1 98.19 359 MET A O 1
ATOM 2800 N N . ARG A 1 360 ? -17.844 24.969 11.656 1 97.69 360 ARG A N 1
ATOM 2801 C CA . ARG A 1 360 ? -19.094 25.594 11.266 1 97.69 360 ARG A CA 1
ATOM 2802 C C . ARG A 1 360 ? -19.406 25.359 9.789 1 97.69 360 ARG A C 1
ATOM 2804 O O . ARG A 1 360 ? -20.547 25.062 9.422 1 97.69 360 ARG A O 1
ATOM 2811 N N . GLU A 1 361 ? -18.375 25.484 8.961 1 97.56 361 GLU A N 1
ATOM 2812 C CA . GLU A 1 361 ? -18.547 25.234 7.539 1 97.56 361 GLU A CA 1
ATOM 2813 C C . GLU A 1 361 ? -18.859 23.766 7.277 1 97.56 361 GLU A C 1
ATOM 2815 O O . GLU A 1 361 ? -19.672 23.438 6.414 1 97.56 361 GLU A O 1
ATOM 2820 N N . ILE A 1 362 ? -18.219 22.844 8.016 1 98.44 362 ILE A N 1
ATOM 2821 C CA . ILE A 1 362 ? -18.422 21.406 7.848 1 98.44 362 ILE A CA 1
ATOM 2822 C C . ILE A 1 362 ? -19.828 21.031 8.305 1 98.44 362 ILE A C 1
ATOM 2824 O O . ILE A 1 362 ? -20.5 20.234 7.66 1 98.44 362 ILE A O 1
ATOM 2828 N N . ASP A 1 363 ? -20.297 21.672 9.445 1 98.12 363 ASP A N 1
ATOM 2829 C CA . ASP A 1 363 ? -21.641 21.438 9.945 1 98.12 363 ASP A CA 1
ATOM 2830 C C . ASP A 1 363 ? -22.703 21.734 8.883 1 98.12 363 ASP A C 1
ATOM 2832 O O . ASP A 1 363 ? -23.641 20.953 8.703 1 98.12 363 ASP A O 1
ATOM 2836 N N . VAL A 1 364 ? -22.516 22.781 8.234 1 97.06 364 VAL A N 1
ATOM 2837 C CA . VAL A 1 364 ? -23.453 23.203 7.195 1 97.06 364 VAL A CA 1
ATOM 2838 C C . VAL A 1 364 ? -23.359 22.25 6.012 1 97.06 364 VAL A C 1
ATOM 2840 O O . VAL A 1 364 ? -24.391 21.781 5.508 1 97.06 364 VAL A O 1
ATOM 2843 N N . LEU A 1 365 ? -22.203 21.922 5.543 1 97.19 365 LEU A N 1
ATOM 2844 C CA . LEU A 1 365 ? -21.984 21.094 4.359 1 97.19 365 LEU A CA 1
ATOM 2845 C C . LEU A 1 365 ? -22.531 19.688 4.57 1 97.19 365 LEU A C 1
ATOM 2847 O O . LEU A 1 365 ? -23.125 19.109 3.658 1 97.19 365 LEU A O 1
ATOM 2851 N N . TRP A 1 366 ? -22.234 19.094 5.777 1 97.81 366 TRP A N 1
ATOM 2852 C CA . TRP A 1 366 ? -22.578 17.688 6.012 1 97.81 366 TRP A CA 1
ATOM 2853 C C . TRP A 1 366 ? -23.875 17.562 6.797 1 97.81 366 TRP A C 1
ATOM 2855 O O . TRP A 1 366 ? -24.328 16.453 7.066 1 97.81 366 TRP A O 1
ATOM 2865 N N . GLY A 1 367 ? -24.5 18.641 7.133 1 96.44 367 GLY A N 1
ATOM 2866 C CA . GLY A 1 367 ? -25.734 18.609 7.891 1 96.44 367 GLY A CA 1
ATOM 2867 C C . GLY A 1 367 ? -25.578 17.984 9.266 1 96.44 367 GLY A C 1
ATOM 2868 O O . GLY A 1 367 ? -26.422 17.188 9.68 1 96.44 367 GLY A O 1
ATOM 2869 N N . LEU A 1 368 ? -24.484 18.328 9.898 1 93.31 368 LEU A N 1
ATOM 2870 C CA . LEU A 1 368 ? -24.219 17.766 11.219 1 93.31 368 LEU A CA 1
ATOM 2871 C C . LEU A 1 368 ? -24.844 18.625 12.312 1 93.31 368 LEU A C 1
ATOM 2873 O O . LEU A 1 368 ? -24.984 19.844 12.148 1 93.31 368 LEU A O 1
ATOM 2877 N N . PRO A 1 369 ? -25.297 18.016 13.367 1 87.19 369 PRO A N 1
ATOM 2878 C CA . PRO A 1 369 ? -25.859 18.781 14.477 1 87.19 369 PRO A CA 1
ATOM 2879 C C . PRO A 1 369 ? -24.812 19.562 15.266 1 87.19 369 PRO A C 1
ATOM 2881 O O . PRO A 1 369 ? -23.703 19.062 15.477 1 87.19 369 PRO A O 1
ATOM 2884 N N . ALA A 1 370 ? -24.953 20.812 15.453 1 69.62 370 ALA A N 1
ATOM 2885 C CA . ALA A 1 370 ? -23.984 21.609 16.203 1 69.62 370 ALA A CA 1
ATOM 2886 C C . ALA A 1 370 ? -24.016 21.25 17.688 1 69.62 370 ALA A C 1
ATOM 2888 O O . ALA A 1 370 ? -25.062 20.906 18.234 1 69.62 370 ALA A O 1
ATOM 2889 N N . MET B 1 1 ? 51.719 16.125 -24.922 1 65.5 1 MET B N 1
ATOM 2890 C CA . MET B 1 1 ? 50.75 16.547 -23.891 1 65.5 1 MET B CA 1
ATOM 2891 C C . MET B 1 1 ? 51.344 16.344 -22.5 1 65.5 1 MET B C 1
ATOM 2893 O O . MET B 1 1 ? 51.875 15.289 -22.188 1 65.5 1 MET B O 1
ATOM 2897 N N . ASP B 1 2 ? 51.5 17.438 -21.828 1 86.94 2 ASP B N 1
ATOM 2898 C CA . ASP B 1 2 ? 52.062 17.312 -20.484 1 86.94 2 ASP B CA 1
ATOM 2899 C C . ASP B 1 2 ? 51.219 16.375 -19.625 1 86.94 2 ASP B C 1
ATOM 2901 O O . ASP B 1 2 ? 50.062 16.109 -19.938 1 86.94 2 ASP B O 1
ATOM 2905 N N . ASN B 1 3 ? 51.969 15.734 -18.844 1 88.75 3 ASN B N 1
ATOM 2906 C CA . ASN B 1 3 ? 51.344 14.719 -17.984 1 88.75 3 ASN B CA 1
ATOM 2907 C C . ASN B 1 3 ? 50.094 15.25 -17.297 1 88.75 3 ASN B C 1
ATOM 2909 O O . ASN B 1 3 ? 49.125 14.508 -17.125 1 88.75 3 ASN B O 1
ATOM 2913 N N . ILE B 1 4 ? 50.031 16.547 -17.078 1 89.25 4 ILE B N 1
ATOM 2914 C CA . ILE B 1 4 ? 48.906 17.125 -16.391 1 89.25 4 ILE B CA 1
ATOM 2915 C C . ILE B 1 4 ? 47.688 17.156 -17.328 1 89.25 4 ILE B C 1
ATOM 2917 O O . ILE B 1 4 ? 46.594 16.797 -16.922 1 89.25 4 ILE B O 1
ATOM 2921 N N . SER B 1 5 ? 47.938 17.484 -18.484 1 89.75 5 SER B N 1
ATOM 2922 C CA . SER B 1 5 ? 46.875 17.516 -19.484 1 89.75 5 SER B CA 1
ATOM 2923 C C . SER B 1 5 ? 46.344 16.109 -19.766 1 89.75 5 SER B C 1
ATOM 2925 O O . SER B 1 5 ? 45.125 15.914 -19.953 1 89.75 5 SER B O 1
ATOM 2927 N N . LEU B 1 6 ? 47.25 15.234 -19.812 1 89.62 6 LEU B N 1
ATOM 2928 C CA . LEU B 1 6 ? 46.875 13.844 -20.078 1 89.62 6 LEU B CA 1
ATOM 2929 C C . LEU B 1 6 ? 46 13.297 -18.953 1 89.62 6 LEU B C 1
ATOM 2931 O O . LEU B 1 6 ? 45.031 12.578 -19.203 1 89.62 6 LEU B O 1
ATOM 2935 N N . ILE B 1 7 ? 46.406 13.594 -17.75 1 89.88 7 ILE B N 1
ATOM 2936 C CA . ILE B 1 7 ? 45.656 13.148 -16.578 1 89.88 7 ILE B CA 1
ATOM 2937 C C . ILE B 1 7 ? 44.25 13.75 -16.609 1 89.88 7 ILE B C 1
ATOM 2939 O O . ILE B 1 7 ? 43.25 13.039 -16.422 1 89.88 7 ILE B O 1
ATOM 2943 N N . ALA B 1 8 ? 44.125 14.977 -16.906 1 91.12 8 ALA B N 1
ATOM 2944 C CA . ALA B 1 8 ? 42.844 15.672 -16.906 1 91.12 8 ALA B CA 1
ATOM 2945 C C . ALA B 1 8 ? 41.938 15.133 -18.016 1 91.12 8 ALA B C 1
ATOM 2947 O O . ALA B 1 8 ? 40.75 14.898 -17.797 1 91.12 8 ALA B O 1
ATOM 2948 N N . VAL B 1 9 ? 42.469 14.945 -19.109 1 89.81 9 VAL B N 1
ATOM 2949 C CA . VAL B 1 9 ? 41.719 14.461 -20.25 1 89.81 9 VAL B CA 1
ATOM 2950 C C . VAL B 1 9 ? 41.25 13.023 -20 1 89.81 9 VAL B C 1
ATOM 2952 O O . VAL B 1 9 ? 40.125 12.648 -20.328 1 89.81 9 VAL B O 1
ATOM 2955 N N . THR B 1 10 ? 42.188 12.281 -19.453 1 89.44 10 THR B N 1
ATOM 2956 C CA . THR B 1 10 ? 41.844 10.891 -19.172 1 89.44 10 THR B CA 1
ATOM 2957 C C . THR B 1 10 ? 40.75 10.797 -18.109 1 89.44 10 THR B C 1
ATOM 2959 O O . THR B 1 10 ? 39.844 9.984 -18.234 1 89.44 10 THR B O 1
ATOM 2962 N N . ALA B 1 11 ? 40.938 11.594 -17.125 1 89.06 11 ALA B N 1
ATOM 2963 C CA . ALA B 1 11 ? 39.906 11.609 -16.078 1 89.06 11 ALA B CA 1
ATOM 2964 C C . ALA B 1 11 ? 38.562 12.039 -16.641 1 89.06 11 ALA B C 1
ATOM 2966 O O . ALA B 1 11 ? 37.531 11.43 -16.344 1 89.06 11 ALA B O 1
ATOM 2967 N N . PHE B 1 12 ? 38.531 12.969 -17.422 1 89.75 12 PHE B N 1
ATOM 2968 C CA . PHE B 1 12 ? 37.312 13.492 -18.031 1 89.75 12 PHE B CA 1
ATOM 2969 C C . PHE B 1 12 ? 36.688 12.477 -18.969 1 89.75 12 PHE B C 1
ATOM 2971 O O . PHE B 1 12 ? 35.469 12.25 -18.938 1 89.75 12 PHE B O 1
ATOM 2978 N N . THR B 1 13 ? 37.5 11.922 -19.797 1 89.25 13 THR B N 1
ATOM 2979 C CA . THR B 1 13 ? 37.031 10.938 -20.75 1 89.25 13 THR B CA 1
ATOM 2980 C C . THR B 1 13 ? 36.5 9.703 -20.031 1 89.25 13 THR B C 1
ATOM 2982 O O . THR B 1 13 ? 35.469 9.125 -20.438 1 89.25 13 THR B O 1
ATOM 2985 N N . THR B 1 14 ? 37.219 9.344 -19.062 1 85.75 14 THR B N 1
ATOM 2986 C CA . THR B 1 14 ? 36.75 8.203 -18.266 1 85.75 14 THR B CA 1
ATOM 2987 C C . THR B 1 14 ? 35.406 8.5 -17.625 1 85.75 14 THR B C 1
ATOM 2989 O O . THR B 1 14 ? 34.5 7.652 -17.641 1 85.75 14 THR B O 1
ATOM 2992 N N . PHE B 1 15 ? 35.312 9.648 -17.125 1 86.19 15 PHE B N 1
ATOM 2993 C CA . PHE B 1 15 ? 34.031 10.062 -16.516 1 86.19 15 PHE B CA 1
ATOM 2994 C C . PHE B 1 15 ? 32.906 10.047 -17.547 1 86.19 15 PHE B C 1
ATOM 2996 O O . PHE B 1 15 ? 31.844 9.5 -17.281 1 86.19 15 PHE B O 1
ATOM 3003 N N . CYS B 1 16 ? 33.125 10.523 -18.656 1 85.75 16 CYS B N 1
ATOM 3004 C CA . CYS B 1 16 ? 32.125 1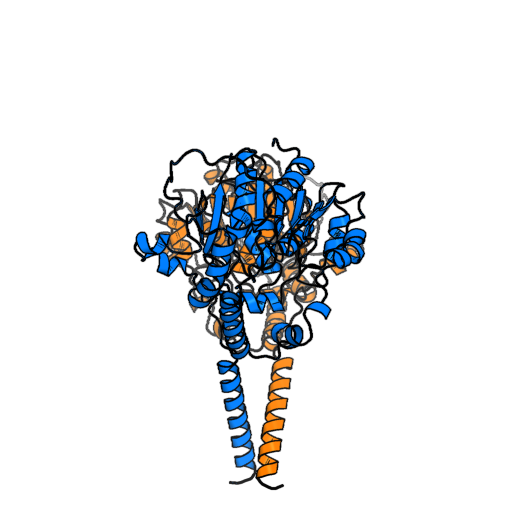0.586 -19.719 1 85.75 16 CYS B CA 1
ATOM 3005 C C . CYS B 1 16 ? 31.75 9.188 -20.203 1 85.75 16 CYS B C 1
ATOM 3007 O O . CYS B 1 16 ? 30.562 8.898 -20.422 1 85.75 16 CYS B O 1
ATOM 3009 N N . PHE B 1 17 ? 32.781 8.406 -20.359 1 85.5 17 PHE B N 1
ATOM 3010 C CA . PHE B 1 17 ? 32.531 7.043 -20.812 1 85.5 17 PHE B CA 1
ATOM 3011 C C . PHE B 1 17 ? 31.703 6.27 -19.812 1 85.5 17 PHE B C 1
ATOM 3013 O O . PHE B 1 17 ? 30.797 5.523 -20.188 1 85.5 17 PHE B O 1
ATOM 3020 N N . LEU B 1 18 ? 32 6.414 -18.594 1 83.56 18 LEU B N 1
ATOM 3021 C CA . LEU B 1 18 ? 31.25 5.723 -17.547 1 83.56 18 LEU B CA 1
ATOM 3022 C C . LEU B 1 18 ? 29.812 6.223 -17.484 1 83.56 18 LEU B C 1
ATOM 3024 O O . LEU B 1 18 ? 28.891 5.438 -17.25 1 83.56 18 LEU B O 1
ATOM 3028 N N . LEU B 1 19 ? 29.688 7.438 -17.734 1 83.62 19 LEU B N 1
ATOM 3029 C CA . LEU B 1 19 ? 28.344 8.016 -17.734 1 83.62 19 LEU B CA 1
ATOM 3030 C C . LEU B 1 19 ? 27.531 7.48 -18.906 1 83.62 19 LEU B C 1
ATOM 3032 O O . LEU B 1 19 ? 26.359 7.113 -18.734 1 83.62 19 LEU B O 1
ATOM 3036 N N . VAL B 1 20 ? 28.125 7.414 -20.016 1 81.44 20 VAL B N 1
ATOM 3037 C CA . VAL B 1 20 ? 27.453 6.918 -21.203 1 81.44 20 VAL B CA 1
ATOM 3038 C C . VAL B 1 20 ? 27.125 5.434 -21.047 1 81.44 20 VAL B C 1
ATOM 3040 O O . VAL B 1 20 ? 26.031 4.988 -21.375 1 81.44 20 VAL B O 1
ATOM 3043 N N . ALA B 1 21 ? 28.109 4.734 -20.594 1 82.31 21 ALA B N 1
ATOM 3044 C CA . ALA B 1 21 ? 27.906 3.309 -20.344 1 82.31 21 ALA B CA 1
ATOM 3045 C C . ALA B 1 21 ? 26.781 3.082 -19.344 1 82.31 21 ALA B C 1
ATOM 3047 O O . ALA B 1 21 ? 25.922 2.213 -19.547 1 82.31 21 ALA B O 1
ATOM 3048 N N . TYR B 1 22 ? 26.797 3.824 -18.406 1 79.69 22 TYR B N 1
ATOM 3049 C CA . TYR B 1 22 ? 25.781 3.699 -17.375 1 79.69 22 TYR B CA 1
ATOM 3050 C C . TYR B 1 22 ? 24.391 3.98 -17.938 1 79.69 22 TYR B C 1
ATOM 3052 O O . TYR B 1 22 ? 23.469 3.176 -17.766 1 79.69 22 TYR B O 1
ATOM 3060 N N . TYR B 1 23 ? 24.188 4.969 -18.688 1 80.88 23 TYR B N 1
ATOM 3061 C CA . TYR B 1 23 ? 22.875 5.359 -19.203 1 80.88 23 TYR B CA 1
ATOM 3062 C C . TYR B 1 23 ? 22.438 4.441 -20.328 1 80.88 23 TYR B C 1
ATOM 3064 O O . TYR B 1 23 ? 21.234 4.246 -20.547 1 80.88 23 TYR B O 1
ATOM 3072 N N . SER B 1 24 ? 23.438 3.873 -20.922 1 81.06 24 SER B N 1
ATOM 3073 C CA . SER B 1 24 ? 23.109 2.941 -21.984 1 81.06 24 SER B CA 1
ATOM 3074 C C . SER B 1 24 ? 22.719 1.577 -21.438 1 81.06 24 SER B C 1
ATOM 3076 O O . SER B 1 24 ? 21.828 0.912 -21.969 1 81.06 24 SER B O 1
ATOM 3078 N N . LEU B 1 25 ? 23.344 1.219 -20.438 1 83.25 25 LEU B N 1
ATOM 3079 C CA . LEU B 1 25 ? 23.156 -0.119 -19.891 1 83.25 25 LEU B CA 1
ATOM 3080 C C . LEU B 1 25 ? 22.031 -0.127 -18.844 1 83.25 25 LEU B C 1
ATOM 3082 O O . LEU B 1 25 ? 21.469 -1.18 -18.562 1 83.25 25 LEU B O 1
ATOM 3086 N N . TYR B 1 26 ? 21.75 0.975 -18.328 1 81 26 TYR B N 1
ATOM 3087 C CA . TYR B 1 26 ? 20.703 1.102 -17.312 1 81 26 TYR B CA 1
ATOM 3088 C C . TYR B 1 26 ? 19.703 2.184 -17.703 1 81 26 TYR B C 1
ATOM 3090 O O . TYR B 1 26 ? 19.594 3.207 -17.016 1 81 26 TYR B O 1
ATOM 3098 N N . PRO B 1 27 ? 18.984 1.836 -18.734 1 77.06 27 PRO B N 1
ATOM 3099 C CA . PRO B 1 27 ? 18 2.836 -19.156 1 77.06 27 PRO B CA 1
ATOM 3100 C C . PRO B 1 27 ? 16.906 3.074 -18.109 1 77.06 27 PRO B C 1
ATOM 3102 O O . PRO B 1 27 ? 16.609 2.18 -17.312 1 77.06 27 PRO B O 1
ATOM 3105 N N . ILE B 1 28 ? 16.469 4.273 -18.078 1 80.38 28 ILE B N 1
ATOM 3106 C CA . ILE B 1 28 ? 15.383 4.617 -17.156 1 80.38 28 ILE B CA 1
ATOM 3107 C C . ILE B 1 28 ? 14.039 4.23 -17.781 1 80.38 28 ILE B C 1
ATOM 3109 O O . ILE B 1 28 ? 13.695 4.707 -18.875 1 80.38 28 ILE B O 1
ATOM 3113 N N . ASP B 1 29 ? 13.398 3.309 -17.172 1 85.88 29 ASP B N 1
ATOM 3114 C CA . ASP B 1 29 ? 12.062 2.928 -17.625 1 85.88 29 ASP B CA 1
ATOM 3115 C C . ASP B 1 29 ? 11.031 3.992 -17.266 1 85.88 29 ASP B C 1
ATOM 3117 O O . ASP B 1 29 ? 11.156 4.652 -16.234 1 85.88 29 ASP B O 1
ATOM 3121 N N . PRO B 1 30 ? 10.07 4.156 -18.219 1 92.44 30 PRO B N 1
ATOM 3122 C CA . PRO B 1 30 ? 8.977 5.043 -17.812 1 92.44 30 PRO B CA 1
ATOM 3123 C C . PRO B 1 30 ? 8.227 4.539 -16.594 1 92.44 30 PRO B C 1
ATOM 3125 O O . PRO B 1 30 ? 8.188 3.33 -16.328 1 92.44 30 PRO B O 1
ATOM 3128 N N . GLN B 1 31 ? 7.691 5.449 -15.906 1 95.75 31 GLN B N 1
ATOM 3129 C CA . GLN B 1 31 ? 6.938 5.102 -14.703 1 95.75 31 GLN B CA 1
ATOM 3130 C C . GLN B 1 31 ? 5.848 4.082 -15.016 1 95.75 31 GLN B C 1
ATOM 3132 O O . GLN B 1 31 ? 5.676 3.104 -14.281 1 95.75 31 GLN B O 1
ATOM 3137 N N . ILE B 1 32 ? 5.113 4.344 -16.078 1 97.81 32 ILE B N 1
ATOM 3138 C CA . ILE B 1 32 ? 4.039 3.467 -16.516 1 97.81 32 ILE B CA 1
ATOM 3139 C C . ILE B 1 32 ? 4.371 2.9 -17.906 1 97.81 32 ILE B C 1
ATOM 3141 O O . ILE B 1 32 ? 4.691 3.648 -18.828 1 97.81 32 ILE B O 1
ATOM 3145 N N . ILE B 1 33 ? 4.391 1.633 -18.031 1 97.56 33 ILE B N 1
ATOM 3146 C CA . ILE B 1 33 ? 4.566 0.957 -19.312 1 97.56 33 ILE B CA 1
ATOM 3147 C C . ILE B 1 33 ? 3.225 0.415 -19.797 1 97.56 33 ILE B C 1
ATOM 3149 O O . ILE B 1 33 ? 2.691 -0.541 -19.219 1 97.56 33 ILE B O 1
ATOM 3153 N N . PRO B 1 34 ? 2.695 0.935 -20.812 1 96.44 34 PRO B N 1
ATOM 3154 C CA . PRO B 1 34 ? 1.334 0.6 -21.25 1 96.44 34 PRO B CA 1
ATOM 3155 C C . PRO B 1 34 ? 1.179 -0.873 -21.625 1 96.44 34 PRO B C 1
ATOM 3157 O O . PRO B 1 34 ? 2.082 -1.459 -22.219 1 96.44 34 PRO B O 1
ATOM 3160 N N . SER B 1 35 ? 0.049 -1.405 -21.281 1 97 35 SER B N 1
ATOM 3161 C CA . SER B 1 35 ? -0.291 -2.775 -21.656 1 97 35 SER B CA 1
ATOM 3162 C C . SER B 1 35 ? -0.74 -2.863 -23.109 1 97 35 SER B C 1
ATOM 3164 O O . SER B 1 35 ? -0.927 -1.84 -23.766 1 97 35 SER B O 1
ATOM 3166 N N . PRO B 1 36 ? -0.934 -4.062 -23.609 1 95.25 36 PRO B N 1
ATOM 3167 C CA . PRO B 1 36 ? -1.381 -4.195 -25 1 95.25 36 PRO B CA 1
ATOM 3168 C C . PRO B 1 36 ? -2.838 -3.779 -25.203 1 95.25 36 PRO B C 1
ATOM 3170 O O . PRO B 1 36 ? -3.305 -3.666 -26.328 1 95.25 36 PRO B O 1
ATOM 3173 N N . LEU B 1 37 ? -3.537 -3.602 -24.109 1 92.5 37 LEU B N 1
ATOM 3174 C CA . LEU B 1 37 ? -4.938 -3.211 -24.234 1 92.5 37 LEU B CA 1
ATOM 3175 C C . LEU B 1 37 ? -5.086 -1.972 -25.109 1 92.5 37 LEU B C 1
ATOM 3177 O O . LEU B 1 37 ? -6.086 -1.818 -25.812 1 92.5 37 LEU B O 1
ATOM 3181 N N . HIS B 1 38 ? -4.082 -1.091 -25.031 1 87.12 38 HIS B N 1
ATOM 3182 C CA . HIS B 1 38 ? -4.129 0.149 -25.797 1 87.12 38 HIS B CA 1
ATOM 3183 C C . HIS B 1 38 ? -4.129 -0.131 -27.297 1 87.12 38 HIS B C 1
ATOM 3185 O O . HIS B 1 38 ? -4.73 0.615 -28.078 1 87.12 38 HIS B O 1
ATOM 3191 N N . ILE B 1 39 ? -3.531 -1.188 -27.75 1 87.88 39 ILE B N 1
ATOM 3192 C CA . ILE B 1 39 ? -3.443 -1.549 -29.156 1 87.88 39 ILE B CA 1
ATOM 3193 C C . ILE B 1 39 ? -4.645 -2.406 -29.547 1 87.88 39 ILE B C 1
ATOM 3195 O O . ILE B 1 39 ? -5.18 -2.273 -30.656 1 87.88 39 ILE B O 1
ATOM 3199 N N . ILE B 1 40 ? -5.078 -3.209 -28.688 1 90.12 40 ILE B N 1
ATOM 3200 C CA . ILE B 1 40 ? -6.156 -4.156 -28.953 1 90.12 40 ILE B CA 1
ATOM 3201 C C . ILE B 1 40 ? -7.465 -3.396 -29.172 1 90.12 40 ILE B C 1
ATOM 3203 O O . ILE B 1 40 ? -8.312 -3.814 -29.969 1 90.12 40 ILE B O 1
ATOM 3207 N N . ALA B 1 41 ? -7.582 -2.287 -28.484 1 83.62 41 ALA B N 1
ATOM 3208 C CA . ALA B 1 41 ? -8.797 -1.483 -28.578 1 83.62 41 ALA B CA 1
ATOM 3209 C C . ALA B 1 41 ? -9.023 -1.009 -30.016 1 83.62 41 ALA B C 1
ATOM 3211 O O . ALA B 1 41 ? -10.164 -0.744 -30.406 1 83.62 41 ALA B O 1
ATOM 3212 N N . SER B 1 42 ? -7.953 -1.034 -30.797 1 87.75 42 SER B N 1
ATOM 3213 C CA . SER B 1 42 ? -8.055 -0.556 -32.188 1 87.75 42 SER B CA 1
ATOM 3214 C C . SER B 1 42 ? -8.172 -1.717 -33.156 1 87.75 42 SER B C 1
ATOM 3216 O O . SER B 1 42 ? -8.398 -1.506 -34.344 1 87.75 42 SER B O 1
ATOM 3218 N N . LEU B 1 43 ? -8.148 -2.918 -32.688 1 90.31 43 LEU B N 1
ATOM 3219 C CA . LEU B 1 43 ? -8.188 -4.09 -33.562 1 90.31 43 LEU B CA 1
ATOM 3220 C C . LEU B 1 43 ? -9.633 -4.469 -33.875 1 90.31 43 LEU B C 1
ATOM 3222 O O . LEU B 1 43 ? -10.523 -4.32 -33.031 1 90.31 43 LEU B O 1
ATOM 3226 N N . PRO B 1 44 ? -9.859 -4.992 -35.125 1 91.38 44 PRO B N 1
ATOM 3227 C CA . PRO B 1 44 ? -11.172 -5.539 -35.469 1 91.38 44 PRO B CA 1
ATOM 3228 C C . PRO B 1 44 ? -11.562 -6.719 -34.562 1 91.38 44 PRO B C 1
ATOM 3230 O O . PRO B 1 44 ? -10.688 -7.445 -34.094 1 91.38 44 PRO B O 1
ATOM 3233 N N . GLU B 1 45 ? -12.75 -6.891 -34.438 1 89 45 GLU B N 1
ATOM 3234 C CA . GLU B 1 45 ? -13.289 -7.926 -33.531 1 89 45 GLU B CA 1
ATOM 3235 C C . GLU B 1 45 ? -12.781 -9.305 -33.938 1 89 45 GLU B C 1
ATOM 3237 O O . GLU B 1 45 ? -12.531 -10.148 -33.094 1 89 45 GLU B O 1
ATOM 3242 N N . GLU B 1 46 ? -12.641 -9.523 -35.188 1 90.5 46 GLU B N 1
ATOM 3243 C CA . GLU B 1 46 ? -12.188 -10.812 -35.688 1 90.5 46 GLU B CA 1
ATOM 3244 C C . GLU B 1 46 ? -10.773 -11.125 -35.219 1 90.5 46 GLU B C 1
ATOM 3246 O O . GLU B 1 46 ? -10.445 -12.281 -34.906 1 90.5 46 GLU B O 1
ATOM 3251 N N . GLU B 1 47 ? -10.008 -10.102 -35.125 1 90.19 47 GLU B N 1
ATOM 3252 C CA . GLU B 1 47 ? -8.625 -10.273 -34.688 1 90.19 47 GLU B CA 1
ATOM 3253 C C . GLU B 1 47 ? -8.562 -10.469 -33.156 1 90.19 47 GLU B C 1
ATOM 3255 O O . GLU B 1 47 ? -7.727 -11.227 -32.656 1 90.19 47 GLU B O 1
ATOM 3260 N N . VAL B 1 48 ? -9.422 -9.789 -32.469 1 90.88 48 VAL B N 1
ATOM 3261 C CA . VAL B 1 48 ? -9.469 -9.906 -31.016 1 90.88 48 VAL B CA 1
ATOM 3262 C C . VAL B 1 48 ? -9.867 -11.328 -30.625 1 90.88 48 VAL B C 1
ATOM 3264 O O . VAL B 1 48 ? -9.352 -11.875 -29.641 1 90.88 48 VAL B O 1
ATOM 3267 N N . GLN B 1 49 ? -10.695 -11.93 -31.422 1 88.81 49 GLN B N 1
ATOM 3268 C CA . GLN B 1 49 ? -11.188 -13.273 -31.141 1 88.81 49 GLN B CA 1
ATOM 3269 C C . GLN B 1 49 ? -10.078 -14.312 -31.312 1 88.81 49 GLN B C 1
ATOM 3271 O O . GLN B 1 49 ? -10.164 -15.414 -30.75 1 88.81 49 GLN B O 1
ATOM 3276 N N . LYS B 1 50 ? -9.047 -13.945 -32 1 89.19 50 LYS B N 1
ATOM 3277 C CA . LYS B 1 50 ? -7.965 -14.883 -32.281 1 89.19 50 LYS B CA 1
ATOM 3278 C C . LYS B 1 50 ? -6.867 -14.789 -31.219 1 89.19 50 LYS B C 1
ATOM 3280 O O . LYS B 1 50 ? -5.953 -15.609 -31.188 1 89.19 50 LYS B O 1
ATOM 3285 N N . LEU B 1 51 ? -7.074 -13.789 -30.359 1 92.25 51 LEU B N 1
ATOM 3286 C CA . LEU B 1 51 ? -6.07 -13.625 -29.328 1 92.25 51 LEU B CA 1
ATOM 3287 C C . LEU B 1 51 ? -6.109 -14.797 -28.344 1 92.25 51 LEU B C 1
ATOM 3289 O O . LEU B 1 51 ? -7.188 -15.305 -28.016 1 92.25 51 LEU B O 1
ATOM 3293 N N . PRO B 1 52 ? -5 -15.258 -27.906 1 90.31 52 PRO B N 1
ATOM 3294 C CA . PRO B 1 52 ? -4.984 -16.344 -26.922 1 90.31 52 PRO B CA 1
ATOM 3295 C C . PRO B 1 52 ? -5.621 -15.945 -25.594 1 90.31 52 PRO B C 1
ATOM 3297 O O . PRO B 1 52 ? -6.109 -16.812 -24.859 1 90.31 52 PRO B O 1
ATOM 3300 N N . TYR B 1 53 ? -5.531 -14.703 -25.25 1 92.81 53 TYR B N 1
ATOM 3301 C CA . TYR B 1 53 ? -6.148 -14.094 -24.062 1 92.81 53 TYR B CA 1
ATOM 3302 C C . TYR B 1 53 ? -6.969 -12.867 -24.453 1 92.81 53 TYR B C 1
ATOM 3304 O O . TYR B 1 53 ? -6.418 -11.844 -24.859 1 92.81 53 TYR B O 1
ATOM 3312 N N . GLN B 1 54 ? -8.273 -13.031 -24.297 1 92.62 54 GLN B N 1
ATOM 3313 C CA . GLN B 1 54 ? -9.172 -11.961 -24.719 1 92.62 54 GLN B CA 1
ATOM 3314 C C . GLN B 1 54 ? -9.492 -11.023 -23.547 1 92.62 54 GLN B C 1
ATOM 3316 O O . GLN B 1 54 ? -9.695 -11.477 -22.422 1 92.62 54 GLN B O 1
ATOM 3321 N N . PRO B 1 55 ? -9.562 -9.711 -23.797 1 91.62 55 PRO B N 1
ATOM 3322 C CA . PRO B 1 55 ? -9.797 -8.727 -22.734 1 91.62 55 PRO B CA 1
ATOM 3323 C C . PRO B 1 55 ? -11.133 -8.922 -22.031 1 91.62 55 PRO B C 1
ATOM 3325 O O . PRO B 1 55 ? -11.289 -8.539 -20.875 1 91.62 55 PRO B O 1
ATOM 3328 N N . ASN B 1 56 ? -12.141 -9.562 -22.656 1 90.12 56 ASN B N 1
ATOM 3329 C CA . ASN B 1 56 ? -13.469 -9.75 -22.062 1 90.12 56 ASN B CA 1
ATOM 3330 C C . ASN B 1 56 ? -13.75 -11.227 -21.797 1 90.12 56 ASN B C 1
ATOM 3332 O O . ASN B 1 56 ? -14.891 -11.672 -21.922 1 90.12 56 ASN B O 1
ATOM 3336 N N . CYS B 1 57 ? -12.734 -11.914 -21.484 1 90.44 57 CYS B N 1
ATOM 3337 C CA . CYS B 1 57 ? -12.875 -13.352 -21.312 1 90.44 57 CYS B CA 1
ATOM 3338 C C . CYS B 1 57 ? -13.695 -13.68 -20.062 1 90.44 57 CYS B C 1
ATOM 3340 O O . CYS B 1 57 ? -14.289 -14.75 -19.969 1 90.44 57 CYS B O 1
ATOM 3342 N N . PHE B 1 58 ? -13.734 -12.766 -19.062 1 96.25 58 PHE B N 1
ATOM 3343 C CA . PHE B 1 58 ? -14.539 -12.961 -17.859 1 96.25 58 PHE B CA 1
ATOM 3344 C C . PHE B 1 58 ? -15.484 -11.789 -17.641 1 96.25 58 PHE B C 1
ATOM 3346 O O . PHE B 1 58 ? -15.219 -10.68 -18.109 1 96.25 58 PHE B O 1
ATOM 3353 N N . PRO B 1 59 ? -16.656 -12.031 -16.984 1 97.44 59 PRO B N 1
ATOM 3354 C CA . PRO B 1 59 ? -17.594 -10.945 -16.719 1 97.44 59 PRO B CA 1
ATOM 3355 C C . PRO B 1 59 ? -17.031 -9.891 -15.758 1 97.44 59 PRO B C 1
ATOM 3357 O O . PRO B 1 59 ? -16.094 -10.172 -15.008 1 97.44 59 PRO B O 1
ATOM 3360 N N . GLY B 1 60 ? -17.609 -8.742 -15.836 1 97.88 60 GLY B N 1
ATOM 3361 C CA . GLY B 1 60 ? -17.281 -7.688 -14.891 1 97.88 60 GLY B CA 1
ATOM 3362 C C . GLY B 1 60 ? -15.922 -7.062 -15.148 1 97.88 60 GLY B C 1
ATOM 3363 O O . GLY B 1 60 ? -15.266 -6.594 -14.219 1 97.88 60 GLY B O 1
ATOM 3364 N N . ALA B 1 61 ? -15.5 -7.098 -16.422 1 96.88 61 ALA B N 1
ATOM 3365 C CA . ALA B 1 61 ? -14.211 -6.527 -16.797 1 96.88 61 ALA B CA 1
ATOM 3366 C C . ALA B 1 61 ? -14.195 -5.012 -16.594 1 96.88 61 ALA B C 1
ATOM 3368 O O . ALA B 1 61 ? -15.188 -4.336 -16.891 1 96.88 61 ALA B O 1
ATOM 3369 N N . ARG B 1 62 ? -13.125 -4.48 -16.031 1 96.69 62 ARG B N 1
ATOM 3370 C CA . ARG B 1 62 ? -12.922 -3.039 -15.945 1 96.69 62 ARG B CA 1
ATOM 3371 C C . ARG B 1 62 ? -11.43 -2.701 -15.875 1 96.69 62 ARG B C 1
ATOM 3373 O O . ARG B 1 62 ? -10.625 -3.523 -15.43 1 96.69 62 ARG B O 1
ATOM 3380 N N . ASP B 1 63 ? -11.102 -1.595 -16.359 1 96.62 63 ASP B N 1
ATOM 3381 C CA . ASP B 1 63 ? -9.758 -1.043 -16.234 1 96.62 63 ASP B CA 1
ATOM 3382 C C . ASP B 1 63 ? -9.688 -0.029 -15.086 1 96.62 63 ASP B C 1
ATOM 3384 O O . ASP B 1 63 ? -10.289 1.046 -15.172 1 96.62 63 ASP B O 1
ATOM 3388 N N . VAL B 1 64 ? -8.977 -0.379 -14.109 1 97.94 64 VAL B N 1
ATOM 3389 C CA . VAL B 1 64 ? -8.836 0.493 -12.953 1 97.94 64 VAL B CA 1
ATOM 3390 C C . VAL B 1 64 ? -7.68 1.466 -13.172 1 97.94 64 VAL B C 1
ATOM 3392 O O . VAL B 1 64 ? -6.516 1.059 -13.219 1 97.94 64 VAL B O 1
ATOM 3395 N N . GLU B 1 65 ? -8 2.744 -13.344 1 97.62 65 GLU B N 1
ATOM 3396 C CA . GLU B 1 65 ? -6.98 3.773 -13.516 1 97.62 65 GLU B CA 1
ATOM 3397 C C . GLU B 1 65 ? -6.359 4.168 -12.18 1 97.62 65 GLU B C 1
ATOM 3399 O O . GLU B 1 65 ? -7.07 4.57 -11.25 1 97.62 65 GLU B O 1
ATOM 3404 N N . THR B 1 66 ? -5.078 3.98 -12.031 1 98 66 THR B N 1
ATOM 3405 C CA . THR B 1 66 ? -4.355 4.344 -10.82 1 98 66 THR B CA 1
ATOM 3406 C C . THR B 1 66 ? -3.096 5.137 -11.156 1 98 66 THR B C 1
ATOM 3408 O O . THR B 1 66 ? -2.746 5.285 -12.328 1 98 66 THR B O 1
ATOM 3411 N N . GLU B 1 67 ? -2.428 5.664 -10.125 1 96.81 67 GLU B N 1
ATOM 3412 C CA . GLU B 1 67 ? -1.165 6.371 -10.297 1 96.81 67 GLU B CA 1
ATOM 3413 C C . GLU B 1 67 ? -0.048 5.414 -10.703 1 96.81 67 GLU B C 1
ATOM 3415 O O . GLU B 1 67 ? 1.011 5.848 -11.164 1 96.81 67 GLU B O 1
ATOM 3420 N N . TYR B 1 68 ? -0.293 4.035 -10.641 1 98.12 68 TYR B N 1
ATOM 3421 C CA . TYR B 1 68 ? 0.662 3.018 -11.07 1 98.12 68 TYR B CA 1
ATOM 3422 C C . TYR B 1 68 ? 0.407 2.604 -12.516 1 98.12 68 TYR B C 1
ATOM 3424 O O . TYR B 1 68 ? 1.181 1.836 -13.094 1 98.12 68 TYR B O 1
ATOM 3432 N N . GLY B 1 69 ? -0.644 3.145 -13.086 1 97.81 69 GLY B N 1
ATOM 3433 C CA . GLY B 1 69 ? -1.141 2.682 -14.375 1 97.81 69 GLY B CA 1
ATOM 3434 C C . GLY B 1 69 ? -2.463 1.944 -14.273 1 97.81 69 GLY B C 1
ATOM 3435 O O . GLY B 1 69 ? -3.057 1.868 -13.195 1 97.81 69 GLY B O 1
ATOM 3436 N N . PHE B 1 70 ? -2.867 1.378 -15.391 1 98.06 70 PHE B N 1
ATOM 3437 C CA . PHE B 1 70 ? -4.145 0.677 -15.438 1 98.06 70 PHE B CA 1
ATOM 3438 C C . PHE B 1 70 ? -3.99 -0.764 -14.969 1 98.06 70 PHE B C 1
ATOM 3440 O O . PHE B 1 70 ? -2.998 -1.423 -15.281 1 98.06 70 PHE B O 1
ATOM 3447 N N . ILE B 1 71 ? -4.922 -1.237 -14.195 1 98.62 71 ILE B N 1
ATOM 3448 C CA . ILE B 1 71 ? -5.023 -2.631 -13.781 1 98.62 71 ILE B CA 1
ATOM 3449 C C . ILE B 1 71 ? -6.277 -3.262 -14.383 1 98.62 71 ILE B C 1
ATOM 3451 O O . ILE B 1 71 ? -7.383 -2.744 -14.211 1 98.62 71 ILE B O 1
ATOM 3455 N N . ARG B 1 72 ? -6.125 -4.34 -15.078 1 98.31 72 ARG B N 1
ATOM 3456 C CA . ARG B 1 72 ? -7.273 -5.078 -15.594 1 98.31 72 ARG B CA 1
ATOM 3457 C C . ARG B 1 72 ? -7.887 -5.961 -14.516 1 98.31 72 ARG B C 1
ATOM 3459 O O . ARG B 1 72 ? -7.207 -6.812 -13.945 1 98.31 72 ARG B O 1
ATOM 3466 N N . VAL B 1 73 ? -9.164 -5.75 -14.234 1 98.56 73 VAL B N 1
ATOM 3467 C CA . VAL B 1 73 ? -9.852 -6.441 -13.148 1 98.56 73 VAL B CA 1
ATOM 3468 C C . VAL B 1 73 ? -11.117 -7.105 -13.672 1 98.56 73 VAL B C 1
ATOM 3470 O O . VAL B 1 73 ? -11.766 -6.586 -14.586 1 98.56 73 VAL B O 1
ATOM 3473 N N . TYR B 1 74 ? -11.492 -8.281 -13.188 1 98.69 74 TYR B N 1
ATOM 3474 C CA . TYR B 1 74 ? -12.75 -8.977 -13.422 1 98.69 74 TYR B CA 1
ATOM 3475 C C . TYR B 1 74 ? -13.461 -9.289 -12.109 1 98.69 74 TYR B C 1
ATOM 3477 O O . TYR B 1 74 ? -12.844 -9.797 -11.172 1 98.69 74 TYR B O 1
ATOM 3485 N N . GLU B 1 75 ? -14.641 -8.945 -11.992 1 98.81 75 GLU B N 1
ATOM 3486 C CA . GLU B 1 75 ? -15.43 -9.148 -10.781 1 98.81 75 GLU B CA 1
ATOM 3487 C C . GLU B 1 75 ? -16.859 -9.594 -11.117 1 98.81 75 GLU B C 1
ATOM 3489 O O . GLU B 1 75 ? -17.578 -8.891 -11.812 1 98.81 75 GLU B O 1
ATOM 3494 N N . TRP B 1 76 ? -17.25 -10.789 -10.688 1 98.69 76 TRP B N 1
ATOM 3495 C CA . TRP B 1 76 ? -18.609 -11.25 -10.984 1 98.69 76 TRP B CA 1
ATOM 3496 C C . TRP B 1 76 ? -19.062 -12.281 -9.961 1 98.69 76 TRP B C 1
ATOM 3498 O O . TRP B 1 76 ? -18.328 -12.602 -9.023 1 98.69 76 TRP B O 1
ATOM 3508 N N . GLY B 1 77 ? -20.297 -12.805 -10.086 1 98.75 77 GLY B N 1
ATOM 3509 C CA . GLY B 1 77 ? -20.953 -13.641 -9.094 1 98.75 77 GLY B CA 1
ATOM 3510 C C . GLY B 1 77 ? -21.922 -12.875 -8.203 1 98.75 77 GLY B C 1
ATOM 3511 O O . GLY B 1 77 ? -22.016 -11.648 -8.305 1 98.75 77 GLY B O 1
ATOM 3512 N N . PRO B 1 78 ? -22.656 -13.586 -7.387 1 98.38 78 PRO B N 1
ATOM 3513 C CA . PRO B 1 78 ? -23.625 -12.906 -6.523 1 98.38 78 PRO B CA 1
ATOM 3514 C C . PRO B 1 78 ? -22.969 -11.906 -5.57 1 98.38 78 PRO B C 1
ATOM 3516 O O . PRO B 1 78 ? -21.984 -12.234 -4.918 1 98.38 78 PRO B O 1
ATOM 3519 N N . GLU B 1 79 ? -23.484 -10.719 -5.426 1 97.62 79 GLU B N 1
ATOM 3520 C CA . GLU B 1 79 ? -22.906 -9.648 -4.621 1 97.62 79 GLU B CA 1
ATOM 3521 C C . GLU B 1 79 ? -22.938 -10 -3.135 1 97.62 79 GLU B C 1
ATOM 3523 O O . GLU B 1 79 ? -22.125 -9.484 -2.354 1 97.62 79 GLU B O 1
ATOM 3528 N N . THR B 1 80 ? -23.812 -10.836 -2.785 1 96.81 80 THR B N 1
ATOM 3529 C CA . THR B 1 80 ? -23.969 -11.188 -1.378 1 96.81 80 THR B CA 1
ATOM 3530 C C . THR B 1 80 ? -23.219 -12.477 -1.052 1 96.81 80 THR B C 1
ATOM 3532 O O . THR B 1 80 ? -23.234 -12.93 0.093 1 96.81 80 THR B O 1
ATOM 3535 N N . GLY B 1 81 ? -22.672 -13.102 -2.031 1 97.62 81 GLY B N 1
ATOM 3536 C CA . GLY B 1 81 ? -21.938 -14.336 -1.808 1 97.62 81 GLY B CA 1
ATOM 3537 C C . GLY B 1 81 ? -20.594 -14.117 -1.121 1 97.62 81 GLY B C 1
ATOM 3538 O O . GLY B 1 81 ? -20.094 -12.992 -1.071 1 97.62 81 GLY B O 1
ATOM 3539 N N . PRO B 1 82 ? -20.094 -15.195 -0.543 1 98 82 PRO B N 1
ATOM 3540 C CA . PRO B 1 82 ? -18.734 -15.07 0.013 1 98 82 PRO B CA 1
ATOM 3541 C C . PRO B 1 82 ? -17.719 -14.555 -1.004 1 98 82 PRO B C 1
ATOM 3543 O O . PRO B 1 82 ? -17.703 -15.008 -2.152 1 98 82 PRO B O 1
ATOM 3546 N N . LYS B 1 83 ? -16.969 -13.609 -0.608 1 98.75 83 LYS B N 1
ATOM 3547 C CA . LYS B 1 83 ? -16.031 -12.914 -1.495 1 98.75 83 LYS B CA 1
ATOM 3548 C C . LYS B 1 83 ? -14.695 -13.648 -1.572 1 98.75 83 LYS B C 1
ATOM 3550 O O . LYS B 1 83 ? -14.117 -14 -0.543 1 98.75 83 LYS B O 1
ATOM 3555 N N . VAL B 1 84 ? -14.219 -13.898 -2.795 1 98.94 84 VAL B N 1
ATOM 3556 C CA . VAL B 1 84 ? -12.969 -14.625 -3.014 1 98.94 84 VAL B CA 1
ATOM 3557 C C . VAL B 1 84 ? -12.078 -13.836 -3.979 1 98.94 84 VAL B C 1
ATOM 3559 O O . VAL B 1 84 ? -12.5 -13.508 -5.09 1 98.94 84 VAL B O 1
ATOM 3562 N N . VAL B 1 85 ? -10.883 -13.523 -3.553 1 98.94 85 VAL B N 1
ATOM 3563 C CA . VAL B 1 85 ? -9.875 -12.93 -4.426 1 98.94 85 VAL B CA 1
ATOM 3564 C C . VAL B 1 85 ? -8.922 -14.008 -4.922 1 98.94 85 VAL B C 1
ATOM 3566 O O . VAL B 1 85 ? -8.445 -14.836 -4.141 1 98.94 85 VAL B O 1
ATOM 3569 N N . LEU B 1 86 ? -8.688 -14.031 -6.234 1 98.88 86 LEU B N 1
ATOM 3570 C CA . LEU B 1 86 ? -7.75 -14.984 -6.816 1 98.88 86 LEU B CA 1
ATOM 3571 C C . LEU B 1 86 ? -6.551 -14.266 -7.43 1 98.88 86 LEU B C 1
ATOM 3573 O O . LEU B 1 86 ? -6.719 -13.289 -8.164 1 98.88 86 LEU B O 1
ATOM 3577 N N . ILE B 1 87 ? -5.352 -14.734 -7.145 1 98.88 87 ILE B N 1
ATOM 3578 C CA . ILE B 1 87 ? -4.117 -14.109 -7.605 1 98.88 87 ILE B CA 1
ATOM 3579 C C . ILE B 1 87 ? -3.291 -15.117 -8.398 1 98.88 87 ILE B C 1
ATOM 3581 O O . ILE B 1 87 ? -2.92 -16.172 -7.879 1 98.88 87 ILE B O 1
ATOM 3585 N N . HIS B 1 88 ? -2.965 -14.781 -9.633 1 98.44 88 HIS B N 1
ATOM 3586 C CA . HIS B 1 88 ? -2.295 -15.711 -10.539 1 98.44 88 HIS B CA 1
ATOM 3587 C C . HIS B 1 88 ? -0.782 -15.664 -10.359 1 98.44 88 HIS B C 1
ATOM 3589 O O . HIS B 1 88 ? -0.279 -14.93 -9.5 1 98.44 88 HIS B O 1
ATOM 3595 N N . GLY B 1 89 ? -0.06 -16.453 -11.148 1 97.31 89 GLY B N 1
ATOM 3596 C CA . GLY B 1 89 ? 1.37 -16.656 -10.977 1 97.31 89 GLY B CA 1
ATOM 3597 C C . GLY B 1 89 ? 2.207 -15.664 -11.773 1 97.31 89 GLY B C 1
ATOM 3598 O O . GLY B 1 89 ? 1.666 -14.766 -12.422 1 97.31 89 GLY B O 1
ATOM 3599 N N . MET B 1 90 ? 3.445 -15.883 -11.836 1 95.31 90 MET B N 1
ATOM 3600 C CA . MET B 1 90 ? 4.449 -14.938 -12.312 1 95.31 90 MET B CA 1
ATOM 3601 C C . MET B 1 90 ? 4.383 -14.781 -13.828 1 95.31 90 MET B C 1
ATOM 3603 O O . MET B 1 90 ? 4.504 -13.672 -14.352 1 95.31 90 MET B O 1
ATOM 3607 N N . SER B 1 91 ? 4.309 -15.82 -14.57 1 91.81 91 SER B N 1
ATOM 3608 C CA . SER B 1 91 ? 4.445 -15.781 -16.031 1 91.81 91 SER B CA 1
ATOM 3609 C C . SER B 1 91 ? 3.082 -15.82 -16.703 1 91.81 91 SER B C 1
ATOM 3611 O O . SER B 1 91 ? 2.996 -15.734 -17.938 1 91.81 91 SER B O 1
ATOM 3613 N N . THR B 1 92 ? 2.035 -15.938 -15.922 1 90.94 92 THR B N 1
ATOM 3614 C CA . THR B 1 92 ? 0.707 -16.125 -16.5 1 90.94 92 THR B CA 1
ATOM 3615 C C . THR B 1 92 ? -0.155 -14.883 -16.281 1 90.94 92 THR B C 1
ATOM 3617 O O . THR B 1 92 ? 0.34 -13.844 -15.836 1 90.94 92 THR B O 1
ATOM 3620 N N . CYS B 1 93 ? -1.381 -14.984 -16.734 1 95 93 CYS B N 1
ATOM 3621 C CA . CYS B 1 93 ? -2.416 -14 -16.453 1 95 93 CYS B CA 1
ATOM 3622 C C . CYS B 1 93 ? -3.609 -14.641 -15.758 1 95 93 CYS B C 1
ATOM 3624 O O . CYS B 1 93 ? -3.568 -15.828 -15.422 1 95 93 CYS B O 1
ATOM 3626 N N . THR B 1 94 ? -4.555 -13.875 -15.508 1 95.75 94 THR B N 1
ATOM 3627 C CA . THR B 1 94 ? -5.672 -14.305 -14.672 1 95.75 94 THR B CA 1
ATOM 3628 C C . THR B 1 94 ? -6.434 -15.445 -15.344 1 95.75 94 THR B C 1
ATOM 3630 O O . THR B 1 94 ? -7.117 -16.219 -14.68 1 95.75 94 THR B O 1
ATOM 3633 N N . MET B 1 95 ? -6.281 -15.633 -16.719 1 95.06 95 MET B N 1
ATOM 3634 C CA . MET B 1 95 ? -7.023 -16.672 -17.422 1 95.06 95 MET B CA 1
ATOM 3635 C C . MET B 1 95 ? -6.734 -18.047 -16.828 1 95.06 95 MET B C 1
ATOM 3637 O O . MET B 1 95 ? -7.59 -18.938 -16.859 1 95.06 95 MET B O 1
ATOM 3641 N N . THR B 1 96 ? -5.539 -18.219 -16.25 1 95.94 96 THR B N 1
ATOM 3642 C CA . THR B 1 96 ? -5.09 -19.5 -15.711 1 95.94 96 THR B CA 1
ATOM 3643 C C . THR B 1 96 ? -5.98 -19.938 -14.555 1 95.94 96 THR B C 1
ATOM 3645 O O . THR B 1 96 ? -6.145 -21.141 -14.32 1 95.94 96 THR B O 1
ATOM 3648 N N . LEU B 1 97 ? -6.613 -18.984 -13.859 1 97.62 97 LEU B N 1
ATOM 3649 C CA . LEU B 1 97 ? -7.441 -19.312 -12.695 1 97.62 97 LEU B CA 1
ATOM 3650 C C . LEU B 1 97 ? -8.922 -19.25 -13.055 1 97.62 97 LEU B C 1
ATOM 3652 O O . LEU B 1 97 ? -9.781 -19.344 -12.18 1 97.62 97 LEU B O 1
ATOM 3656 N N . GLY B 1 98 ? -9.219 -19.156 -14.344 1 97.19 98 GLY B N 1
ATOM 3657 C CA . GLY B 1 98 ? -10.578 -19.016 -14.836 1 97.19 98 GLY B CA 1
ATOM 3658 C C . GLY B 1 98 ? -11.484 -20.156 -14.414 1 97.19 98 GLY B C 1
ATOM 3659 O O . GLY B 1 98 ? -12.562 -19.938 -13.867 1 97.19 98 GLY B O 1
ATOM 3660 N N . PRO B 1 99 ? -11.062 -21.422 -14.68 1 97.25 99 PRO B N 1
ATOM 3661 C CA . PRO B 1 99 ? -11.906 -22.562 -14.328 1 97.25 99 PRO B CA 1
ATOM 3662 C C . PRO B 1 99 ? -12.258 -22.609 -12.844 1 97.25 99 PRO B C 1
ATOM 3664 O O . PRO B 1 99 ? -13.391 -22.938 -12.484 1 97.25 99 PRO B O 1
ATOM 3667 N N . ILE B 1 100 ? -11.32 -22.25 -12 1 98.31 100 ILE B N 1
ATOM 3668 C CA . ILE B 1 100 ? -11.578 -22.25 -10.562 1 98.31 100 ILE B CA 1
ATOM 3669 C C . ILE B 1 100 ? -12.555 -21.109 -10.219 1 98.31 100 ILE B C 1
ATOM 3671 O O . ILE B 1 100 ? -13.5 -21.312 -9.461 1 98.31 100 ILE B O 1
ATOM 3675 N N . ALA B 1 101 ? -12.336 -19.922 -10.781 1 98.62 101 ALA B N 1
ATOM 3676 C CA . ALA B 1 101 ? -13.203 -18.781 -10.531 1 98.62 101 ALA B CA 1
ATOM 3677 C C . ALA B 1 101 ? -14.633 -19.078 -10.961 1 98.62 101 ALA B C 1
ATOM 3679 O O . ALA B 1 101 ? -15.578 -18.781 -10.227 1 98.62 101 ALA B O 1
ATOM 3680 N N . GLU B 1 102 ? -14.781 -19.656 -12.148 1 98.25 102 GLU B N 1
ATOM 3681 C CA . GLU B 1 102 ? -16.109 -19.969 -12.664 1 98.25 102 GLU B CA 1
ATOM 3682 C C . GLU B 1 102 ? -16.812 -21 -11.789 1 98.25 102 GLU B C 1
ATOM 3684 O O . GLU B 1 102 ? -18 -20.891 -11.523 1 98.25 102 GLU B O 1
ATOM 3689 N N . ALA B 1 103 ? -16.062 -21.969 -11.359 1 98.31 103 ALA B N 1
ATOM 3690 C CA . ALA B 1 103 ? -16.625 -22.984 -10.477 1 98.31 103 ALA B CA 1
ATOM 3691 C C . ALA B 1 103 ? -17.078 -22.375 -9.148 1 98.31 103 ALA B C 1
ATOM 3693 O O . ALA B 1 103 ? -18.109 -22.766 -8.609 1 98.31 103 ALA B O 1
ATOM 3694 N N . LEU B 1 104 ? -16.312 -21.469 -8.594 1 98.75 104 LEU B N 1
ATOM 3695 C CA . LEU B 1 104 ? -16.656 -20.812 -7.34 1 98.75 104 LEU B CA 1
ATOM 3696 C C . LEU B 1 104 ? -17.953 -20 -7.488 1 98.75 104 LEU B C 1
ATOM 3698 O O . LEU B 1 104 ? -18.812 -20.031 -6.602 1 98.75 104 LEU B O 1
ATOM 3702 N N . VAL B 1 105 ? -18.078 -19.281 -8.586 1 98.56 105 VAL B N 1
ATOM 3703 C CA . VAL B 1 105 ? -19.281 -18.484 -8.82 1 98.56 105 VAL B CA 1
ATOM 3704 C C . VAL B 1 105 ? -20.5 -19.406 -8.93 1 98.56 105 VAL B C 1
ATOM 3706 O O . VAL B 1 105 ? -21.578 -19.078 -8.414 1 98.56 105 VAL B O 1
ATOM 3709 N N . SER B 1 106 ? -20.297 -20.531 -9.641 1 97.94 106 SER B N 1
ATOM 3710 C CA . SER B 1 106 ? -21.391 -21.5 -9.766 1 97.94 106 SER B CA 1
ATOM 3711 C C . SER B 1 106 ? -21.844 -22.016 -8.406 1 97.94 106 SER B C 1
ATOM 3713 O O . SER B 1 106 ? -22.969 -22.484 -8.258 1 97.94 106 SER B O 1
ATOM 3715 N N . ARG B 1 107 ? -21.031 -21.875 -7.438 1 98 107 ARG B N 1
ATOM 3716 C CA . ARG B 1 107 ? -21.328 -22.328 -6.082 1 98 107 ARG B CA 1
ATOM 3717 C C . ARG B 1 107 ? -21.828 -21.172 -5.215 1 98 107 ARG B C 1
ATOM 3719 O O . ARG B 1 107 ? -22.016 -21.344 -4.008 1 98 107 ARG B O 1
ATOM 3726 N N . GLY B 1 108 ? -21.906 -19.984 -5.762 1 98.06 108 GLY B N 1
ATOM 3727 C CA . GLY B 1 108 ? -22.531 -18.875 -5.062 1 98.06 108 GLY B CA 1
ATOM 3728 C C . GLY B 1 108 ? -21.531 -17.875 -4.535 1 98.06 108 GLY B C 1
ATOM 3729 O O . GLY B 1 108 ? -21.891 -16.953 -3.787 1 98.06 108 GLY B O 1
ATOM 3730 N N . CYS B 1 109 ? -20.297 -17.953 -4.891 1 98.56 109 CYS B N 1
ATOM 3731 C CA . CYS B 1 109 ? -19.281 -17.016 -4.43 1 98.56 109 CYS B CA 1
ATOM 3732 C C . CYS B 1 109 ? -19.219 -15.789 -5.328 1 98.56 109 CYS B C 1
ATOM 3734 O O . CYS B 1 109 ? -19.625 -15.844 -6.488 1 98.56 109 CYS B O 1
ATOM 3736 N N . ARG B 1 110 ? -18.859 -14.695 -4.789 1 98.75 110 ARG B N 1
ATOM 3737 C CA . ARG B 1 110 ? -18.422 -13.516 -5.535 1 98.75 110 ARG B CA 1
ATOM 3738 C C . ARG B 1 110 ? -16.922 -13.523 -5.746 1 98.75 110 ARG B C 1
ATOM 3740 O O . ARG B 1 110 ? -16.156 -13.609 -4.785 1 98.75 110 ARG B O 1
ATOM 3747 N N . VAL B 1 111 ? -16.469 -13.445 -7.016 1 98.88 111 VAL B N 1
ATOM 3748 C CA . VAL B 1 111 ? -15.031 -13.602 -7.258 1 98.88 111 VAL B CA 1
ATOM 3749 C C . VAL B 1 111 ? -14.461 -12.305 -7.812 1 98.88 111 VAL B C 1
ATOM 3751 O O . VAL B 1 111 ? -15.172 -11.523 -8.453 1 98.88 111 VAL B O 1
ATOM 3754 N N . LEU B 1 112 ? -13.234 -12.023 -7.488 1 98.81 112 LEU B N 1
ATOM 3755 C CA . LEU B 1 112 ? -12.43 -10.922 -8 1 98.81 112 LEU B CA 1
ATOM 3756 C C . LEU B 1 112 ? -11.078 -11.422 -8.5 1 98.81 112 LEU B C 1
ATOM 3758 O O . LEU B 1 112 ? -10.328 -12.055 -7.754 1 98.81 112 LEU B O 1
ATOM 3762 N N . LEU B 1 113 ? -10.797 -11.242 -9.836 1 98.38 113 LEU B N 1
ATOM 3763 C CA . LEU B 1 113 ? -9.539 -11.547 -10.508 1 98.38 113 LEU B CA 1
ATOM 3764 C C . LEU B 1 113 ? -8.906 -10.289 -11.094 1 98.38 113 LEU B C 1
ATOM 3766 O O . LEU B 1 113 ? -9.617 -9.344 -11.438 1 98.38 113 LEU B O 1
ATOM 3770 N N . PHE B 1 114 ? -7.605 -10.328 -11.227 1 98.69 114 PHE B N 1
ATOM 3771 C CA . PHE B 1 114 ? -6.93 -9.203 -11.867 1 98.69 114 PHE B CA 1
ATOM 3772 C C . PHE B 1 114 ? -5.582 -9.625 -12.43 1 98.69 114 PHE B C 1
ATOM 3774 O O . PHE B 1 114 ? -4.977 -10.586 -11.945 1 98.69 114 PHE B O 1
ATOM 3781 N N . ASP B 1 115 ? -5.156 -8.961 -13.5 1 98.75 115 ASP B N 1
ATOM 3782 C CA . ASP B 1 115 ? -3.809 -9.164 -14.023 1 98.75 115 ASP B CA 1
ATOM 3783 C C . ASP B 1 115 ? -2.777 -8.398 -13.195 1 98.75 115 ASP B C 1
ATOM 3785 O O . ASP B 1 115 ? -2.93 -7.199 -12.953 1 98.75 115 ASP B O 1
ATOM 3789 N N . LEU B 1 116 ? -1.775 -9.125 -12.758 1 98.75 116 LEU B N 1
ATOM 3790 C CA . LEU B 1 116 ? -0.684 -8.461 -12.055 1 98.75 116 LEU B CA 1
ATOM 3791 C C . LEU B 1 116 ? -0.023 -7.418 -12.953 1 98.75 116 LEU B C 1
ATOM 3793 O O . LEU B 1 116 ? -0.099 -7.516 -14.18 1 98.75 116 LEU B O 1
ATOM 3797 N N . PHE B 1 117 ? 0.588 -6.422 -12.344 1 98.75 117 PHE B N 1
ATOM 3798 C CA . PHE B 1 117 ? 1.321 -5.426 -13.117 1 98.75 117 PHE B CA 1
ATOM 3799 C C . PHE B 1 117 ? 2.289 -6.094 -14.086 1 98.75 117 PHE B C 1
ATOM 3801 O O . PHE B 1 117 ? 3.016 -7.012 -13.711 1 98.75 117 PHE B O 1
ATOM 3808 N N . GLY B 1 118 ? 2.236 -5.641 -15.344 1 97.94 118 GLY B N 1
ATOM 3809 C CA . GLY B 1 118 ? 3.133 -6.16 -16.359 1 97.94 118 GLY B CA 1
ATOM 3810 C C . GLY B 1 118 ? 2.656 -7.469 -16.969 1 97.94 118 GLY B C 1
ATOM 3811 O O . GLY B 1 118 ? 3.34 -8.055 -17.812 1 97.94 118 GLY B O 1
ATOM 3812 N N . ARG B 1 119 ? 1.502 -7.926 -16.531 1 98.06 119 ARG B N 1
ATOM 3813 C CA . ARG B 1 119 ? 0.917 -9.156 -17.062 1 98.06 119 ARG B CA 1
ATOM 3814 C C . ARG B 1 119 ? -0.442 -8.891 -17.703 1 98.06 119 ARG B C 1
ATOM 3816 O O . ARG B 1 119 ? -1.13 -7.934 -17.328 1 98.06 119 ARG B O 1
ATOM 3823 N N . GLY B 1 120 ? -0.782 -9.773 -18.656 1 97.25 120 GLY B N 1
ATOM 3824 C CA . GLY B 1 120 ? -2.082 -9.641 -19.281 1 97.25 120 GLY B CA 1
ATOM 3825 C C . GLY B 1 120 ? -2.346 -8.25 -19.828 1 97.25 120 GLY B C 1
ATOM 3826 O O . GLY B 1 120 ? -1.564 -7.734 -20.641 1 97.25 120 GLY B O 1
ATOM 3827 N N . TYR B 1 121 ? -3.391 -7.645 -19.266 1 97.69 121 TYR B N 1
ATOM 3828 C CA . TYR B 1 121 ? -3.797 -6.348 -19.797 1 97.69 121 TYR B CA 1
ATOM 3829 C C . TYR B 1 121 ? -3.611 -5.254 -18.75 1 97.69 121 TYR B C 1
ATOM 3831 O O . TYR B 1 121 ? -4.188 -4.168 -18.875 1 97.69 121 TYR B O 1
ATOM 3839 N N . SER B 1 122 ? -2.811 -5.547 -17.719 1 98.38 122 SER B N 1
ATOM 3840 C CA . SER B 1 122 ? -2.395 -4.523 -16.766 1 98.38 122 SER B CA 1
ATOM 3841 C C . SER B 1 122 ? -1.097 -3.854 -17.203 1 98.38 122 SER B C 1
ATOM 3843 O O . SER B 1 122 ? -0.201 -4.516 -17.734 1 98.38 122 SER B O 1
ATOM 3845 N N . ASP B 1 123 ? -1.015 -2.568 -17 1 98.56 123 ASP B N 1
ATOM 3846 C CA . ASP B 1 123 ? 0.218 -1.846 -17.297 1 98.56 123 ASP B CA 1
ATOM 3847 C C . ASP B 1 123 ? 1.376 -2.363 -16.438 1 98.56 123 ASP B C 1
ATOM 3849 O O . ASP B 1 123 ? 1.159 -3.037 -15.438 1 98.56 123 ASP B O 1
ATOM 3853 N N . GLY B 1 124 ? 2.588 -2.115 -16.938 1 98.19 124 GLY B N 1
ATOM 3854 C CA . GLY B 1 124 ? 3.779 -2.346 -16.141 1 98.19 124 GLY B CA 1
ATOM 3855 C C . GLY B 1 124 ? 4.215 -1.124 -15.352 1 98.19 124 GLY B C 1
ATOM 3856 O O . GLY B 1 124 ? 3.869 0.005 -15.703 1 98.19 124 GLY B O 1
ATOM 3857 N N . VAL B 1 125 ? 4.875 -1.389 -14.266 1 98.12 125 VAL B N 1
ATOM 3858 C CA . VAL B 1 125 ? 5.496 -0.342 -13.469 1 98.12 125 VAL B CA 1
ATOM 3859 C C . VAL B 1 125 ? 7.004 -0.34 -13.695 1 98.12 125 VAL B C 1
ATOM 3861 O O . VAL B 1 125 ? 7.695 -1.303 -13.352 1 98.12 125 VAL B O 1
ATOM 3864 N N . GLY B 1 126 ? 7.531 0.822 -14.211 1 96.44 126 GLY B N 1
ATOM 3865 C CA . GLY B 1 126 ? 8.898 0.765 -14.703 1 96.44 126 GLY B CA 1
ATOM 3866 C C . GLY B 1 126 ? 9.914 1.249 -13.688 1 96.44 126 GLY B C 1
ATOM 3867 O O . GLY B 1 126 ? 11.102 0.937 -13.789 1 96.44 126 GLY B O 1
ATOM 3868 N N . ASP B 1 127 ? 9.453 1.929 -12.625 1 95.62 127 ASP B N 1
ATOM 3869 C CA . ASP B 1 127 ? 10.414 2.648 -11.805 1 95.62 127 ASP B CA 1
ATOM 3870 C C . ASP B 1 127 ? 10.391 2.145 -10.367 1 95.62 127 ASP B C 1
ATOM 3872 O O . ASP B 1 127 ? 11.008 2.748 -9.477 1 95.62 127 ASP B O 1
ATOM 3876 N N . LEU B 1 128 ? 9.672 1.116 -10.102 1 97 128 LEU B N 1
ATOM 3877 C CA . LEU B 1 128 ? 9.609 0.527 -8.773 1 97 128 LEU B CA 1
ATOM 3878 C C . LEU B 1 128 ? 9.93 -0.962 -8.82 1 97 128 LEU B C 1
ATOM 3880 O O . LEU B 1 128 ? 9.672 -1.628 -9.82 1 97 128 LEU B O 1
ATOM 3884 N N . PRO B 1 129 ? 10.516 -1.478 -7.762 1 96.44 129 PRO B N 1
ATOM 3885 C CA . PRO B 1 129 ? 10.758 -2.92 -7.723 1 96.44 129 PRO B CA 1
ATOM 3886 C C . PRO B 1 129 ? 9.477 -3.736 -7.598 1 96.44 129 PRO B C 1
ATOM 3888 O O . PRO B 1 129 ? 8.555 -3.332 -6.887 1 96.44 129 PRO B O 1
ATOM 3891 N N . TYR B 1 130 ? 9.461 -4.836 -8.32 1 97.75 130 TYR B N 1
ATOM 3892 C CA . TYR B 1 130 ? 8.352 -5.777 -8.18 1 97.75 130 TYR B CA 1
ATOM 3893 C C . TYR B 1 130 ? 8.539 -6.66 -6.949 1 97.75 130 TYR B C 1
ATOM 3895 O O . TYR B 1 130 ? 8.727 -7.875 -7.07 1 97.75 130 TYR B O 1
ATOM 3903 N N . ASP B 1 131 ? 8.43 -6.047 -5.809 1 98.06 131 ASP B N 1
ATOM 3904 C CA . ASP B 1 131 ? 8.531 -6.727 -4.52 1 98.06 131 ASP B CA 1
ATOM 3905 C C . ASP B 1 131 ? 7.164 -6.871 -3.861 1 98.06 131 ASP B C 1
ATOM 3907 O O . ASP B 1 131 ? 6.137 -6.605 -4.488 1 98.06 131 ASP B O 1
ATOM 3911 N N . ILE B 1 132 ? 7.141 -7.332 -2.604 1 98.44 132 ILE B N 1
ATOM 3912 C CA . ILE B 1 132 ? 5.883 -7.648 -1.941 1 98.44 132 ILE B CA 1
ATOM 3913 C C . ILE B 1 132 ? 5.117 -6.359 -1.646 1 98.44 132 ILE B C 1
ATOM 3915 O O . ILE B 1 132 ? 3.885 -6.352 -1.635 1 98.44 132 ILE B O 1
ATOM 3919 N N . ARG B 1 133 ? 5.762 -5.207 -1.47 1 98.5 133 ARG B N 1
ATOM 3920 C CA . ARG B 1 133 ? 5.09 -3.926 -1.263 1 98.5 133 ARG B CA 1
ATOM 3921 C C . ARG B 1 133 ? 4.223 -3.562 -2.465 1 98.5 133 ARG B C 1
ATOM 3923 O O . ARG B 1 133 ? 3.055 -3.201 -2.307 1 98.5 133 ARG B O 1
ATOM 3930 N N . LEU B 1 134 ? 4.805 -3.684 -3.641 1 98.69 134 LEU B N 1
ATOM 3931 C CA . LEU B 1 134 ? 4.07 -3.344 -4.855 1 98.69 134 LEU B CA 1
ATOM 3932 C C . LEU B 1 134 ? 2.863 -4.258 -5.035 1 98.69 134 LEU B C 1
ATOM 3934 O O . LEU B 1 134 ? 1.778 -3.795 -5.398 1 98.69 134 LEU B O 1
ATOM 3938 N N . TYR B 1 135 ? 3.035 -5.516 -4.766 1 98.62 135 TYR B N 1
ATOM 3939 C CA . TYR B 1 135 ? 1.95 -6.461 -5.004 1 98.62 135 TYR B CA 1
ATOM 3940 C C . TYR B 1 135 ? 0.859 -6.316 -3.949 1 98.62 135 TYR B C 1
ATOM 3942 O O . TYR B 1 135 ? -0.329 -6.445 -4.254 1 98.62 135 TYR B O 1
ATOM 3950 N N . THR B 1 136 ? 1.247 -6.109 -2.709 1 98.69 136 THR B N 1
ATOM 3951 C CA . THR B 1 136 ? 0.247 -5.793 -1.694 1 98.69 136 THR B CA 1
ATOM 3952 C C . THR B 1 136 ? -0.55 -4.555 -2.086 1 98.69 136 THR B C 1
ATOM 3954 O O . THR B 1 136 ? -1.775 -4.527 -1.951 1 98.69 136 THR B O 1
ATOM 3957 N N . THR B 1 137 ? 0.169 -3.562 -2.578 1 98.69 137 THR B N 1
ATOM 3958 C CA . THR B 1 137 ? -0.466 -2.342 -3.062 1 98.69 137 THR B CA 1
ATOM 3959 C C . THR B 1 137 ? -1.455 -2.654 -4.184 1 98.69 137 THR B C 1
ATOM 3961 O O . THR B 1 137 ? -2.576 -2.141 -4.188 1 98.69 137 THR B O 1
ATOM 3964 N N . GLN B 1 138 ? -1.034 -3.471 -5.09 1 98.88 138 GLN B N 1
ATOM 3965 C CA . GLN B 1 138 ? -1.907 -3.803 -6.211 1 98.88 138 GLN B CA 1
ATOM 3966 C C . GLN B 1 138 ? -3.191 -4.473 -5.727 1 98.88 138 GLN B C 1
ATOM 3968 O O . GLN B 1 138 ? -4.281 -4.164 -6.219 1 98.88 138 GLN B O 1
ATOM 3973 N N . VAL B 1 139 ? -3.092 -5.402 -4.777 1 98.88 139 VAL B N 1
ATOM 3974 C CA . VAL B 1 139 ? -4.27 -6.062 -4.223 1 98.88 139 VAL B CA 1
ATOM 3975 C C . VAL B 1 139 ? -5.199 -5.023 -3.602 1 98.88 139 VAL B C 1
ATOM 3977 O O . VAL B 1 139 ? -6.41 -5.051 -3.834 1 98.88 139 VAL B O 1
ATOM 3980 N N . LEU B 1 140 ? -4.641 -4.113 -2.861 1 98.88 140 LEU B N 1
ATOM 3981 C CA . LEU B 1 140 ? -5.438 -3.098 -2.186 1 98.88 140 LEU B CA 1
ATOM 3982 C C . LEU B 1 140 ? -6.117 -2.18 -3.197 1 98.88 140 LEU B C 1
ATOM 3984 O O . LEU B 1 140 ? -7.266 -1.779 -3.006 1 98.88 140 LEU B O 1
ATOM 3988 N N . LEU B 1 141 ? -5.363 -1.792 -4.242 1 98.88 141 LEU B N 1
ATOM 3989 C CA . LEU B 1 141 ? -5.934 -0.967 -5.301 1 98.88 141 LEU B CA 1
ATOM 3990 C C . LEU B 1 141 ? -7.141 -1.652 -5.934 1 98.88 141 LEU B C 1
ATOM 39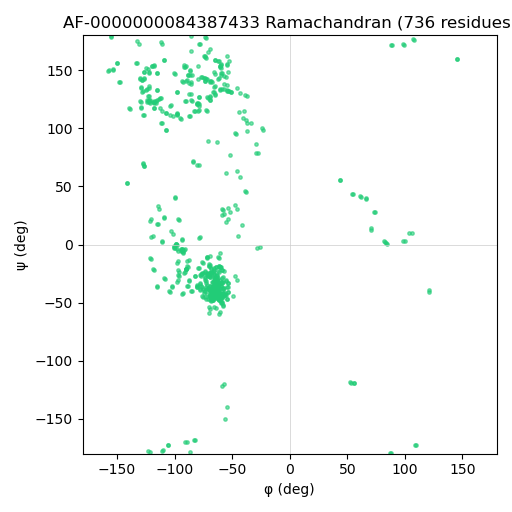92 O O . LEU B 1 141 ? -8.172 -1.017 -6.156 1 98.88 141 LEU B O 1
ATOM 3996 N N . VAL B 1 142 ? -7.02 -2.916 -6.168 1 98.81 142 VAL B N 1
ATOM 3997 C CA . VAL B 1 142 ? -8.07 -3.701 -6.812 1 98.81 142 VAL B CA 1
ATOM 3998 C C . VAL B 1 142 ? -9.281 -3.799 -5.887 1 98.81 142 VAL B C 1
ATOM 4000 O O . VAL B 1 142 ? -10.414 -3.566 -6.312 1 98.81 142 VAL B O 1
ATOM 4003 N N . LEU B 1 143 ? -9.055 -4.121 -4.641 1 98.81 143 LEU B N 1
ATOM 4004 C CA . LEU B 1 143 ? -10.148 -4.219 -3.68 1 98.81 143 LEU B CA 1
ATOM 4005 C C . LEU B 1 143 ? -10.883 -2.889 -3.561 1 98.81 143 LEU B C 1
ATOM 4007 O O . LEU B 1 143 ? -12.117 -2.855 -3.543 1 98.81 143 LEU B O 1
ATOM 4011 N N . ALA B 1 144 ? -10.172 -1.824 -3.496 1 98.62 144 ALA B N 1
ATOM 4012 C CA . ALA B 1 144 ? -10.742 -0.492 -3.312 1 98.62 144 ALA B CA 1
ATOM 4013 C C . ALA B 1 144 ? -11.531 -0.057 -4.543 1 98.62 144 ALA B C 1
ATOM 4015 O O . ALA B 1 144 ? -12.43 0.783 -4.449 1 98.62 144 ALA B O 1
ATOM 4016 N N . SER B 1 145 ? -11.211 -0.618 -5.672 1 98.44 145 SER B N 1
ATOM 4017 C CA . SER B 1 145 ? -11.836 -0.206 -6.926 1 98.44 145 SER B CA 1
ATOM 4018 C C . SER B 1 145 ? -13.258 -0.759 -7.043 1 98.44 145 SER B C 1
ATOM 4020 O O . SER B 1 145 ? -14.023 -0.325 -7.902 1 98.44 145 SER B O 1
ATOM 4022 N N . SER B 1 146 ? -13.625 -1.722 -6.234 1 98.62 146 SER B N 1
ATOM 4023 C CA . SER B 1 146 ? -14.938 -2.363 -6.301 1 98.62 146 SER B CA 1
ATOM 4024 C C . SER B 1 146 ? -16.016 -1.478 -5.691 1 98.62 146 SER B C 1
ATOM 4026 O O . SER B 1 146 ? -15.789 -0.819 -4.676 1 98.62 146 SER B O 1
ATOM 4028 N N . PRO B 1 147 ? -17.219 -1.493 -6.266 1 97.69 147 PRO B N 1
ATOM 4029 C CA . PRO B 1 147 ? -18.328 -0.81 -5.609 1 97.69 147 PRO B CA 1
ATOM 4030 C C . PRO B 1 147 ? -18.781 -1.508 -4.328 1 97.69 147 PRO B C 1
ATOM 4032 O O . PRO B 1 147 ? -19.5 -0.915 -3.516 1 97.69 147 PRO B O 1
ATOM 4035 N N . LEU B 1 148 ? -18.375 -2.736 -4.184 1 98 148 LEU B N 1
ATOM 4036 C CA . LEU B 1 148 ? -18.672 -3.484 -2.963 1 98 148 LEU B CA 1
ATOM 4037 C C . LEU B 1 148 ? -17.547 -3.316 -1.949 1 98 148 LEU B C 1
ATOM 4039 O O . LEU B 1 148 ? -16.391 -3.045 -2.324 1 98 148 LEU B O 1
ATOM 4043 N N . SER B 1 149 ? -17.906 -3.48 -0.705 1 97.38 149 SER B N 1
ATOM 4044 C CA . SER B 1 149 ? -16.891 -3.436 0.343 1 97.38 149 SER B CA 1
ATOM 4045 C C . SER B 1 149 ? -16.156 -4.766 0.458 1 97.38 149 SER B C 1
ATOM 4047 O O . SER B 1 149 ? -16.766 -5.797 0.75 1 97.38 149 SER B O 1
ATOM 4049 N N . TRP B 1 150 ? -14.867 -4.738 0.287 1 97.62 150 TRP B N 1
ATOM 4050 C CA . TRP B 1 150 ? -14.047 -5.945 0.348 1 97.62 150 TRP B CA 1
ATOM 4051 C C . TRP B 1 150 ? -13.148 -5.938 1.581 1 97.62 150 TRP B C 1
ATOM 4053 O O . TRP B 1 150 ? -12.305 -6.82 1.75 1 97.62 150 TRP B O 1
ATOM 4063 N N . THR B 1 151 ? -13.258 -4.895 2.434 1 97.62 151 THR B N 1
ATOM 4064 C CA . THR B 1 151 ? -12.438 -4.805 3.637 1 97.62 151 THR B CA 1
ATOM 4065 C C . THR B 1 151 ? -13.297 -4.973 4.891 1 97.62 151 THR B C 1
ATOM 4067 O O . THR B 1 151 ? -14.523 -5.012 4.809 1 97.62 151 THR B O 1
ATOM 4070 N N . GLY B 1 152 ? -12.672 -5.035 6.078 1 97.81 152 GLY B N 1
ATOM 4071 C CA . GLY B 1 152 ? -13.336 -5.348 7.332 1 97.81 152 GLY B CA 1
ATOM 4072 C C . GLY B 1 152 ? -13.016 -6.738 7.848 1 97.81 152 GLY B C 1
ATOM 4073 O O . GLY B 1 152 ? -12.328 -7.512 7.176 1 97.81 152 GLY B O 1
ATOM 4074 N N . SER B 1 153 ? -13.508 -7.062 8.977 1 98.06 153 SER B N 1
ATOM 4075 C CA . SER B 1 153 ? -13.188 -8.336 9.617 1 98.06 153 SER B CA 1
ATOM 4076 C C . SER B 1 153 ? -13.805 -9.508 8.859 1 98.06 153 SER B C 1
ATOM 4078 O O . SER B 1 153 ? -15 -9.5 8.562 1 98.06 153 SER B O 1
ATOM 4080 N N . ASN B 1 154 ? -12.938 -10.508 8.531 1 98.19 154 ASN B N 1
ATOM 4081 C CA . ASN B 1 154 ? -13.344 -11.734 7.855 1 98.19 154 ASN B CA 1
ATOM 4082 C C . ASN B 1 154 ? -14.102 -11.438 6.562 1 98.19 154 ASN B C 1
ATOM 4084 O O . ASN B 1 154 ? -15.125 -12.062 6.281 1 98.19 154 ASN B O 1
ATOM 4088 N N . SER B 1 155 ? -13.602 -10.484 5.801 1 97.81 155 SER B N 1
ATOM 4089 C CA . SER B 1 155 ? -14.367 -9.945 4.68 1 97.81 155 SER B CA 1
ATOM 4090 C C . SER B 1 155 ? -14.086 -10.719 3.398 1 97.81 155 SER B C 1
ATOM 4092 O O . SER B 1 155 ? -14.852 -10.625 2.434 1 97.81 155 SER B O 1
ATOM 4094 N N . LEU B 1 156 ? -12.961 -11.406 3.361 1 97.75 156 LEU B N 1
ATOM 4095 C CA . LEU B 1 156 ? -12.703 -12.078 2.09 1 97.75 156 LEU B CA 1
ATOM 4096 C C . LEU B 1 156 ? -11.898 -13.352 2.297 1 97.75 156 LEU B C 1
ATOM 4098 O O . LEU B 1 156 ? -11.297 -13.547 3.357 1 97.75 156 LEU B O 1
ATOM 4102 N N . ARG B 1 157 ? -11.992 -14.281 1.364 1 98.88 157 ARG B N 1
ATOM 4103 C CA . ARG B 1 157 ? -11.133 -15.438 1.158 1 98.88 157 ARG B CA 1
ATOM 4104 C C . ARG B 1 157 ? -10.125 -15.18 0.041 1 98.88 157 ARG B C 1
ATOM 4106 O O . ARG B 1 157 ? -10.406 -14.414 -0.885 1 98.88 157 ARG B O 1
ATOM 4113 N N . VAL B 1 158 ? -8.945 -15.781 0.19 1 98.94 158 VAL B N 1
ATOM 4114 C CA . VAL B 1 158 ? -7.906 -15.516 -0.8 1 98.94 158 VAL B CA 1
ATOM 4115 C C . VAL B 1 158 ? -7.355 -16.844 -1.331 1 98.94 158 VAL B C 1
ATOM 4117 O O . VAL B 1 158 ? -7.094 -17.766 -0.56 1 98.94 158 VAL B O 1
ATOM 4120 N N . ILE B 1 159 ? -7.27 -16.938 -2.65 1 98.94 159 ILE B N 1
ATOM 4121 C CA . ILE B 1 159 ? -6.605 -18.047 -3.324 1 98.94 159 ILE B CA 1
ATOM 4122 C C . ILE B 1 159 ? -5.422 -17.516 -4.133 1 98.94 159 ILE B C 1
ATOM 4124 O O . ILE B 1 159 ? -5.582 -16.641 -4.98 1 98.94 159 ILE B O 1
ATOM 4128 N N . GLY B 1 160 ? -4.238 -18.016 -3.861 1 98.88 160 GLY B N 1
ATOM 4129 C CA . GLY B 1 160 ? -3.047 -17.625 -4.602 1 98.88 160 GLY B CA 1
ATOM 4130 C C . GLY B 1 160 ? -2.338 -18.797 -5.25 1 98.88 160 GLY B C 1
ATOM 4131 O O . GLY B 1 160 ? -2.182 -19.859 -4.637 1 98.88 160 GLY B O 1
ATOM 4132 N N . TYR B 1 161 ? -1.95 -18.609 -6.531 1 98.69 161 TYR B N 1
ATOM 4133 C CA . TYR B 1 161 ? -1.255 -19.625 -7.305 1 98.69 161 TYR B CA 1
ATOM 4134 C C . TYR B 1 161 ? 0.182 -19.203 -7.594 1 98.69 161 TYR B C 1
ATOM 4136 O O . TYR B 1 161 ? 0.428 -18.109 -8.102 1 98.69 161 TYR B O 1
ATOM 4144 N N . SER B 1 162 ? 1.2 -20.078 -7.246 1 98.25 162 SER B N 1
ATOM 4145 C CA . SER B 1 162 ? 2.607 -19.828 -7.543 1 98.25 162 SER B CA 1
ATOM 4146 C C . SER B 1 162 ? 3.066 -18.5 -6.965 1 98.25 162 SER B C 1
ATOM 4148 O O . SER B 1 162 ? 2.904 -18.25 -5.77 1 98.25 162 SER B O 1
ATOM 4150 N N . LEU B 1 163 ? 3.518 -17.547 -7.703 1 98.38 163 LEU B N 1
ATOM 4151 C CA . LEU B 1 163 ? 3.826 -16.219 -7.188 1 98.38 163 LEU B CA 1
ATOM 4152 C C . LEU B 1 163 ? 2.629 -15.633 -6.449 1 98.38 163 LEU B C 1
ATOM 4154 O O . LEU B 1 163 ? 2.787 -15 -5.406 1 98.38 163 LEU B O 1
ATOM 4158 N N . GLY B 1 164 ? 1.468 -15.859 -7.02 1 98.69 164 GLY B N 1
ATOM 4159 C CA . GLY B 1 164 ? 0.25 -15.414 -6.363 1 98.69 164 GLY B CA 1
ATOM 4160 C C . GLY B 1 164 ? 0.064 -16.016 -4.984 1 98.69 164 GLY B C 1
ATOM 4161 O O . GLY B 1 164 ? -0.535 -15.391 -4.105 1 98.69 164 GLY B O 1
ATOM 4162 N N . GLY B 1 165 ? 0.539 -17.25 -4.809 1 98.81 165 GLY B N 1
ATOM 4163 C CA . GLY B 1 165 ? 0.517 -17.844 -3.484 1 98.81 165 GLY B CA 1
ATOM 4164 C C . GLY B 1 165 ? 1.375 -17.109 -2.477 1 98.81 165 GLY B C 1
ATOM 4165 O O . GLY B 1 165 ? 0.966 -16.906 -1.329 1 98.81 165 GLY B O 1
ATOM 4166 N N . ALA B 1 166 ? 2.576 -16.75 -2.914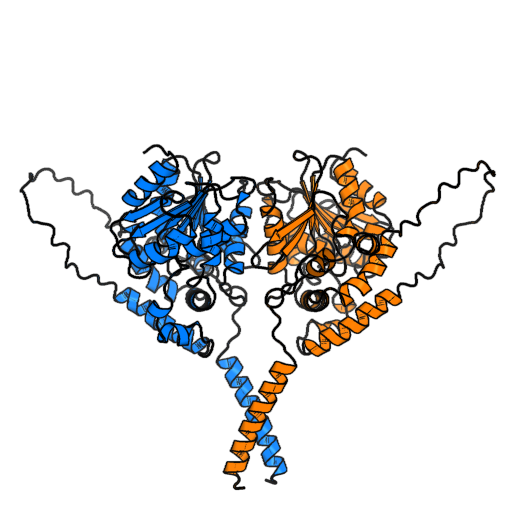 1 98.69 166 ALA B N 1
ATOM 4167 C CA . ALA B 1 166 ? 3.457 -15.977 -2.039 1 98.69 166 ALA B CA 1
ATOM 4168 C C . ALA B 1 166 ? 2.852 -14.609 -1.716 1 98.69 166 ALA B C 1
ATOM 4170 O O . ALA B 1 166 ? 2.961 -14.125 -0.586 1 98.69 166 ALA B O 1
ATOM 4171 N N . ILE B 1 167 ? 2.256 -13.953 -2.713 1 98.81 167 ILE B N 1
ATOM 4172 C CA . ILE B 1 167 ? 1.6 -12.664 -2.527 1 98.81 167 ILE B CA 1
ATOM 4173 C C . ILE B 1 167 ? 0.444 -12.812 -1.541 1 98.81 167 ILE B C 1
ATOM 4175 O O . ILE B 1 167 ? 0.319 -12.023 -0.599 1 98.81 167 ILE B O 1
ATOM 4179 N N . ALA B 1 168 ? -0.369 -13.852 -1.707 1 98.94 168 ALA B N 1
ATOM 4180 C CA . ALA B 1 168 ? -1.517 -14.109 -0.842 1 98.94 168 ALA B CA 1
ATOM 4181 C C . ALA B 1 168 ? -1.073 -14.375 0.593 1 98.94 168 ALA B C 1
ATOM 4183 O O . ALA B 1 168 ? -1.708 -13.906 1.543 1 98.94 168 ALA B O 1
ATOM 4184 N N . ALA B 1 169 ? -0.027 -15.133 0.716 1 98.88 169 ALA B N 1
ATOM 4185 C CA . ALA B 1 169 ? 0.506 -15.43 2.041 1 98.88 169 ALA B CA 1
ATOM 4186 C C . ALA B 1 169 ? 0.919 -14.156 2.771 1 98.88 169 ALA B C 1
ATOM 4188 O O . ALA B 1 169 ? 0.526 -13.938 3.92 1 98.88 169 ALA B O 1
ATOM 4189 N N . SER B 1 170 ? 1.677 -13.359 2.127 1 98.75 170 SER B N 1
ATOM 4190 C CA . SER B 1 170 ? 2.148 -12.117 2.73 1 98.75 170 SER B CA 1
ATOM 4191 C C . SER B 1 170 ? 0.988 -11.18 3.049 1 98.75 170 SER B C 1
ATOM 4193 O O . SER B 1 170 ? 0.966 -10.547 4.105 1 98.75 170 SER B O 1
ATOM 4195 N N . PHE B 1 171 ? 0.049 -11.07 2.084 1 98.81 171 PHE B N 1
ATOM 4196 C CA . PHE B 1 171 ? -1.128 -10.234 2.287 1 98.81 171 PHE B CA 1
ATOM 4197 C C . PHE B 1 171 ? -1.894 -10.672 3.531 1 98.81 171 PHE B C 1
ATOM 4199 O O . PHE B 1 171 ? -2.326 -9.836 4.324 1 98.81 171 PHE B O 1
ATOM 4206 N N . THR B 1 172 ? -2.039 -11.938 3.721 1 98.81 172 THR B N 1
ATOM 4207 C CA . THR B 1 172 ? -2.771 -12.516 4.844 1 98.81 172 THR B CA 1
ATOM 4208 C C . THR B 1 172 ? -2.061 -12.219 6.16 1 98.81 172 THR B C 1
ATOM 4210 O O . THR B 1 172 ? -2.709 -11.969 7.18 1 98.81 172 THR B O 1
ATOM 4213 N N . VAL B 1 173 ? -0.75 -12.32 6.125 1 98.5 173 VAL B N 1
ATOM 4214 C CA . VAL B 1 173 ? 0.023 -12.023 7.324 1 98.5 173 VAL B CA 1
ATOM 4215 C C . VAL B 1 173 ? -0.112 -10.539 7.676 1 98.5 173 VAL B C 1
ATOM 4217 O O . VAL B 1 173 ? -0.172 -10.18 8.852 1 98.5 173 VAL B O 1
ATOM 4220 N N . THR B 1 174 ? -0.158 -9.672 6.703 1 98 174 THR B N 1
ATOM 4221 C CA . THR B 1 174 ? -0.273 -8.234 6.91 1 98 174 THR B CA 1
ATOM 4222 C C . THR B 1 174 ? -1.667 -7.871 7.414 1 98 174 THR B C 1
ATOM 4224 O O . THR B 1 174 ? -1.817 -6.973 8.242 1 98 174 THR B O 1
ATOM 4227 N N . PHE B 1 175 ? -2.695 -8.555 6.879 1 98.12 175 PHE B N 1
ATOM 4228 C CA . PHE B 1 175 ? -4.078 -8.289 7.254 1 98.12 175 PHE B CA 1
ATOM 4229 C C . PHE B 1 175 ? -4.777 -9.562 7.707 1 98.12 175 PHE B C 1
ATOM 4231 O O . PHE B 1 175 ? -5.762 -9.992 7.094 1 98.12 175 PHE B O 1
ATOM 4238 N N . PRO B 1 176 ? -4.375 -10.086 8.797 1 97.94 176 PRO B N 1
ATOM 4239 C CA . PRO B 1 176 ? -4.941 -11.359 9.234 1 97.94 176 PRO B CA 1
ATOM 4240 C C . PRO B 1 176 ? -6.43 -11.258 9.578 1 97.94 176 PRO B C 1
ATOM 4242 O O . PRO B 1 176 ? -7.176 -12.227 9.391 1 97.94 176 PRO B O 1
ATOM 4245 N N . HIS B 1 177 ? -6.914 -10.125 10.016 1 97.88 177 HIS B N 1
ATOM 4246 C CA . HIS B 1 177 ? -8.305 -9.953 10.406 1 97.88 177 HIS B CA 1
ATOM 4247 C C . HIS B 1 177 ? -9.227 -9.961 9.195 1 97.88 177 HIS B C 1
ATOM 4249 O O . HIS B 1 177 ? -10.414 -10.281 9.305 1 97.88 177 HIS B O 1
ATOM 4255 N N . MET B 1 178 ? -8.695 -9.578 8.055 1 98.31 178 MET B N 1
ATOM 4256 C CA . MET B 1 178 ? -9.484 -9.438 6.836 1 98.31 178 MET B CA 1
ATOM 4257 C C . MET B 1 178 ? -9.703 -10.789 6.172 1 98.31 178 MET B C 1
ATOM 4259 O O . MET B 1 178 ? -10.781 -11.055 5.633 1 98.31 178 MET B O 1
ATOM 4263 N N . VAL B 1 179 ? -8.719 -11.664 6.25 1 98.75 179 VAL B N 1
ATOM 4264 C CA . VAL B 1 179 ? -8.719 -12.898 5.469 1 98.75 179 VAL B CA 1
ATOM 4265 C C . VAL B 1 179 ? -9.281 -14.047 6.305 1 98.75 179 VAL B C 1
ATOM 4267 O O . VAL B 1 179 ? -8.602 -14.586 7.176 1 98.75 179 VAL B O 1
ATOM 4270 N N . SER B 1 180 ? -10.469 -14.477 5.961 1 98.5 180 SER B N 1
ATOM 4271 C CA . SER B 1 180 ? -11.125 -15.547 6.711 1 98.5 180 SER B CA 1
ATOM 4272 C C . SER B 1 180 ? -10.555 -16.906 6.352 1 98.5 180 SER B C 1
ATOM 4274 O O . SER B 1 180 ? -10.523 -17.812 7.188 1 98.5 180 SER B O 1
ATOM 4276 N N . SER B 1 181 ? -10.148 -17.078 5.113 1 98.81 181 SER B N 1
ATOM 4277 C CA . SER B 1 181 ? -9.562 -18.328 4.645 1 98.81 181 SER B CA 1
ATOM 4278 C C . SER B 1 181 ? -8.531 -18.078 3.553 1 98.81 181 SER B C 1
ATOM 4280 O O . SER B 1 181 ? -8.711 -17.203 2.707 1 98.81 181 SER B O 1
ATOM 4282 N N . LEU B 1 182 ? -7.43 -18.844 3.623 1 98.94 182 LEU B N 1
ATOM 4283 C CA . LEU B 1 182 ? -6.316 -18.734 2.686 1 98.94 182 LEU B CA 1
ATOM 4284 C C . LEU B 1 182 ? -6.02 -20.062 2.025 1 98.94 182 LEU B C 1
ATOM 4286 O O . LEU B 1 182 ? -5.805 -21.078 2.713 1 98.94 182 LEU B O 1
ATOM 4290 N N . ILE B 1 183 ? -6.055 -20.109 0.688 1 98.94 183 ILE B N 1
ATOM 4291 C CA . ILE B 1 183 ? -5.676 -21.312 -0.054 1 98.94 183 ILE B CA 1
ATOM 4292 C C . ILE B 1 183 ? -4.465 -21 -0.938 1 98.94 183 ILE B C 1
ATOM 4294 O O . ILE B 1 183 ? -4.516 -20.109 -1.78 1 98.94 183 ILE B O 1
ATOM 4298 N N . LEU B 1 184 ? -3.445 -21.766 -0.741 1 98.88 184 LEU B N 1
ATOM 4299 C CA . LEU B 1 184 ? -2.215 -21.625 -1.511 1 98.88 184 LEU B CA 1
ATOM 4300 C C . LEU B 1 184 ? -2.061 -22.781 -2.498 1 98.88 184 LEU B C 1
ATOM 4302 O O . LEU B 1 184 ? -1.89 -23.938 -2.09 1 98.88 184 LEU B O 1
ATOM 4306 N N . LEU B 1 185 ? -2.135 -22.453 -3.789 1 98.81 185 LEU B N 1
ATOM 4307 C CA . LEU B 1 185 ? -1.961 -23.438 -4.855 1 98.81 185 LEU B CA 1
ATOM 4308 C C . LEU B 1 185 ? -0.537 -23.391 -5.398 1 98.81 185 LEU B C 1
ATOM 4310 O O . LEU B 1 185 ? -0.141 -22.422 -6.051 1 98.81 185 LEU B O 1
ATOM 4314 N N . ALA B 1 186 ? 0.263 -24.438 -5.168 1 98.25 186 ALA B N 1
ATOM 4315 C CA . ALA B 1 186 ? 1.661 -24.5 -5.582 1 98.25 186 ALA B CA 1
ATOM 4316 C C . ALA B 1 186 ? 2.391 -23.203 -5.289 1 98.25 186 ALA B C 1
ATOM 4318 O O . ALA B 1 186 ? 3.02 -22.609 -6.176 1 98.25 186 ALA B O 1
ATOM 4319 N N . PRO B 1 187 ? 2.334 -22.828 -4.047 1 98.56 187 PRO B N 1
ATOM 4320 C CA . PRO B 1 187 ? 2.795 -21.469 -3.729 1 98.56 187 PRO B CA 1
ATOM 4321 C C . PRO B 1 187 ? 4.312 -21.328 -3.814 1 98.56 187 PRO B C 1
ATOM 4323 O O . PRO B 1 187 ? 5.047 -22.25 -3.449 1 98.56 187 PRO B O 1
ATOM 4326 N N . ALA B 1 188 ? 4.727 -20.141 -4.312 1 97.56 188 ALA B N 1
ATOM 4327 C CA . ALA B 1 188 ? 6.121 -19.75 -4.125 1 97.56 188 ALA B CA 1
ATOM 4328 C C . ALA B 1 188 ? 6.383 -19.328 -2.68 1 97.56 188 ALA B C 1
ATOM 4330 O O . ALA B 1 188 ? 5.484 -19.391 -1.837 1 97.56 188 ALA B O 1
ATOM 4331 N N . GLY B 1 189 ? 7.57 -18.969 -2.316 1 96.5 189 GLY B N 1
ATOM 4332 C CA . GLY B 1 189 ? 7.957 -18.562 -0.977 1 96.5 189 GLY B CA 1
ATOM 4333 C C . GLY B 1 189 ? 9.039 -19.422 -0.369 1 96.5 189 GLY B C 1
ATOM 4334 O O . GLY B 1 189 ? 9.961 -18.922 0.275 1 96.5 189 GLY B O 1
ATOM 4335 N N . LEU B 1 190 ? 8.836 -20.719 -0.651 1 95.69 190 LEU B N 1
ATOM 4336 C CA . LEU B 1 190 ? 9.812 -21.656 -0.091 1 95.69 190 LEU B CA 1
ATOM 4337 C C . LEU B 1 190 ? 10.508 -22.453 -1.195 1 95.69 190 LEU B C 1
ATOM 4339 O O . LEU B 1 190 ? 10.969 -23.562 -0.966 1 95.69 190 LEU B O 1
ATOM 4343 N N . ILE B 1 191 ? 10.461 -21.844 -2.375 1 93.12 191 ILE B N 1
ATOM 4344 C CA . ILE B 1 191 ? 11.234 -22.484 -3.438 1 93.12 191 ILE B CA 1
ATOM 4345 C C . ILE B 1 191 ? 12.703 -22.562 -3.031 1 93.12 191 ILE B C 1
ATOM 4347 O O . ILE B 1 191 ? 13.266 -21.594 -2.521 1 93.12 191 ILE B O 1
ATOM 4351 N N . ARG B 1 192 ? 13.219 -23.688 -3.25 1 85.5 192 ARG B N 1
ATOM 4352 C CA . ARG B 1 192 ? 14.602 -23.875 -2.84 1 85.5 192 ARG B CA 1
ATOM 4353 C C . ARG B 1 192 ? 15.555 -23.047 -3.699 1 85.5 192 ARG B C 1
ATOM 4355 O O . ARG B 1 192 ? 15.562 -23.188 -4.926 1 85.5 192 ARG B O 1
ATOM 4362 N N . SER B 1 193 ? 16.297 -22.266 -2.979 1 81.12 193 SER B N 1
ATOM 4363 C CA . SER B 1 193 ? 17.219 -21.391 -3.686 1 81.12 193 SER B CA 1
ATOM 4364 C C . SER B 1 193 ? 18.219 -22.188 -4.52 1 81.12 193 SER B C 1
ATOM 4366 O O . SER B 1 193 ? 18.641 -21.75 -5.59 1 81.12 193 SER B O 1
ATOM 4368 N N . THR B 1 194 ? 18.516 -23.312 -4.051 1 80.19 194 THR B N 1
ATOM 4369 C CA . THR B 1 194 ? 19.484 -24.156 -4.75 1 80.19 194 THR B CA 1
ATOM 4370 C C . THR B 1 194 ? 18.891 -24.688 -6.051 1 80.19 194 THR B C 1
ATOM 4372 O O . THR B 1 194 ? 19.625 -25.016 -6.984 1 80.19 194 THR B O 1
ATOM 4375 N N . ASP B 1 195 ? 17.625 -24.734 -6.031 1 81.12 195 ASP B N 1
ATOM 4376 C CA . ASP B 1 195 ? 16.969 -25.234 -7.23 1 81.12 195 ASP B CA 1
ATOM 4377 C C . ASP B 1 195 ? 16.938 -24.188 -8.328 1 81.12 195 ASP B C 1
ATOM 4379 O O . ASP B 1 195 ? 16.797 -24.516 -9.508 1 81.12 195 ASP B O 1
ATOM 4383 N N . LEU B 1 196 ? 16.984 -22.984 -7.98 1 83.19 196 LEU B N 1
ATOM 4384 C CA . LEU B 1 196 ? 17.016 -21.922 -8.984 1 83.19 196 LEU B CA 1
ATOM 4385 C C . LEU B 1 196 ? 18.359 -21.859 -9.68 1 83.19 196 LEU B C 1
ATOM 4387 O O . LEU B 1 196 ? 18.438 -21.531 -10.867 1 83.19 196 LEU B O 1
ATOM 4391 N N . GLY B 1 197 ? 19.484 -22.234 -8.93 1 80.88 197 GLY B N 1
ATOM 4392 C CA . GLY B 1 197 ? 20.797 -22.391 -9.531 1 80.88 197 GLY B CA 1
ATOM 4393 C C . GLY B 1 197 ? 21.594 -21.109 -9.555 1 80.88 197 GLY B C 1
ATOM 4394 O O . GLY B 1 197 ? 21.062 -20.031 -9.281 1 80.88 197 GLY B O 1
ATOM 4395 N N . LEU B 1 198 ? 22.781 -21.188 -9.906 1 82.5 198 LEU B N 1
ATOM 4396 C CA . LEU B 1 198 ? 23.75 -20.094 -9.922 1 82.5 198 LEU B CA 1
ATOM 4397 C C . LEU B 1 198 ? 23.422 -19.109 -11.055 1 82.5 198 LEU B C 1
ATOM 4399 O O . LEU B 1 198 ? 23.656 -17.906 -10.922 1 82.5 198 LEU B O 1
ATOM 4403 N N . THR B 1 199 ? 22.953 -19.688 -12.055 1 82.56 199 THR B N 1
ATOM 4404 C CA . THR B 1 199 ? 22.609 -18.844 -13.195 1 82.56 199 THR B CA 1
ATOM 4405 C C . THR B 1 199 ? 21.484 -17.891 -12.844 1 82.56 199 THR B C 1
ATOM 4407 O O . THR B 1 199 ? 21.547 -16.703 -13.18 1 82.56 199 THR B O 1
ATOM 4410 N N . PHE B 1 200 ? 20.5 -18.453 -12.188 1 85.56 200 PHE B N 1
ATOM 4411 C CA . PHE B 1 200 ? 19.391 -17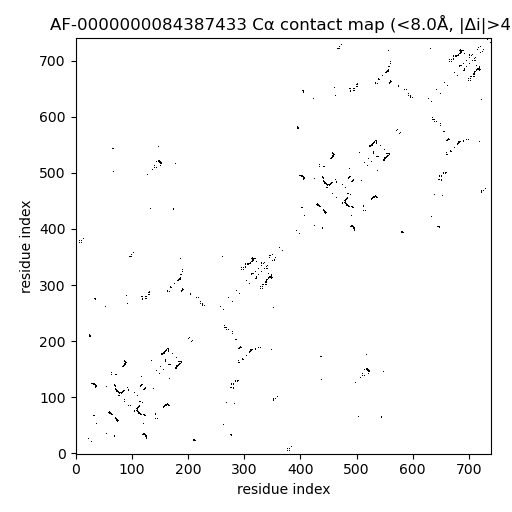.609 -11.727 1 85.56 200 PHE B CA 1
ATOM 4412 C C . PHE B 1 200 ? 19.906 -16.531 -10.789 1 85.56 200 PHE B C 1
ATOM 4414 O O . PHE B 1 200 ? 19.547 -15.359 -10.938 1 85.56 200 PHE B O 1
ATOM 4421 N N . TRP B 1 201 ? 20.75 -16.875 -9.867 1 85.5 201 TRP B N 1
ATOM 4422 C CA . TRP B 1 201 ? 21.297 -15.922 -8.906 1 85.5 201 TRP B CA 1
ATOM 4423 C C . TRP B 1 201 ? 22.094 -14.836 -9.609 1 85.5 201 TRP B C 1
ATOM 4425 O O . TRP B 1 201 ? 21.938 -13.648 -9.312 1 85.5 201 TRP B O 1
ATOM 4435 N N . PHE B 1 202 ? 22.875 -15.211 -10.555 1 86.5 202 PHE B N 1
ATOM 4436 C CA . PHE B 1 202 ? 23.734 -14.266 -11.258 1 86.5 202 PHE B CA 1
ATOM 4437 C C . PHE B 1 202 ? 22.891 -13.336 -12.133 1 86.5 202 PHE B C 1
ATOM 4439 O O . PHE B 1 202 ? 23.125 -12.125 -12.148 1 86.5 202 PHE B O 1
ATOM 4446 N N . LEU B 1 203 ? 21.922 -13.914 -12.688 1 86.06 203 LEU B N 1
ATOM 4447 C CA . LEU B 1 203 ? 21.141 -13.141 -13.641 1 86.06 203 LEU B CA 1
ATOM 4448 C C . LEU B 1 203 ? 20.188 -12.195 -12.922 1 86.06 203 LEU B C 1
ATOM 4450 O O . LEU B 1 203 ? 20.031 -11.039 -13.305 1 86.06 203 LEU B O 1
ATOM 4454 N N . PHE B 1 204 ? 19.641 -12.711 -11.859 1 87.56 204 PHE B N 1
ATOM 4455 C CA . PHE B 1 204 ? 18.516 -11.953 -11.328 1 87.56 204 PHE B CA 1
ATOM 4456 C C . PHE B 1 204 ? 18.844 -11.406 -9.938 1 87.56 204 PHE B C 1
ATOM 4458 O O . PHE B 1 204 ? 18.516 -10.258 -9.625 1 87.56 204 PHE B O 1
ATOM 4465 N N . LYS B 1 205 ? 19.531 -12.031 -9.125 1 84.88 205 LYS B N 1
ATOM 4466 C CA . LYS B 1 205 ? 19.656 -11.672 -7.719 1 84.88 205 LYS B CA 1
ATOM 4467 C C . LYS B 1 205 ? 20.922 -10.852 -7.473 1 84.88 205 LYS B C 1
ATOM 4469 O O . LYS B 1 205 ? 20.953 -10 -6.586 1 84.88 205 LYS B O 1
ATOM 4474 N N . SER B 1 206 ? 21.953 -11.023 -8.312 1 81.62 206 SER B N 1
ATOM 4475 C CA . SER B 1 206 ? 23.25 -10.383 -8.062 1 81.62 206 SER B CA 1
ATOM 4476 C C . SER B 1 206 ? 23.188 -8.883 -8.344 1 81.62 206 SER B C 1
ATOM 4478 O O . SER B 1 206 ? 23.938 -8.109 -7.754 1 81.62 206 SER B O 1
ATOM 4480 N N . GLY B 1 207 ? 22.312 -8.555 -9.242 1 80.19 207 GLY B N 1
ATOM 4481 C CA . GLY B 1 207 ? 22.25 -7.172 -9.68 1 80.19 207 GLY B CA 1
ATOM 4482 C C . GLY B 1 207 ? 23.438 -6.762 -10.523 1 80.19 207 GLY B C 1
ATOM 4483 O O . GLY B 1 207 ? 23.594 -5.586 -10.867 1 80.19 207 GLY B O 1
ATOM 4484 N N . LEU B 1 208 ? 24.203 -7.664 -10.992 1 82.25 208 LEU B N 1
ATOM 4485 C CA . LEU B 1 208 ? 25.438 -7.367 -11.719 1 82.25 208 LEU B CA 1
ATOM 4486 C C . LEU B 1 208 ? 25.188 -7.289 -13.219 1 82.25 208 LEU B C 1
ATOM 4488 O O . LEU B 1 208 ? 25.969 -6.676 -13.953 1 82.25 208 LEU B O 1
ATOM 4492 N N . VAL B 1 209 ? 24.141 -7.961 -13.617 1 87.5 209 VAL B N 1
ATOM 4493 C CA . VAL B 1 209 ? 23.844 -7.965 -15.047 1 87.5 209 VAL B CA 1
ATOM 4494 C C . VAL B 1 209 ? 23.016 -6.727 -15.398 1 87.5 209 VAL B C 1
ATOM 4496 O O . VAL B 1 209 ? 21.938 -6.508 -14.836 1 87.5 209 VAL B O 1
ATOM 4499 N N . PRO B 1 210 ? 23.547 -6 -16.344 1 87.56 210 PRO B N 1
ATOM 4500 C CA . PRO B 1 210 ? 22.797 -4.801 -16.734 1 87.56 210 PRO B CA 1
ATOM 4501 C C . PRO B 1 210 ? 21.391 -5.113 -17.234 1 87.56 210 PRO B C 1
ATOM 4503 O O . PRO B 1 210 ? 21.188 -6.117 -17.922 1 87.56 210 PRO B O 1
ATOM 4506 N N . LYS B 1 211 ? 20.547 -4.203 -16.953 1 88.44 211 LYS B N 1
ATOM 4507 C CA . LYS B 1 211 ? 19.125 -4.371 -17.219 1 88.44 211 LYS B CA 1
ATOM 4508 C C . LYS B 1 211 ? 18.875 -4.684 -18.688 1 88.44 211 LYS B C 1
ATOM 4510 O O . LYS B 1 211 ? 18.094 -5.578 -19.016 1 88.44 211 LYS B O 1
ATOM 4515 N N . ARG B 1 212 ? 19.5 -4.059 -19.641 1 89.25 212 ARG B N 1
ATOM 4516 C CA . ARG B 1 212 ? 19.25 -4.242 -21.062 1 89.25 212 ARG B CA 1
ATOM 4517 C C . ARG B 1 212 ? 19.672 -5.633 -21.516 1 89.25 212 ARG B C 1
ATOM 4519 O O . ARG B 1 212 ? 19 -6.258 -22.344 1 89.25 212 ARG B O 1
ATOM 4526 N N . VAL B 1 213 ? 20.781 -6.043 -20.984 1 89.75 213 VAL B N 1
ATOM 4527 C CA . VAL B 1 213 ? 21.281 -7.371 -21.312 1 89.75 213 VAL B CA 1
ATOM 4528 C C . VAL B 1 213 ? 20.344 -8.438 -20.766 1 89.75 213 VAL B C 1
ATOM 4530 O O . VAL B 1 213 ? 19.984 -9.383 -21.469 1 89.75 213 VAL B O 1
ATOM 4533 N N . LEU B 1 214 ? 19.984 -8.227 -19.562 1 91 214 LEU B N 1
ATOM 4534 C CA . LEU B 1 214 ? 19.078 -9.156 -18.906 1 91 214 LEU B CA 1
ATOM 4535 C C . LEU B 1 214 ? 17.75 -9.25 -19.656 1 91 214 LEU B C 1
ATOM 4537 O O . LEU B 1 214 ? 17.234 -10.344 -19.875 1 91 214 LEU B O 1
ATOM 4541 N N . HIS B 1 215 ? 17.203 -8.133 -20.047 1 91.44 215 HIS B N 1
ATOM 4542 C CA . HIS B 1 215 ? 15.938 -8.094 -20.766 1 91.44 215 HIS B CA 1
ATOM 4543 C C . HIS B 1 215 ? 16.047 -8.789 -22.109 1 91.44 215 HIS B C 1
ATOM 4545 O O . HIS B 1 215 ? 15.133 -9.531 -22.516 1 91.44 215 HIS B O 1
ATOM 4551 N N . THR B 1 216 ? 17.172 -8.648 -22.797 1 89.81 216 THR B N 1
ATOM 4552 C CA . THR B 1 216 ? 17.359 -9.273 -24.109 1 89.81 216 THR B CA 1
ATOM 4553 C C . THR B 1 216 ? 17.469 -10.789 -23.969 1 89.81 216 THR B C 1
ATOM 4555 O O . THR B 1 216 ? 16.859 -11.539 -24.719 1 89.81 216 THR B O 1
ATOM 4558 N N . LEU B 1 217 ? 18.203 -11.18 -23 1 89.56 217 LEU B N 1
ATOM 4559 C CA . LEU B 1 217 ? 18.359 -12.602 -22.75 1 89.56 217 LEU B CA 1
ATOM 4560 C C . LEU B 1 217 ? 17.031 -13.25 -22.375 1 89.56 217 LEU B C 1
ATOM 4562 O O . LEU B 1 217 ? 16.703 -14.336 -22.859 1 89.56 217 LEU B O 1
ATOM 4566 N N . MET B 1 218 ? 16.344 -12.586 -21.484 1 89.56 218 MET B N 1
ATOM 4567 C CA . MET B 1 218 ? 15.07 -13.125 -21.016 1 89.56 218 MET B CA 1
ATOM 4568 C C . MET B 1 218 ? 14.031 -13.148 -22.125 1 89.56 218 MET B C 1
ATOM 4570 O O . MET B 1 218 ? 13.219 -14.078 -22.219 1 89.56 218 MET B O 1
ATOM 4574 N N . ARG B 1 219 ? 14.016 -12.156 -22.984 1 89.94 219 ARG B N 1
ATOM 4575 C CA . ARG B 1 219 ? 13.117 -12.148 -24.141 1 89.94 219 ARG B CA 1
ATOM 4576 C C . ARG B 1 219 ? 13.359 -13.359 -25.031 1 89.94 219 ARG B C 1
ATOM 4578 O O . ARG B 1 219 ? 12.414 -14.008 -25.484 1 89.94 219 ARG B O 1
ATOM 4585 N N . GLY B 1 220 ? 14.625 -13.719 -25.219 1 87 220 GLY B N 1
ATOM 4586 C CA . GLY B 1 220 ? 14.984 -14.883 -26.016 1 87 220 GLY B CA 1
ATOM 4587 C C . GLY B 1 220 ? 14.547 -16.188 -25.375 1 87 220 GLY B C 1
ATOM 4588 O O . GLY B 1 220 ? 13.984 -17.062 -26.062 1 87 220 GLY B O 1
ATOM 4589 N N . GLN B 1 221 ? 14.711 -16.25 -24.141 1 83.88 221 GLN B N 1
ATOM 4590 C CA . GLN B 1 221 ? 14.391 -17.469 -23.406 1 83.88 221 GLN B CA 1
ATOM 4591 C C . GLN B 1 221 ? 12.883 -17.688 -23.344 1 83.88 221 GLN B C 1
ATOM 4593 O O . GLN B 1 221 ? 12.398 -18.797 -23.562 1 83.88 221 GLN B O 1
ATOM 4598 N N . LEU B 1 222 ? 12.164 -16.688 -23.016 1 83.5 222 LEU B N 1
ATOM 4599 C CA . LEU B 1 222 ? 10.719 -16.797 -22.844 1 83.5 222 LEU B CA 1
ATOM 4600 C C . LEU B 1 222 ? 10.031 -17.031 -24.188 1 83.5 222 LEU B C 1
ATOM 4602 O O . LEU B 1 222 ? 8.969 -17.656 -24.25 1 83.5 222 LEU B O 1
ATOM 4606 N N . ARG B 1 223 ? 10.602 -16.578 -25.266 1 78.62 223 ARG B N 1
ATOM 4607 C CA . ARG B 1 223 ? 10.078 -16.828 -26.609 1 78.62 223 ARG B CA 1
ATOM 4608 C C . ARG B 1 223 ? 10.297 -18.266 -27.031 1 78.62 223 ARG B C 1
ATOM 4610 O O . ARG B 1 223 ? 9.438 -18.859 -27.688 1 78.62 223 ARG B O 1
ATOM 4617 N N . SER B 1 224 ? 11.461 -18.812 -26.609 1 70.44 224 SER B N 1
ATOM 4618 C CA . SER B 1 224 ? 11.836 -20.156 -27 1 70.44 224 SER B CA 1
ATOM 4619 C C . SER B 1 224 ? 11.055 -21.203 -26.219 1 70.44 224 SER B C 1
ATOM 4621 O O . SER B 1 224 ? 10.656 -22.234 -26.781 1 70.44 224 SER B O 1
ATOM 4623 N N . THR B 1 225 ? 10.93 -21 -24.922 1 60.25 225 THR B N 1
ATOM 4624 C CA . THR B 1 225 ? 10.18 -21.953 -24.109 1 60.25 225 THR B CA 1
ATOM 4625 C C . THR B 1 225 ? 8.742 -22.047 -24.609 1 60.25 225 THR B C 1
ATOM 4627 O O . THR B 1 225 ? 8.133 -23.125 -24.547 1 60.25 225 THR B O 1
ATOM 4630 N N . ALA B 1 226 ? 8.188 -21 -25.047 1 55.03 226 ALA B N 1
ATOM 4631 C CA . ALA B 1 226 ? 6.852 -21.016 -25.641 1 55.03 226 ALA B CA 1
ATOM 4632 C C . ALA B 1 226 ? 6.82 -21.891 -26.891 1 55.03 226 ALA B C 1
ATOM 4634 O O . ALA B 1 226 ? 5.816 -22.562 -27.172 1 55.03 226 ALA B O 1
ATOM 4635 N N . ASN B 1 227 ? 7.918 -21.875 -27.609 1 46.72 227 ASN B N 1
ATOM 4636 C CA . ASN B 1 227 ? 8 -22.703 -28.797 1 46.72 227 ASN B CA 1
ATOM 4637 C C . ASN B 1 227 ? 8.273 -24.172 -28.438 1 46.72 227 ASN B C 1
ATOM 4639 O O . ASN B 1 227 ? 7.895 -25.078 -29.172 1 46.72 227 ASN B O 1
ATOM 4643 N N . SER B 1 228 ? 8.898 -24.344 -27.281 1 43.03 228 SER B N 1
ATOM 4644 C CA . SER B 1 228 ? 9.266 -25.719 -26.922 1 43.03 228 SER B CA 1
ATOM 4645 C C . SER B 1 228 ? 8.141 -26.406 -26.156 1 43.03 228 SER B C 1
ATOM 4647 O O . SER B 1 228 ? 8.258 -27.578 -25.781 1 43.03 228 SER B O 1
ATOM 4649 N N . GLY B 1 229 ? 7.168 -25.672 -25.672 1 40.66 229 GLY B N 1
ATOM 4650 C CA . GLY B 1 229 ? 6.113 -26.484 -25.094 1 40.66 229 GLY B CA 1
ATOM 4651 C C . GLY B 1 229 ? 5.602 -27.562 -26.016 1 40.66 229 GLY B C 1
ATOM 4652 O O . GLY B 1 229 ? 4.406 -27.625 -26.312 1 40.66 229 GLY B O 1
ATOM 4653 N N . ARG B 1 230 ? 6.297 -28.125 -26.938 1 36.09 230 ARG B N 1
ATOM 4654 C CA . ARG B 1 230 ? 5.977 -29.422 -27.516 1 36.09 230 ARG B CA 1
ATOM 4655 C C . ARG B 1 230 ? 5.781 -30.484 -26.438 1 36.09 230 ARG B C 1
ATOM 4657 O O . ARG B 1 230 ? 6.727 -30.844 -25.719 1 36.09 230 ARG B O 1
ATOM 4664 N N . ILE B 1 231 ? 4.664 -30.547 -25.734 1 33.97 231 ILE B N 1
ATOM 4665 C CA . ILE B 1 231 ? 4.121 -31.75 -25.125 1 33.97 231 ILE B CA 1
ATOM 4666 C C . ILE B 1 231 ? 4.527 -32.969 -25.938 1 33.97 231 ILE B C 1
ATOM 4668 O O . ILE B 1 231 ? 4.133 -33.125 -27.094 1 33.97 231 ILE B O 1
ATOM 4672 N N . GLU B 1 232 ? 5.57 -33.562 -25.781 1 31.16 232 GLU B N 1
ATOM 4673 C CA . GLU B 1 232 ? 5.664 -35 -26.125 1 31.16 232 GLU B CA 1
ATOM 4674 C C . GLU B 1 232 ? 4.375 -35.719 -25.781 1 31.16 232 GLU B C 1
ATOM 4676 O O . GLU B 1 232 ? 3.898 -35.656 -24.641 1 31.16 232 GLU B O 1
ATOM 4681 N N . GLU B 1 233 ? 3.43 -35.969 -26.719 1 31.73 233 GLU B N 1
ATOM 4682 C CA . GLU B 1 233 ? 2.342 -36.906 -26.875 1 31.73 233 GLU B CA 1
ATOM 4683 C C . GLU B 1 233 ? 2.639 -38.219 -26.109 1 31.73 233 GLU B C 1
ATOM 4685 O O . GLU B 1 233 ? 1.923 -39.219 -26.266 1 31.73 233 GLU B O 1
ATOM 4690 N N . GLN B 1 234 ? 3.793 -38.344 -25.5 1 29.27 234 GLN B N 1
ATOM 4691 C CA . GLN B 1 234 ? 4.035 -39.75 -25.188 1 29.27 234 GLN B CA 1
ATOM 4692 C C . GLN B 1 234 ? 2.947 -40.281 -24.266 1 29.27 234 GLN B C 1
ATOM 4694 O O . GLN B 1 234 ? 2.547 -41.469 -24.391 1 29.27 234 GLN B O 1
ATOM 4699 N N . HIS B 1 235 ? 2.729 -39.688 -23.047 1 28.55 235 HIS B N 1
ATOM 4700 C CA . HIS B 1 235 ? 2.201 -40.688 -22.125 1 28.55 235 HIS B CA 1
ATOM 4701 C C . HIS B 1 235 ? 0.71 -40.938 -22.359 1 28.55 235 HIS B C 1
ATOM 4703 O O . HIS B 1 235 ? -0.021 -41.25 -21.422 1 28.55 235 HIS B O 1
ATOM 4709 N N . CYS B 1 236 ? 0.044 -40.344 -23.422 1 28.19 236 CYS B N 1
ATOM 4710 C CA . CYS B 1 236 ? -1.315 -40.844 -23.547 1 28.19 236 CYS B CA 1
ATOM 4711 C C . CYS B 1 236 ? -1.311 -42.344 -23.75 1 28.19 236 CYS B C 1
ATOM 4713 O O . CYS B 1 236 ? -1.575 -42.844 -24.844 1 28.19 236 CYS B O 1
ATOM 4715 N N . PHE B 1 237 ? -0.357 -43.094 -23.219 1 27.5 237 PHE B N 1
ATOM 4716 C CA . PHE B 1 237 ? -0.575 -44.531 -23.406 1 27.5 237 PHE B CA 1
ATOM 4717 C C . PHE B 1 237 ? -1.895 -44.969 -22.781 1 27.5 237 PHE B C 1
ATOM 4719 O O . PHE B 1 237 ? -1.921 -45.438 -21.656 1 27.5 237 PHE B O 1
ATOM 4726 N N . HIS B 1 238 ? -2.977 -44.156 -22.578 1 26.56 238 HIS B N 1
ATOM 4727 C CA . HIS B 1 238 ? -4.156 -44.906 -22.156 1 26.56 238 HIS B CA 1
ATOM 4728 C C . HIS B 1 238 ? -4.344 -46.156 -23.016 1 26.56 238 HIS B C 1
ATOM 4730 O O . HIS B 1 238 ? -4 -46.156 -24.203 1 26.56 238 HIS B O 1
ATOM 4736 N N . GLN B 1 239 ? -4.621 -47.281 -22.312 1 27.05 239 GLN B N 1
ATOM 4737 C CA . GLN B 1 239 ? -5.098 -48.625 -22.672 1 27.05 239 GLN B CA 1
ATOM 4738 C C . GLN B 1 239 ? -6.25 -48.562 -23.672 1 27.05 239 GLN B C 1
ATOM 4740 O O . GLN B 1 239 ? -7.227 -47.844 -23.438 1 27.05 239 GLN B O 1
ATOM 4745 N N . LYS B 1 240 ? -6.168 -49 -24.906 1 30.19 240 LYS B N 1
ATOM 4746 C CA . LYS B 1 240 ? -7.023 -49.344 -26.047 1 30.19 240 LYS B CA 1
ATOM 4747 C C . LYS B 1 240 ? -8.219 -50.188 -25.578 1 30.19 240 LYS B C 1
ATOM 4749 O O . LYS B 1 240 ? -8.906 -50.781 -26.406 1 30.19 240 LYS B O 1
ATOM 4754 N N . ASN B 1 241 ? -8.484 -50.406 -24.203 1 26.47 241 ASN B N 1
ATOM 4755 C CA . ASN B 1 241 ? -9.375 -51.562 -24.312 1 26.47 241 ASN B CA 1
ATOM 4756 C C . ASN B 1 241 ? -10.609 -51.25 -25.156 1 26.47 241 ASN B C 1
ATOM 4758 O O . ASN B 1 241 ? -10.875 -51.938 -26.141 1 26.47 241 ASN B O 1
ATOM 4762 N N . GLU B 1 242 ? -11.898 -51.438 -24.469 1 27.72 242 GLU B N 1
ATOM 4763 C CA . GLU B 1 242 ? -13.078 -52.125 -24.984 1 27.72 242 GLU B CA 1
ATOM 4764 C C . GLU B 1 242 ? -13.875 -51.25 -25.938 1 27.72 242 GLU B C 1
ATOM 4766 O O . GLU B 1 242 ? -13.875 -50.031 -25.781 1 27.72 242 GLU B O 1
ATOM 4771 N N . GLU B 1 243 ? -14.43 -51.812 -27 1 27.81 243 GLU B N 1
ATOM 4772 C CA . GLU B 1 243 ? -15.227 -51.594 -28.203 1 27.81 243 GLU B CA 1
ATOM 4773 C C . GLU B 1 243 ? -16.531 -50.875 -27.875 1 27.81 243 GLU B C 1
ATOM 4775 O O . GLU B 1 243 ? -17.516 -51.531 -27.5 1 27.81 243 GLU B O 1
ATOM 4780 N N . LYS B 1 244 ? -16.672 -50 -26.891 1 29.3 244 LYS B N 1
ATOM 4781 C CA . LYS B 1 244 ? -18.094 -49.719 -26.922 1 29.3 244 LYS B CA 1
ATOM 4782 C C . LYS B 1 244 ? -18.547 -49.281 -28.312 1 29.3 244 LYS B C 1
ATOM 4784 O O . LYS B 1 244 ? -17.797 -48.656 -29.062 1 29.3 244 LYS B O 1
ATOM 4789 N N . PRO B 1 245 ? -19.812 -49.625 -28.641 1 29.03 245 PRO B N 1
ATOM 4790 C CA . PRO B 1 245 ? -20.594 -49.531 -29.875 1 29.03 245 PRO B CA 1
ATOM 4791 C C . PRO B 1 245 ? -20.594 -48.094 -30.469 1 29.03 245 PRO B C 1
ATOM 4793 O O . PRO B 1 245 ? -20.359 -47.125 -29.75 1 29.03 245 PRO B O 1
ATOM 4796 N N . THR B 1 246 ? -20.875 -48.062 -31.75 1 25.62 246 THR B N 1
ATOM 4797 C CA . THR B 1 246 ? -20.906 -47.219 -32.938 1 25.62 246 THR B CA 1
ATOM 4798 C C . THR B 1 246 ? -21.844 -46.031 -32.75 1 25.62 246 THR B C 1
ATOM 4800 O O . THR B 1 246 ? -22.078 -45.25 -33.688 1 25.62 246 THR B O 1
ATOM 4803 N N . ASP B 1 247 ? -22.641 -45.938 -31.625 1 24.73 247 ASP B N 1
ATOM 4804 C CA . ASP B 1 247 ? -23.828 -45.312 -32.188 1 24.73 247 ASP B CA 1
ATOM 4805 C C . ASP B 1 247 ? -23.5 -44 -32.875 1 24.73 247 ASP B C 1
ATOM 4807 O O . ASP B 1 247 ? -22.422 -43.406 -32.656 1 24.73 247 ASP B O 1
ATOM 4811 N N . LEU B 1 248 ? -24.453 -43 -32.906 1 25.48 248 LEU B N 1
ATOM 4812 C CA . LEU B 1 248 ? -25.109 -42.094 -33.812 1 25.48 248 LEU B CA 1
ATOM 4813 C C . LEU B 1 248 ? -24.281 -40.812 -34 1 25.48 248 LEU B C 1
ATOM 4815 O O . LEU B 1 248 ? -23.469 -40.469 -33.156 1 25.48 248 LEU B O 1
ATOM 4819 N N . GLY B 1 249 ? -24.594 -39.969 -35.031 1 25.08 249 GLY B N 1
ATOM 4820 C CA . GLY B 1 249 ? -24.266 -39.031 -36.094 1 25.08 249 GLY B CA 1
ATOM 4821 C C . GLY B 1 249 ? -23.766 -37.688 -35.531 1 25.08 249 GLY B C 1
ATOM 4822 O O . GLY B 1 249 ? -23.016 -37 -36.219 1 25.08 249 GLY B O 1
ATOM 4823 N N . THR B 1 250 ? -24.547 -36.969 -34.719 1 29.73 250 THR B N 1
ATOM 4824 C CA . THR B 1 250 ? -24.562 -35.531 -35.062 1 29.73 250 THR B CA 1
ATOM 4825 C C . THR B 1 250 ? -23.234 -34.906 -34.719 1 29.73 250 THR B C 1
ATOM 4827 O O . THR B 1 250 ? -22.797 -34.906 -33.562 1 29.73 250 THR B O 1
ATOM 4830 N N . THR B 1 251 ? -22.25 -34.906 -35.625 1 29.89 251 THR B N 1
ATOM 4831 C CA . THR B 1 251 ? -20.953 -34.25 -35.688 1 29.89 251 THR B CA 1
ATOM 4832 C C . THR B 1 251 ? -21.078 -32.781 -35.344 1 29.89 251 THR B C 1
ATOM 4834 O O . THR B 1 251 ? -21.438 -31.953 -36.219 1 29.89 251 THR B O 1
ATOM 4837 N N . SER B 1 252 ? -21.938 -32.312 -34.469 1 30.78 252 SER B N 1
ATOM 4838 C CA . SER B 1 252 ? -21.797 -30.875 -34.312 1 30.78 252 SER B CA 1
ATOM 4839 C C . SER B 1 252 ? -20.328 -30.469 -34.312 1 30.78 252 SER B C 1
ATOM 4841 O O . SER B 1 252 ? -19.484 -31.141 -33.719 1 30.78 252 SER B O 1
ATOM 4843 N N . GLN B 1 253 ? -19.828 -29.781 -35.406 1 31.56 253 GLN B N 1
ATOM 4844 C CA . GLN B 1 253 ? -18.562 -29.094 -35.625 1 31.56 253 GLN B CA 1
ATOM 4845 C C . GLN B 1 253 ? -18 -28.547 -34.312 1 31.56 253 GLN B C 1
ATOM 4847 O O . GLN B 1 253 ? -18.594 -27.672 -33.688 1 31.56 253 GLN B O 1
ATOM 4852 N N . SER B 1 254 ? -17.406 -29.234 -33.469 1 33 254 SER B N 1
ATOM 4853 C CA . SER B 1 254 ? -16.625 -28.922 -32.281 1 33 254 SER B CA 1
ATOM 4854 C C . SER B 1 254 ? -15.633 -27.797 -32.562 1 33 254 SER B C 1
ATOM 4856 O O . SER B 1 254 ? -14.703 -27.953 -33.344 1 33 254 SER B O 1
ATOM 4858 N N . VAL B 1 255 ? -16.062 -26.547 -32.906 1 38.47 255 VAL B N 1
ATOM 4859 C CA . VAL B 1 255 ? -15.086 -25.453 -32.875 1 38.47 255 VAL B CA 1
ATOM 4860 C C . VAL B 1 255 ? -13.961 -25.797 -31.922 1 38.47 255 VAL B C 1
ATOM 4862 O O . VAL B 1 255 ? -14.203 -26.156 -30.766 1 38.47 255 VAL B O 1
ATOM 4865 N N . ASN B 1 256 ? -12.883 -26.219 -32.344 1 40.66 256 ASN B N 1
ATOM 4866 C CA . ASN B 1 256 ? -11.609 -26.578 -31.719 1 40.66 256 ASN B CA 1
ATOM 4867 C C . ASN B 1 256 ? -11.25 -25.609 -30.594 1 40.66 256 ASN B C 1
ATOM 4869 O O . ASN B 1 256 ? -10.609 -24.578 -30.844 1 40.66 256 ASN B O 1
ATOM 4873 N N . LYS B 1 257 ? -12.125 -25.281 -29.734 1 57.31 257 LYS B N 1
ATOM 4874 C CA . LYS B 1 257 ? -11.797 -24.438 -28.594 1 57.31 257 LYS B CA 1
ATOM 4875 C C . LYS B 1 257 ? -10.531 -24.922 -27.906 1 57.31 257 LYS B C 1
ATOM 4877 O O . LYS B 1 257 ? -10.477 -26.047 -27.406 1 57.31 257 LYS B O 1
ATOM 4882 N N . GLN B 1 258 ? -9.32 -24.25 -28.297 1 74.62 258 GLN B N 1
ATOM 4883 C CA . GLN B 1 258 ? -8.047 -24.516 -27.641 1 74.62 258 GLN B CA 1
ATOM 4884 C C . GLN B 1 258 ? -8.242 -24.703 -26.141 1 74.62 258 GLN B C 1
ATOM 4886 O O . GLN B 1 258 ? -9.055 -24.016 -25.516 1 74.62 258 GLN B O 1
ATOM 4891 N N . SER B 1 259 ? -7.672 -25.844 -25.719 1 84.25 259 SER B N 1
ATOM 4892 C CA . SER B 1 259 ? -7.668 -26.031 -24.281 1 84.25 259 SER B CA 1
ATOM 4893 C C . SER B 1 259 ? -7.031 -24.844 -23.562 1 84.25 259 SER B C 1
ATOM 4895 O O . SER B 1 259 ? -6.34 -24.031 -24.172 1 84.25 259 SER B O 1
ATOM 4897 N N . LEU B 1 260 ? -7.363 -24.641 -22.406 1 88.75 260 LEU B N 1
ATOM 4898 C CA . LEU B 1 260 ? -6.781 -23.562 -21.609 1 88.75 260 LEU B CA 1
ATOM 4899 C C . LEU B 1 260 ? -5.262 -23.656 -21.594 1 88.75 260 LEU B C 1
ATOM 4901 O O . LEU B 1 260 ? -4.566 -22.641 -21.656 1 88.75 260 LEU B O 1
ATOM 4905 N N . GLN B 1 261 ? -4.734 -24.828 -21.562 1 86.31 261 GLN B N 1
ATOM 4906 C CA . GLN B 1 261 ? -3.291 -25.047 -21.578 1 86.31 261 GLN B CA 1
ATOM 4907 C C . GLN B 1 261 ? -2.68 -24.547 -22.891 1 86.31 261 GLN B C 1
ATOM 4909 O O . GLN B 1 261 ? -1.62 -23.906 -22.875 1 86.31 261 GLN B O 1
ATOM 4914 N N . GLU B 1 262 ? -3.355 -24.828 -23.953 1 87.12 262 GLU B N 1
ATOM 4915 C CA . GLU B 1 262 ? -2.881 -24.391 -25.266 1 87.12 262 GLU B CA 1
ATOM 4916 C C . GLU B 1 262 ? -2.93 -22.875 -25.375 1 87.12 262 GLU B C 1
ATOM 4918 O O . GLU B 1 262 ? -2.016 -22.25 -25.938 1 87.12 262 GLU B O 1
ATOM 4923 N N . ARG B 1 263 ? -3.984 -22.344 -24.859 1 89.25 263 ARG B N 1
ATOM 4924 C CA . ARG B 1 263 ? -4.117 -20.891 -24.906 1 89.25 263 ARG B CA 1
ATOM 4925 C C . ARG B 1 263 ? -3.041 -20.219 -24.062 1 89.25 263 ARG B C 1
ATOM 4927 O O . ARG B 1 263 ? -2.496 -19.188 -24.453 1 89.25 263 ARG B O 1
ATOM 4934 N N . THR B 1 264 ? -2.771 -20.797 -22.938 1 88.94 264 THR B N 1
ATOM 4935 C CA . THR B 1 264 ? -1.748 -20.25 -22.062 1 88.94 264 THR B CA 1
ATOM 4936 C C . THR B 1 264 ? -0.364 -20.375 -22.688 1 88.94 264 THR B C 1
ATOM 4938 O O . THR B 1 264 ? 0.475 -19.484 -22.562 1 88.94 264 THR B O 1
ATOM 4941 N N . ALA B 1 265 ? -0.167 -21.5 -23.359 1 87.25 265 ALA B N 1
ATOM 4942 C CA . ALA B 1 265 ? 1.093 -21.672 -24.078 1 87.25 265 ALA B CA 1
ATOM 4943 C C . ALA B 1 265 ? 1.254 -20.625 -25.172 1 87.25 265 ALA B C 1
ATOM 4945 O O . ALA B 1 265 ? 2.357 -20.141 -25.406 1 87.25 265 ALA B O 1
ATOM 4946 N N . ALA B 1 266 ? 0.155 -20.344 -25.828 1 90.25 266 ALA B N 1
ATOM 4947 C CA . ALA B 1 266 ? 0.181 -19.344 -26.891 1 90.25 266 ALA B CA 1
ATOM 4948 C C . ALA B 1 266 ? 0.297 -17.938 -26.328 1 90.25 266 ALA B C 1
ATOM 4950 O O . ALA B 1 266 ? 0.777 -17.031 -27 1 90.25 266 ALA B O 1
ATOM 4951 N N . TYR B 1 267 ? -0.096 -17.781 -25.125 1 92 267 TYR B N 1
ATOM 4952 C CA . TYR B 1 267 ? -0.055 -16.484 -24.438 1 92 267 TYR B CA 1
ATOM 4953 C C . TYR B 1 267 ? 1.383 -16.031 -24.234 1 92 267 TYR B C 1
ATOM 4955 O O . TYR B 1 267 ? 1.686 -14.836 -24.375 1 92 267 TYR B O 1
ATOM 4963 N N . MET B 1 268 ? 2.271 -16.906 -23.969 1 90.81 268 MET B N 1
ATOM 4964 C CA . MET B 1 268 ? 3.627 -16.547 -23.547 1 90.81 268 MET B CA 1
ATOM 4965 C C . MET B 1 268 ? 4.371 -15.828 -24.672 1 90.81 268 MET B C 1
ATOM 4967 O O . MET B 1 268 ? 4.844 -14.711 -24.469 1 90.81 268 MET B O 1
ATOM 4971 N N . PRO B 1 269 ? 4.41 -16.469 -25.859 1 90.56 269 PRO B N 1
ATOM 4972 C CA . PRO B 1 269 ? 5.078 -15.711 -26.938 1 90.56 269 PRO B CA 1
ATOM 4973 C C . PRO B 1 269 ? 4.348 -14.414 -27.281 1 90.56 269 PRO B C 1
ATOM 4975 O O . PRO B 1 269 ? 4.984 -13.422 -27.641 1 90.56 269 PRO B O 1
ATOM 4978 N N . TRP B 1 270 ? 3.064 -14.398 -27.172 1 93.12 270 TRP B N 1
ATOM 4979 C CA . TRP B 1 270 ? 2.275 -13.219 -27.516 1 93.12 270 TRP B CA 1
ATOM 4980 C C . TRP B 1 270 ? 2.564 -12.07 -26.547 1 93.12 270 TRP B C 1
ATOM 4982 O O . TRP B 1 270 ? 2.771 -10.93 -26.984 1 93.12 270 TRP B O 1
ATOM 4992 N N . ILE B 1 271 ? 2.594 -12.359 -25.234 1 94.94 271 ILE B N 1
ATOM 4993 C CA . ILE B 1 271 ? 2.764 -11.305 -24.234 1 94.94 271 ILE B CA 1
ATOM 4994 C C . ILE B 1 271 ? 4.18 -10.742 -24.312 1 94.94 271 ILE B C 1
ATOM 4996 O O . ILE B 1 271 ? 4.391 -9.547 -24.094 1 94.94 271 ILE B O 1
ATOM 5000 N N . VAL B 1 272 ? 5.168 -11.57 -24.594 1 94.5 272 VAL B N 1
ATOM 5001 C CA . VAL B 1 272 ? 6.551 -11.125 -24.75 1 94.5 272 VAL B CA 1
ATOM 5002 C C . VAL B 1 272 ? 6.656 -10.164 -25.938 1 94.5 272 VAL B C 1
ATOM 5004 O O . VAL B 1 272 ? 7.379 -9.164 -25.875 1 94.5 272 VAL B O 1
ATOM 5007 N N . ALA B 1 273 ? 5.898 -10.422 -26.906 1 92.81 273 ALA B N 1
ATOM 5008 C CA . ALA B 1 273 ? 5.98 -9.641 -28.141 1 92.81 273 ALA B CA 1
ATOM 5009 C C . ALA B 1 273 ? 5.195 -8.336 -28.016 1 92.81 273 ALA B C 1
ATOM 5011 O O . ALA B 1 273 ? 5.578 -7.32 -28.594 1 92.81 273 ALA B O 1
ATOM 5012 N N . HIS B 1 274 ? 4.148 -8.328 -27.156 1 94.12 274 HIS B N 1
ATOM 5013 C CA . HIS B 1 274 ? 3.207 -7.219 -27.297 1 94.12 274 HIS B CA 1
ATOM 5014 C C . HIS B 1 274 ? 3.115 -6.402 -26.016 1 94.12 274 HIS B C 1
ATOM 5016 O O . HIS B 1 274 ? 2.562 -5.297 -26.016 1 94.12 274 HIS B O 1
ATOM 5022 N N . HIS B 1 275 ? 3.629 -6.875 -24.953 1 96.25 275 HIS B N 1
ATOM 5023 C CA . HIS B 1 275 ? 3.646 -6.137 -23.688 1 96.25 275 HIS B CA 1
ATOM 5024 C C . HIS B 1 275 ? 5.062 -5.715 -23.312 1 96.25 275 HIS B C 1
ATOM 5026 O O . HIS B 1 275 ? 5.805 -6.488 -22.703 1 96.25 275 HIS B O 1
ATOM 5032 N N . ARG B 1 276 ? 5.32 -4.445 -23.5 1 94.62 276 ARG B N 1
ATOM 5033 C CA . ARG B 1 276 ? 6.672 -3.947 -23.25 1 94.62 276 ARG B CA 1
ATOM 5034 C C . ARG B 1 276 ? 7.031 -4.043 -21.781 1 94.62 276 ARG B C 1
ATOM 5036 O O . ARG B 1 276 ? 8.211 -4.062 -21.422 1 94.62 276 ARG B O 1
ATOM 5043 N N . GLY B 1 277 ? 6.039 -4.137 -20.938 1 96.25 277 GLY B N 1
ATOM 5044 C CA . GLY B 1 277 ? 6.281 -4.156 -19.5 1 96.25 277 GLY B CA 1
ATOM 5045 C C . GLY B 1 277 ? 6.438 -5.559 -18.938 1 96.25 277 GLY B C 1
ATOM 5046 O O . GLY B 1 277 ? 6.77 -5.734 -17.766 1 96.25 277 GLY B O 1
ATOM 5047 N N . PHE B 1 278 ? 6.234 -6.602 -19.797 1 97.25 278 PHE B N 1
ATOM 5048 C CA . PHE B 1 278 ? 6.227 -7.969 -19.297 1 97.25 278 PHE B CA 1
ATOM 5049 C C . PHE B 1 278 ? 7.625 -8.391 -18.844 1 97.25 278 PHE B C 1
ATOM 5051 O O . PHE B 1 278 ? 7.816 -8.828 -17.719 1 97.25 278 PHE B O 1
ATOM 5058 N N . VAL B 1 279 ? 8.617 -8.289 -19.703 1 95.88 279 VAL B N 1
ATOM 5059 C CA . VAL B 1 279 ? 9.969 -8.766 -19.406 1 95.88 279 VAL B CA 1
ATOM 5060 C C . VAL B 1 279 ? 10.555 -7.98 -18.234 1 95.88 279 VAL B C 1
ATOM 5062 O O . VAL B 1 279 ? 11.102 -8.57 -17.312 1 95.88 279 VAL B O 1
ATOM 5065 N N . PRO B 1 280 ? 10.383 -6.633 -18.25 1 95.56 280 PRO B N 1
ATOM 5066 C CA . PRO B 1 280 ? 10.828 -5.895 -17.062 1 95.56 280 PRO B CA 1
ATOM 5067 C C . PRO B 1 280 ? 10.148 -6.371 -15.789 1 95.56 280 PRO B C 1
ATOM 5069 O O . PRO B 1 280 ? 10.805 -6.512 -14.75 1 95.56 280 PRO B O 1
ATOM 5072 N N . ALA B 1 281 ? 8.883 -6.59 -15.836 1 97.31 281 ALA B N 1
ATOM 5073 C CA . ALA B 1 281 ? 8.164 -7.074 -14.656 1 97.31 281 ALA B CA 1
ATOM 5074 C C . ALA B 1 281 ? 8.672 -8.445 -14.227 1 97.31 281 ALA B C 1
ATOM 5076 O O . ALA B 1 281 ? 8.891 -8.695 -13.039 1 97.31 281 ALA B O 1
ATOM 5077 N N . PHE B 1 282 ? 8.867 -9.297 -15.227 1 96.19 282 PHE B N 1
ATOM 5078 C CA . PHE B 1 282 ? 9.32 -10.656 -14.961 1 96.19 282 PHE B CA 1
ATOM 5079 C C . PHE B 1 282 ? 10.688 -10.648 -14.289 1 96.19 282 PHE B C 1
ATOM 5081 O O . PHE B 1 282 ? 10.898 -11.328 -13.281 1 96.19 282 PHE B O 1
ATOM 5088 N N . THR B 1 283 ? 11.633 -9.883 -14.828 1 95 283 THR B N 1
ATOM 5089 C CA . THR B 1 283 ? 12.992 -9.852 -14.312 1 95 283 THR B CA 1
ATOM 5090 C C . THR B 1 283 ? 13.039 -9.188 -12.93 1 95 283 THR B C 1
ATOM 5092 O O . THR B 1 283 ? 13.758 -9.648 -12.039 1 95 283 THR B O 1
ATOM 5095 N N . SER B 1 284 ? 12.266 -8.148 -12.797 1 95.94 284 SER B N 1
ATOM 5096 C CA . SER B 1 284 ? 12.195 -7.5 -11.492 1 95.94 284 SER B CA 1
ATOM 5097 C C . SER B 1 284 ? 11.578 -8.422 -10.445 1 95.94 284 SER B C 1
ATOM 5099 O O . SER B 1 284 ? 12.016 -8.438 -9.289 1 95.94 284 SER B O 1
ATOM 5101 N N . CYS B 1 285 ? 10.57 -9.133 -10.812 1 95.94 285 CYS B N 1
ATOM 5102 C CA . CYS B 1 285 ? 9.953 -10.109 -9.93 1 95.94 285 CYS B CA 1
ATOM 5103 C C . CYS B 1 285 ? 10.961 -11.164 -9.492 1 95.94 285 CYS B C 1
ATOM 5105 O O . CYS B 1 285 ? 11.039 -11.508 -8.312 1 95.94 285 CYS B O 1
ATOM 5107 N N . ALA B 1 286 ? 11.648 -11.703 -10.484 1 94.06 286 ALA B N 1
ATOM 5108 C CA . ALA B 1 286 ? 12.656 -12.711 -10.172 1 94.06 286 ALA B CA 1
ATOM 5109 C C . ALA B 1 286 ? 13.664 -12.18 -9.156 1 94.06 286 ALA B C 1
ATOM 5111 O O . ALA B 1 286 ? 14.141 -12.93 -8.305 1 94.06 286 ALA B O 1
ATOM 5112 N N . ARG B 1 287 ? 13.867 -10.93 -9.211 1 94.06 287 ARG B N 1
ATOM 5113 C CA . ARG B 1 287 ? 14.883 -10.32 -8.359 1 94.06 287 ARG B CA 1
ATOM 5114 C C . ARG B 1 287 ? 14.305 -9.992 -6.984 1 94.06 287 ARG B C 1
ATOM 5116 O O . ARG B 1 287 ? 14.953 -10.227 -5.961 1 94.06 287 ARG B O 1
ATOM 5123 N N . PHE B 1 288 ? 13.062 -9.5 -6.961 1 96 288 PHE B N 1
ATOM 5124 C CA . PHE B 1 288 ? 12.656 -8.797 -5.746 1 96 288 PHE B CA 1
ATOM 5125 C C . PHE B 1 288 ? 11.477 -9.5 -5.082 1 96 288 PHE B C 1
ATOM 5127 O O . PHE B 1 288 ? 11.18 -9.25 -3.912 1 96 288 PHE B O 1
ATOM 5134 N N . SER B 1 289 ? 10.719 -10.297 -5.77 1 95.81 289 SER B N 1
ATOM 5135 C CA . SER B 1 289 ? 9.5 -10.891 -5.215 1 95.81 289 SER B CA 1
ATOM 5136 C C . SER B 1 289 ? 9.836 -12 -4.227 1 95.81 289 SER B C 1
ATOM 5138 O O . SER B 1 289 ? 10.961 -12.508 -4.207 1 95.81 289 SER B O 1
ATOM 5140 N N . PRO B 1 290 ? 8.906 -12.352 -3.418 1 95.38 290 PRO B N 1
ATOM 5141 C CA . PRO B 1 290 ? 9.164 -13.32 -2.354 1 95.38 290 PRO B CA 1
ATOM 5142 C C . PRO B 1 290 ? 9.055 -14.766 -2.836 1 95.38 290 PRO B C 1
ATOM 5144 O O . PRO B 1 290 ? 8.227 -15.531 -2.332 1 95.38 290 PRO B O 1
ATOM 5147 N N . LEU B 1 291 ? 9.992 -15.219 -3.617 1 95 291 LEU B N 1
ATOM 5148 C CA . LEU B 1 291 ? 9.938 -16.547 -4.203 1 95 291 LEU B CA 1
ATOM 5149 C C . LEU B 1 291 ? 10.555 -17.578 -3.262 1 95 291 LEU B C 1
ATOM 5151 O O . LEU B 1 291 ? 10.188 -18.766 -3.293 1 95 291 LEU B O 1
ATOM 5155 N N . THR B 1 292 ? 11.523 -17.094 -2.512 1 94.12 292 THR B N 1
ATOM 5156 C CA . THR B 1 292 ? 12.297 -17.984 -1.655 1 94.12 292 THR B CA 1
ATOM 5157 C C . THR B 1 292 ? 12.43 -17.406 -0.25 1 94.12 292 THR B C 1
ATOM 5159 O O . THR B 1 292 ? 12.156 -16.219 -0.032 1 94.12 292 THR B O 1
ATOM 5162 N N . ASN B 1 293 ? 12.656 -18.203 0.722 1 94.25 293 ASN B N 1
ATOM 5163 C CA . ASN B 1 293 ? 13.094 -17.828 2.062 1 94.25 293 ASN B CA 1
ATOM 5164 C C . ASN B 1 293 ? 12.023 -17.031 2.799 1 94.25 293 ASN B C 1
ATOM 5166 O O . ASN B 1 293 ? 12.328 -16.016 3.428 1 94.25 293 ASN B O 1
ATOM 5170 N N . GLN B 1 294 ? 10.852 -17.453 2.598 1 97.44 294 GLN B N 1
ATOM 5171 C CA . GLN B 1 294 ? 9.758 -16.781 3.279 1 97.44 294 GLN B CA 1
ATOM 5172 C C . GLN B 1 294 ? 9.312 -17.562 4.512 1 97.44 294 GLN B C 1
ATOM 5174 O O . GLN B 1 294 ? 8.109 -17.656 4.793 1 97.44 294 GLN B O 1
ATOM 5179 N N . GLN B 1 295 ? 10.227 -18.125 5.293 1 97.88 295 GLN B N 1
ATOM 5180 C CA . GLN B 1 295 ? 9.922 -18.922 6.484 1 97.88 295 GLN B CA 1
ATOM 5181 C C . GLN B 1 295 ? 9.18 -18.078 7.523 1 97.88 295 GLN B C 1
ATOM 5183 O O . GLN B 1 295 ? 8.289 -18.578 8.211 1 97.88 295 GLN B O 1
ATOM 5188 N N . ARG B 1 296 ? 9.539 -16.891 7.648 1 97.44 296 ARG B N 1
ATOM 5189 C CA . ARG B 1 296 ? 8.891 -16.016 8.625 1 97.44 296 ARG B CA 1
ATOM 5190 C C . ARG B 1 296 ? 7.41 -15.836 8.312 1 97.44 296 ARG B C 1
ATOM 5192 O O . ARG B 1 296 ? 6.574 -15.867 9.211 1 97.44 296 ARG B O 1
ATOM 5199 N N . VAL B 1 297 ? 7.137 -15.641 7.055 1 98.38 297 VAL B N 1
ATOM 5200 C CA . VAL B 1 297 ? 5.754 -15.484 6.621 1 98.38 297 VAL B CA 1
ATOM 5201 C C . VAL B 1 297 ? 4.977 -16.766 6.898 1 98.38 297 VAL B C 1
ATOM 5203 O O . VAL B 1 297 ? 3.863 -16.734 7.422 1 98.38 297 VAL B O 1
ATOM 5206 N N . TRP B 1 298 ? 5.562 -17.891 6.586 1 98.62 298 TRP B N 1
ATOM 5207 C CA . TRP B 1 298 ? 4.902 -19.172 6.789 1 98.62 298 TRP B CA 1
ATOM 5208 C C . TRP B 1 298 ? 4.672 -19.438 8.273 1 98.62 298 TRP B C 1
ATOM 5210 O O . TRP B 1 298 ? 3.611 -19.938 8.664 1 98.62 298 TRP B O 1
ATOM 5220 N N . ARG B 1 299 ? 5.609 -19.078 9.094 1 98.44 299 ARG B N 1
ATOM 5221 C CA . ARG B 1 299 ? 5.449 -19.234 10.531 1 98.44 299 ARG B CA 1
ATOM 5222 C C . ARG B 1 299 ? 4.297 -18.375 11.047 1 98.44 299 ARG B C 1
ATOM 5224 O O . ARG B 1 299 ? 3.529 -18.812 11.906 1 98.44 299 ARG B O 1
ATOM 5231 N N . ALA B 1 300 ? 4.25 -17.219 10.555 1 98.38 300 ALA B N 1
ATOM 5232 C CA . ALA B 1 300 ? 3.16 -16.328 10.938 1 98.38 300 ALA B CA 1
ATOM 5233 C C . ALA B 1 300 ? 1.808 -16.906 10.547 1 98.38 300 ALA B C 1
ATOM 5235 O O . ALA B 1 300 ? 0.831 -16.797 11.289 1 98.38 300 ALA B O 1
ATOM 5236 N N . LEU B 1 301 ? 1.7 -17.484 9.43 1 98.5 301 LEU B N 1
ATOM 5237 C CA . LEU B 1 301 ? 0.468 -18.125 8.977 1 98.5 301 LEU B CA 1
ATOM 5238 C C . LEU B 1 301 ? 0.072 -19.266 9.906 1 98.5 301 LEU B C 1
ATOM 5240 O O . LEU B 1 301 ? -1.113 -19.578 10.055 1 98.5 301 LEU B O 1
ATOM 5244 N N . GLY B 1 302 ? 1.085 -19.906 10.453 1 98.06 302 GLY B N 1
ATOM 5245 C CA . GLY B 1 302 ? 0.84 -21.016 11.367 1 98.06 302 GLY B CA 1
ATOM 5246 C C . GLY B 1 302 ? 0.082 -20.594 12.609 1 98.06 302 GLY B C 1
ATOM 5247 O O . GLY B 1 302 ? -0.445 -21.438 13.336 1 98.06 302 GLY B O 1
ATOM 5248 N N . LYS B 1 303 ? -0.07 -19.328 12.836 1 97.25 303 LYS B N 1
ATOM 5249 C CA . LYS B 1 303 ? -0.757 -18.812 14.023 1 97.25 303 LYS B CA 1
ATOM 5250 C C . LYS B 1 303 ? -2.232 -18.547 13.727 1 97.25 303 LYS B C 1
ATOM 5252 O O . LYS B 1 303 ? -2.998 -18.219 14.633 1 97.25 303 LYS B O 1
ATOM 5257 N N . ARG B 1 304 ? -2.611 -18.734 12.516 1 97.94 304 ARG B N 1
ATOM 5258 C CA . ARG B 1 304 ? -4.008 -18.531 12.141 1 97.94 304 ARG B CA 1
ATOM 5259 C C . ARG B 1 304 ? -4.898 -19.625 12.727 1 97.94 304 ARG B C 1
ATOM 5261 O O . ARG B 1 304 ? -4.406 -20.625 13.234 1 97.94 304 ARG B O 1
ATOM 5268 N N . LYS B 1 305 ? -6.227 -19.312 12.664 1 97.5 305 LYS B N 1
ATOM 5269 C CA . LYS B 1 305 ? -7.203 -20.297 13.117 1 97.5 305 LYS B CA 1
ATOM 5270 C C . LYS B 1 305 ? -7.016 -21.625 12.398 1 97.5 305 LYS B C 1
ATOM 5272 O O . LYS B 1 305 ? -6.785 -21.656 11.188 1 97.5 305 LYS B O 1
ATOM 5277 N N . MET B 1 306 ? -7.113 -22.688 13.188 1 97.19 306 MET B N 1
ATOM 5278 C CA . MET B 1 306 ? -6.996 -24.031 12.641 1 97.19 306 MET B CA 1
ATOM 5279 C C . MET B 1 306 ? -7.992 -24.234 11.5 1 97.19 306 MET B C 1
ATOM 5281 O O . MET B 1 306 ? -9.156 -23.859 11.617 1 97.19 306 MET B O 1
ATOM 5285 N N . GLY B 1 307 ? -7.488 -24.766 10.43 1 96.88 307 GLY B N 1
ATOM 5286 C CA . GLY B 1 307 ? -8.352 -25.109 9.312 1 96.88 307 GLY B CA 1
ATOM 5287 C C . GLY B 1 307 ? -8.617 -23.938 8.383 1 96.88 307 GLY B C 1
ATOM 5288 O O . GLY B 1 307 ? -9.305 -24.094 7.371 1 96.88 307 GLY B O 1
ATOM 5289 N N . SER B 1 308 ? -8.039 -22.734 8.68 1 98.19 308 SER B N 1
ATOM 5290 C CA . SER B 1 308 ? -8.336 -21.562 7.875 1 98.19 308 SER B CA 1
ATOM 5291 C C . SER B 1 308 ? -7.305 -21.391 6.762 1 98.19 308 SER B C 1
ATOM 5293 O O . SER B 1 308 ? -7.43 -20.484 5.926 1 98.19 308 SER B O 1
ATOM 5295 N N . THR B 1 309 ? -6.246 -22.234 6.738 1 98.81 309 THR B N 1
ATOM 5296 C CA . THR B 1 309 ? -5.207 -22.188 5.715 1 98.81 309 THR B CA 1
ATOM 5297 C C . THR B 1 309 ? -5.059 -23.547 5.035 1 98.81 309 THR B C 1
ATOM 5299 O O . THR B 1 309 ? -5.062 -24.578 5.703 1 98.81 309 THR B O 1
ATOM 5302 N N . ALA B 1 310 ? -5.004 -23.547 3.734 1 98.88 310 ALA B N 1
ATOM 5303 C CA . ALA B 1 310 ? -4.789 -24.781 2.971 1 98.88 310 ALA B CA 1
ATOM 5304 C C . ALA B 1 310 ? -3.639 -24.609 1.982 1 98.88 310 ALA B C 1
ATOM 5306 O O . ALA B 1 310 ? -3.475 -23.547 1.383 1 98.88 310 ALA B O 1
ATOM 5307 N N . VAL B 1 311 ? -2.863 -25.625 1.824 1 98.88 311 VAL B N 1
ATOM 5308 C CA . VAL B 1 311 ? -1.809 -25.719 0.819 1 98.88 311 VAL B CA 1
ATOM 5309 C C . VAL B 1 311 ? -2.051 -26.922 -0.084 1 98.88 311 VAL B C 1
ATOM 5311 O O . VAL B 1 311 ? -2.18 -28.047 0.398 1 98.88 311 VAL B O 1
ATOM 5314 N N . ILE B 1 312 ? -2.162 -26.656 -1.342 1 98.75 312 ILE B N 1
ATOM 5315 C CA . ILE B 1 312 ? -2.385 -27.703 -2.332 1 98.75 312 ILE B CA 1
ATOM 5316 C C . ILE B 1 312 ? -1.26 -27.688 -3.363 1 98.75 312 ILE B C 1
ATOM 5318 O O . ILE B 1 312 ? -1.003 -26.672 -3.994 1 98.75 312 ILE B O 1
ATOM 5322 N N . ILE B 1 313 ? -0.567 -28.844 -3.557 1 98.38 313 ILE B N 1
ATOM 5323 C CA . ILE B 1 313 ? 0.596 -28.922 -4.434 1 98.38 313 ILE B CA 1
ATOM 5324 C C . ILE B 1 313 ? 0.442 -30.109 -5.391 1 98.38 313 ILE B C 1
ATOM 5326 O O . ILE B 1 313 ? -0.111 -31.141 -5.023 1 98.38 313 ILE B O 1
ATOM 5330 N N . GLY B 1 314 ? 0.874 -29.938 -6.617 1 97.69 314 GLY B N 1
ATOM 5331 C CA . GLY B 1 314 ? 0.946 -31.047 -7.539 1 97.69 314 GLY B CA 1
ATOM 5332 C C . GLY B 1 314 ? 2.082 -32 -7.23 1 97.69 314 GLY B C 1
ATOM 5333 O O . GLY B 1 314 ? 3.186 -31.578 -6.887 1 97.69 314 GLY B O 1
ATOM 5334 N N . ASP B 1 315 ? 1.86 -33.25 -7.371 1 96.94 315 ASP B N 1
ATOM 5335 C CA . ASP B 1 315 ? 2.867 -34.25 -7.023 1 96.94 315 ASP B CA 1
ATOM 5336 C C . ASP B 1 315 ? 4.023 -34.25 -8.023 1 96.94 315 ASP B C 1
ATOM 5338 O O . ASP B 1 315 ? 5.141 -34.656 -7.691 1 96.94 315 ASP B O 1
ATOM 5342 N N . ALA B 1 316 ? 3.762 -33.781 -9.25 1 96.38 316 ALA B N 1
ATOM 5343 C CA . ALA B 1 316 ? 4.789 -33.719 -10.289 1 96.38 316 ALA B CA 1
ATOM 5344 C C . ALA B 1 316 ? 5.195 -32.281 -10.578 1 96.38 316 ALA B C 1
ATOM 5346 O O . ALA B 1 316 ? 5.648 -31.969 -11.688 1 96.38 316 ALA B O 1
ATOM 5347 N N . ASP B 1 317 ? 4.965 -31.422 -9.625 1 95.69 317 ASP B N 1
ATOM 5348 C CA . ASP B 1 317 ? 5.297 -30.016 -9.805 1 95.69 317 ASP B CA 1
ATOM 5349 C C . ASP B 1 317 ? 6.805 -29.828 -9.953 1 95.69 317 ASP B C 1
ATOM 5351 O O . ASP B 1 317 ? 7.582 -30.312 -9.125 1 95.69 317 ASP B O 1
ATOM 5355 N N . GLU B 1 318 ? 7.285 -29.125 -10.961 1 91.62 318 GLU B N 1
ATOM 5356 C CA . GLU B 1 318 ? 8.703 -28.984 -11.281 1 91.62 318 GLU B CA 1
ATOM 5357 C C . GLU B 1 318 ? 9.312 -27.797 -10.539 1 91.62 318 GLU B C 1
ATOM 5359 O O . GLU B 1 318 ? 10.539 -27.688 -10.422 1 91.62 318 GLU B O 1
ATOM 5364 N N . PHE B 1 319 ? 8.508 -26.875 -10.062 1 90.94 319 PHE B N 1
ATOM 5365 C CA . PHE B 1 319 ? 9.016 -25.672 -9.422 1 90.94 319 PHE B CA 1
ATOM 5366 C C . PHE B 1 319 ? 8.844 -25.75 -7.914 1 90.94 319 PHE B C 1
ATOM 5368 O O . PHE B 1 319 ? 9.703 -25.266 -7.164 1 90.94 319 PHE B O 1
ATOM 5375 N N . VAL B 1 320 ? 7.691 -26.281 -7.508 1 94.94 320 VAL B N 1
ATOM 5376 C CA . VAL B 1 320 ? 7.359 -26.438 -6.098 1 94.94 320 VAL B CA 1
ATOM 5377 C C . VAL B 1 320 ? 7.43 -27.922 -5.715 1 94.94 320 VAL B C 1
ATOM 5379 O O . VAL B 1 320 ? 6.453 -28.656 -5.871 1 94.94 320 VAL B O 1
ATOM 5382 N N . ASN B 1 321 ? 8.539 -28.266 -5.129 1 94.38 321 ASN B N 1
ATOM 5383 C CA . ASN B 1 321 ? 8.75 -29.656 -4.766 1 94.38 321 ASN B CA 1
ATOM 5384 C C . ASN B 1 321 ? 7.883 -30.062 -3.574 1 94.38 321 ASN B C 1
ATOM 5386 O O . ASN B 1 321 ? 8.102 -29.594 -2.457 1 94.38 321 ASN B O 1
ATOM 5390 N N . ALA B 1 322 ? 6.969 -31 -3.832 1 95.88 322 ALA B N 1
ATOM 5391 C CA . ALA B 1 322 ? 5.98 -31.375 -2.822 1 95.88 322 ALA B CA 1
ATOM 5392 C C . ALA B 1 322 ? 6.66 -31.922 -1.567 1 95.88 322 ALA B C 1
ATOM 5394 O O . ALA B 1 322 ? 6.281 -31.562 -0.448 1 95.88 322 ALA B O 1
ATOM 5395 N N . ALA B 1 323 ? 7.648 -32.719 -1.732 1 95.31 323 ALA B N 1
ATOM 5396 C CA . ALA B 1 323 ? 8.344 -33.344 -0.597 1 95.31 323 ALA B CA 1
ATOM 5397 C C . ALA B 1 323 ? 9.094 -32.281 0.211 1 95.31 323 ALA B C 1
ATOM 5399 O O . ALA B 1 323 ? 9.078 -32.312 1.444 1 95.31 323 ALA B O 1
ATOM 5400 N N . TRP B 1 324 ? 9.766 -31.422 -0.51 1 94.75 324 TRP B N 1
ATOM 5401 C CA . TRP B 1 324 ? 10.508 -30.359 0.159 1 94.75 324 TRP B CA 1
ATOM 5402 C C . TRP B 1 324 ? 9.562 -29.453 0.94 1 94.75 324 TRP B C 1
ATOM 5404 O O . TRP B 1 324 ? 9.852 -29.078 2.08 1 94.75 324 TRP B O 1
ATOM 5414 N N . TYR B 1 325 ? 8.438 -29.016 0.341 1 97.19 325 TYR B N 1
ATOM 5415 C CA . TYR B 1 325 ? 7.473 -28.141 0.994 1 97.19 325 TYR B CA 1
ATOM 5416 C C . TYR B 1 325 ? 6.844 -28.828 2.199 1 97.19 325 TYR B C 1
ATOM 5418 O O . TYR B 1 325 ? 6.582 -28.188 3.221 1 97.19 325 TYR B O 1
ATOM 5426 N N . GLU B 1 326 ? 6.594 -30.078 2.086 1 97.56 326 GLU B N 1
ATOM 5427 C CA . GLU B 1 326 ? 6.023 -30.797 3.221 1 97.56 326 GLU B CA 1
ATOM 5428 C C . GLU B 1 326 ? 7.008 -30.859 4.387 1 97.56 326 GLU B C 1
ATOM 5430 O O . GLU B 1 326 ? 6.633 -30.625 5.535 1 97.56 326 GLU B O 1
ATOM 5435 N N . LYS B 1 327 ? 8.219 -31.125 4.09 1 96.81 327 LYS B N 1
ATOM 5436 C CA . LYS B 1 327 ? 9.242 -31.266 5.113 1 96.81 327 LYS B CA 1
ATOM 5437 C C . LYS B 1 327 ? 9.578 -29.922 5.762 1 96.81 327 LYS B C 1
ATOM 5439 O O . LYS B 1 327 ? 9.805 -29.859 6.969 1 96.81 327 LYS B O 1
ATOM 5444 N N . ASN B 1 328 ? 9.602 -28.859 4.965 1 96.19 328 ASN B N 1
ATOM 5445 C CA . ASN B 1 328 ? 10.148 -27.594 5.453 1 96.19 328 ASN B CA 1
ATOM 5446 C C . ASN B 1 328 ? 9.055 -26.562 5.691 1 96.19 328 ASN B C 1
ATOM 5448 O O . ASN B 1 328 ? 9.219 -25.641 6.5 1 96.19 328 ASN B O 1
ATOM 5452 N N . GLY B 1 329 ? 7.984 -26.641 4.949 1 97.88 329 GLY B N 1
ATOM 5453 C CA . GLY B 1 329 ? 6.91 -25.656 5.047 1 97.88 329 GLY B CA 1
ATOM 5454 C C . GLY B 1 329 ? 5.816 -26.078 6.016 1 97.88 329 GLY B C 1
ATOM 5455 O O . GLY B 1 329 ? 5.344 -25.25 6.805 1 97.88 329 GLY B O 1
ATOM 5456 N N . LEU B 1 330 ? 5.41 -27.328 6.02 1 98.38 330 LEU B N 1
ATOM 5457 C CA . LEU B 1 330 ? 4.285 -27.844 6.801 1 98.38 330 LEU B CA 1
ATOM 5458 C C . LEU B 1 330 ? 4.512 -27.594 8.289 1 98.38 330 LEU B C 1
ATOM 5460 O O . LEU B 1 330 ? 3.609 -27.141 8.992 1 98.38 330 LEU B O 1
ATOM 5464 N N . PRO B 1 331 ? 5.699 -27.828 8.828 1 98.31 331 PRO B N 1
ATOM 5465 C CA . PRO B 1 331 ? 5.902 -27.578 10.258 1 98.31 331 PRO B CA 1
ATOM 5466 C C . PRO B 1 331 ? 5.758 -26.094 10.617 1 98.31 331 PRO B C 1
ATOM 5468 O O . PRO B 1 331 ? 5.312 -25.766 11.727 1 98.31 331 PRO B O 1
ATOM 5471 N N . LEU B 1 332 ? 6.16 -25.234 9.758 1 98.44 332 LEU B N 1
ATOM 5472 C CA . LEU B 1 332 ? 6.043 -23.797 10.008 1 98.44 332 LEU B CA 1
ATOM 5473 C C . LEU B 1 332 ? 4.578 -23.391 10.133 1 98.44 332 LEU B C 1
ATOM 5475 O O . LEU B 1 332 ? 4.258 -22.422 10.828 1 98.44 332 LEU B O 1
ATOM 5479 N N . LEU B 1 333 ? 3.67 -24.125 9.508 1 98.38 333 LEU B N 1
ATOM 5480 C CA . LEU B 1 333 ? 2.246 -23.797 9.477 1 98.38 333 LEU B CA 1
ATOM 5481 C C . LEU B 1 333 ? 1.504 -24.516 10.602 1 98.38 333 LEU B C 1
ATOM 5483 O O . LEU B 1 333 ? 0.274 -24.469 10.664 1 98.38 333 LEU B O 1
ATOM 5487 N N . GLY B 1 334 ? 2.131 -25.203 11.461 1 97.12 334 GLY B N 1
ATOM 5488 C CA . GLY B 1 334 ? 1.52 -25.844 12.617 1 97.12 334 GLY B CA 1
ATOM 5489 C C . GLY B 1 334 ? 1.23 -27.312 12.414 1 97.12 334 GLY B C 1
ATOM 5490 O O . GLY B 1 334 ? 0.633 -27.969 13.273 1 97.12 334 GLY B O 1
ATOM 5491 N N . GLY B 1 335 ? 1.621 -27.875 11.234 1 97.25 335 GLY B N 1
ATOM 5492 C CA . GLY B 1 335 ? 1.456 -29.297 10.977 1 97.25 335 GLY B CA 1
ATOM 5493 C C . GLY B 1 335 ? 0.105 -29.625 10.375 1 97.25 335 GLY B C 1
ATOM 5494 O O . GLY B 1 335 ? -0.723 -28.75 10.148 1 97.25 335 GLY B O 1
ATOM 5495 N N . LYS B 1 336 ? -0.107 -30.922 10.133 1 95.69 336 LYS B N 1
ATOM 5496 C CA . LYS B 1 336 ? -1.284 -31.406 9.422 1 95.69 336 LYS B CA 1
ATOM 5497 C C . LYS B 1 336 ? -2.551 -31.203 10.25 1 95.69 336 LYS B C 1
ATOM 5499 O O . LYS B 1 336 ? -3.656 -31.172 9.703 1 95.69 336 LYS B O 1
ATOM 5504 N N . GLU B 1 337 ? -2.494 -31.047 11.461 1 95.38 337 GLU B N 1
ATOM 5505 C CA . GLU B 1 337 ? -3.65 -30.828 12.32 1 95.38 337 GLU B CA 1
ATOM 5506 C C . GLU B 1 337 ? -4.121 -29.375 12.258 1 95.38 337 GLU B C 1
ATOM 5508 O O . GLU B 1 337 ? -5.273 -29.078 12.586 1 95.38 337 GLU B O 1
ATOM 5513 N N . HIS B 1 338 ? -3.236 -28.531 11.828 1 97.31 338 HIS B N 1
ATOM 5514 C CA . HIS B 1 338 ? -3.527 -27.109 11.867 1 97.31 338 HIS B CA 1
ATOM 5515 C C . HIS B 1 338 ? -3.906 -26.578 10.484 1 97.31 338 HIS B C 1
ATOM 5517 O O . HIS B 1 338 ? -4.715 -25.656 10.367 1 97.31 338 HIS B O 1
ATOM 5523 N N . VAL B 1 339 ? -3.264 -27.141 9.492 1 97.75 339 VAL B N 1
ATOM 5524 C CA . VAL B 1 339 ? -3.465 -26.672 8.125 1 97.75 339 VAL B CA 1
ATOM 5525 C C . VAL B 1 339 ? -3.943 -27.828 7.25 1 97.75 339 VAL B C 1
ATOM 5527 O O . VAL B 1 339 ? -3.602 -28.984 7.496 1 97.75 339 VAL B O 1
ATOM 5530 N N . VAL B 1 340 ? -4.766 -27.516 6.254 1 98.12 340 VAL B N 1
ATOM 5531 C CA . VAL B 1 340 ? -5.148 -28.5 5.238 1 98.12 340 VAL B CA 1
ATOM 5532 C C . VAL B 1 340 ? -4.023 -28.641 4.219 1 98.12 340 VAL B C 1
ATOM 5534 O O . VAL B 1 340 ? -3.664 -27.688 3.535 1 98.12 340 VAL B O 1
ATOM 5537 N N . TRP B 1 341 ? -3.441 -29.797 4.156 1 98.44 341 TRP B N 1
ATOM 5538 C CA . TRP B 1 341 ? -2.328 -30.078 3.26 1 98.44 341 TRP B CA 1
ATOM 5539 C C . TRP B 1 341 ? -2.701 -31.172 2.258 1 98.44 341 TRP B C 1
ATOM 5541 O O . TRP B 1 341 ? -3.029 -32.281 2.648 1 98.44 341 TRP B O 1
ATOM 5551 N N . LYS B 1 342 ? -2.703 -30.812 0.989 1 98.25 342 LYS B N 1
ATOM 5552 C CA . LYS B 1 342 ? -3.094 -31.781 -0.039 1 98.25 342 LYS B CA 1
ATOM 5553 C C . LYS B 1 342 ? -2.055 -31.844 -1.154 1 98.25 342 LYS B C 1
ATOM 5555 O O . LYS B 1 342 ? -1.506 -30.812 -1.559 1 98.25 342 LYS B O 1
ATOM 5560 N N . VAL B 1 343 ? -1.681 -33 -1.585 1 98.12 343 VAL B N 1
ATOM 5561 C CA . VAL B 1 343 ? -0.883 -33.25 -2.783 1 98.12 343 VAL B CA 1
ATOM 5562 C C . VAL B 1 343 ? -1.739 -33.938 -3.844 1 98.12 343 VAL B C 1
ATOM 5564 O O . VAL B 1 343 ? -2.25 -35.031 -3.617 1 98.12 343 VAL B O 1
ATOM 5567 N N . LEU B 1 344 ? -1.992 -33.344 -4.922 1 98 344 LEU B N 1
ATOM 5568 C CA . LEU B 1 344 ? -2.834 -33.844 -6.004 1 98 344 LEU B CA 1
ATOM 5569 C C . LEU B 1 344 ? -1.99 -34.219 -7.207 1 98 344 LEU B C 1
ATOM 5571 O O . LEU B 1 344 ? -0.858 -33.781 -7.359 1 98 344 LEU B O 1
ATOM 5575 N N . PRO B 1 345 ? -2.518 -35.062 -8.07 1 96.5 345 PRO B N 1
ATOM 5576 C CA . PRO B 1 345 ? -1.805 -35.375 -9.312 1 96.5 345 PRO B CA 1
ATOM 5577 C C . PRO B 1 345 ? -1.71 -34.188 -10.25 1 96.5 345 PRO B C 1
ATOM 5579 O O . PRO B 1 345 ? -2.707 -33.5 -10.484 1 96.5 345 PRO B O 1
ATOM 5582 N N . GLY B 1 346 ? -0.536 -33.969 -10.719 1 95.88 346 GLY B N 1
ATOM 5583 C CA . GLY B 1 346 ? -0.373 -32.906 -11.711 1 95.88 346 GLY B CA 1
ATOM 5584 C C . GLY B 1 346 ? 0.946 -32.188 -11.578 1 95.88 346 GLY B C 1
ATOM 5585 O O . GLY B 1 346 ? 1.632 -32.281 -10.562 1 95.88 346 GLY B O 1
ATOM 5586 N N . SER B 1 347 ? 1.319 -31.547 -12.672 1 96.19 347 SER B N 1
ATOM 5587 C CA . SER B 1 347 ? 2.49 -30.672 -12.68 1 96.19 347 SER B CA 1
ATOM 5588 C C . SER B 1 347 ? 2.16 -29.297 -12.133 1 96.19 347 SER B C 1
ATOM 5590 O O . SER B 1 347 ? 1.136 -29.109 -11.469 1 96.19 347 SER B O 1
ATOM 5592 N N . HIS B 1 348 ? 3.078 -28.344 -12.32 1 94.88 348 HIS B N 1
ATOM 5593 C CA . HIS B 1 348 ? 2.877 -27 -11.797 1 94.88 348 HIS B CA 1
ATOM 5594 C C . HIS B 1 348 ? 1.609 -26.375 -12.367 1 94.88 348 HIS B C 1
ATOM 5596 O O . HIS B 1 348 ? 1.011 -25.5 -11.742 1 94.88 348 HIS B O 1
ATOM 5602 N N . ASP B 1 349 ? 1.147 -26.875 -13.523 1 93.75 349 ASP B N 1
ATOM 5603 C CA . ASP B 1 349 ? 0.014 -26.25 -14.203 1 93.75 349 ASP B CA 1
ATOM 5604 C C . ASP B 1 349 ? -1.291 -26.969 -13.859 1 93.75 349 ASP B C 1
ATOM 5606 O O . ASP B 1 349 ? -2.266 -26.891 -14.609 1 93.75 349 ASP B O 1
ATOM 5610 N N . PHE B 1 350 ? -1.373 -27.703 -12.727 1 95 350 PHE B N 1
ATOM 5611 C CA . PHE B 1 350 ? -2.535 -28.5 -12.352 1 95 350 PHE B CA 1
ATOM 5612 C C . PHE B 1 350 ? -3.764 -27.609 -12.172 1 95 350 PHE B C 1
ATOM 5614 O O . PHE B 1 350 ? -4.895 -28.094 -12.211 1 95 350 PHE B O 1
ATOM 5621 N N . VAL B 1 351 ? -3.613 -26.266 -11.984 1 94.69 351 VAL B N 1
ATOM 5622 C CA . VAL B 1 351 ? -4.742 -25.359 -11.867 1 94.69 351 VAL B CA 1
ATOM 5623 C C . VAL B 1 351 ? -5.508 -25.297 -13.188 1 94.69 351 VAL B C 1
ATOM 5625 O O . VAL B 1 351 ? -6.707 -25 -13.203 1 94.69 351 VAL B O 1
ATOM 5628 N N . MET B 1 352 ? -4.785 -25.578 -14.258 1 93.75 352 MET B N 1
ATOM 5629 C CA . MET B 1 352 ? -5.402 -25.562 -15.578 1 93.75 352 MET B CA 1
ATOM 5630 C C . MET B 1 352 ? -5.801 -26.969 -16.016 1 93.75 352 MET B C 1
ATOM 5632 O O . MET B 1 352 ? -6.82 -27.156 -16.672 1 93.75 352 MET B O 1
ATOM 5636 N N . THR B 1 353 ? -5.066 -28.031 -15.578 1 92.69 353 THR B N 1
ATOM 5637 C CA . THR B 1 353 ? -5.258 -29.375 -16.094 1 92.69 353 THR B CA 1
ATOM 5638 C C . THR B 1 353 ? -6.16 -30.188 -15.164 1 92.69 353 THR B C 1
ATOM 5640 O O . THR B 1 353 ? -6.781 -31.156 -15.594 1 92.69 353 THR B O 1
ATOM 5643 N N . ALA B 1 354 ? -6.238 -29.781 -13.93 1 94.5 354 ALA B N 1
ATOM 5644 C CA . ALA B 1 354 ? -7.039 -30.547 -12.984 1 94.5 354 ALA B CA 1
ATOM 5645 C C . ALA B 1 354 ? -7.789 -29.625 -12.023 1 94.5 354 ALA B C 1
ATOM 5647 O O . ALA B 1 354 ? -7.727 -29.812 -10.805 1 94.5 354 ALA B O 1
ATOM 5648 N N . PRO B 1 355 ? -8.523 -28.672 -12.594 1 96.44 355 PRO B N 1
ATOM 5649 C CA . PRO B 1 355 ? -9.234 -27.75 -11.703 1 96.44 355 PRO B CA 1
ATOM 5650 C C . PRO B 1 355 ? -10.32 -28.453 -10.875 1 96.44 355 PRO B C 1
ATOM 5652 O O . PRO B 1 355 ? -10.609 -28.031 -9.758 1 96.44 355 PRO B O 1
ATOM 5655 N N . GLU B 1 356 ? -10.883 -29.516 -11.391 1 96.5 356 GLU B N 1
ATOM 5656 C CA . GLU B 1 356 ? -11.945 -30.219 -10.688 1 96.5 356 GLU B CA 1
ATOM 5657 C C . GLU B 1 356 ? -11.43 -30.859 -9.391 1 96.5 356 GLU B C 1
ATOM 5659 O O . GLU B 1 356 ? -12.141 -30.906 -8.391 1 96.5 356 GLU B O 1
ATOM 5664 N N . LEU B 1 357 ? -10.211 -31.344 -9.445 1 97.69 357 LEU B N 1
ATOM 5665 C CA . LEU B 1 357 ? -9.617 -31.922 -8.242 1 97.69 357 LEU B CA 1
ATOM 5666 C C . LEU B 1 357 ? -9.398 -30.844 -7.18 1 97.69 357 LEU B C 1
ATOM 5668 O O . LEU B 1 357 ? -9.617 -31.094 -5.988 1 97.69 357 LEU B O 1
ATOM 5672 N N . ILE B 1 358 ? -8.961 -29.734 -7.578 1 98.31 358 ILE B N 1
ATOM 5673 C CA . ILE B 1 358 ? -8.75 -28.625 -6.672 1 98.31 358 ILE B CA 1
ATOM 5674 C C . ILE B 1 358 ? -10.078 -28.188 -6.062 1 98.31 358 ILE B C 1
ATOM 5676 O O . ILE B 1 358 ? -10.172 -27.969 -4.852 1 98.31 358 ILE B O 1
ATOM 5680 N N . MET B 1 359 ? -11.141 -28.109 -6.914 1 98.19 359 MET B N 1
ATOM 5681 C CA . MET B 1 359 ? -12.445 -27.656 -6.449 1 98.19 359 MET B CA 1
ATOM 5682 C C . MET B 1 359 ? -13.055 -28.641 -5.453 1 98.19 359 MET B C 1
ATOM 5684 O O . MET B 1 359 ? -13.742 -28.234 -4.52 1 98.19 359 MET B O 1
ATOM 5688 N N . ARG B 1 360 ? -12.758 -29.859 -5.598 1 97.69 360 ARG B N 1
ATOM 5689 C CA . ARG B 1 360 ? -13.227 -30.828 -4.625 1 97.69 360 ARG B CA 1
ATOM 5690 C C . ARG B 1 360 ? -12.672 -30.531 -3.236 1 97.69 360 ARG B C 1
ATOM 5692 O O . ARG B 1 360 ? -13.398 -30.625 -2.242 1 97.69 360 ARG B O 1
ATOM 5699 N N . GLU B 1 361 ? -11.398 -30.219 -3.201 1 97.5 361 GLU B N 1
ATOM 5700 C CA . GLU B 1 361 ? -10.789 -29.875 -1.924 1 97.5 361 GLU B CA 1
ATOM 5701 C C . GLU B 1 361 ? -11.375 -28.578 -1.357 1 97.5 361 GLU B C 1
ATOM 5703 O O . GLU B 1 361 ? -11.586 -28.469 -0.148 1 97.5 361 GLU B O 1
ATOM 5708 N N . ILE B 1 362 ? -11.641 -27.609 -2.209 1 98.44 362 ILE B N 1
ATOM 5709 C CA . ILE B 1 362 ? -12.188 -26.328 -1.781 1 98.44 362 ILE B CA 1
ATOM 5710 C C . ILE B 1 362 ? -13.617 -26.516 -1.283 1 98.44 362 ILE B C 1
ATOM 5712 O O . ILE B 1 362 ? -14.016 -25.906 -0.279 1 98.44 362 ILE B O 1
ATOM 5716 N N . ASP B 1 363 ? -14.414 -27.391 -2.008 1 98.12 363 ASP B N 1
ATOM 5717 C CA . ASP B 1 363 ? -15.789 -27.688 -1.6 1 98.12 363 ASP B CA 1
ATOM 5718 C C . ASP B 1 363 ? -15.836 -28.203 -0.163 1 98.12 363 ASP B C 1
ATOM 5720 O O . ASP B 1 363 ? -16.703 -27.797 0.62 1 98.12 363 ASP B O 1
ATOM 5724 N N . VAL B 1 364 ? -14.953 -29.047 0.124 1 97.06 364 VAL B N 1
ATOM 5725 C CA . VAL B 1 364 ? -14.891 -29.641 1.457 1 97.06 364 VAL B CA 1
ATOM 5726 C C . VAL B 1 364 ? -14.469 -28.578 2.471 1 97.06 364 VAL B C 1
ATOM 5728 O O . VAL B 1 364 ? -15.086 -28.438 3.531 1 97.06 364 VAL B O 1
ATOM 5731 N N . LEU B 1 365 ? -13.445 -27.844 2.215 1 97.12 365 LEU B N 1
ATOM 5732 C CA . LEU B 1 365 ? -12.867 -26.859 3.129 1 97.12 365 LEU B CA 1
ATOM 5733 C C . LEU B 1 365 ? -13.883 -25.766 3.449 1 97.12 365 LEU B C 1
ATOM 5735 O O . LEU B 1 365 ? -13.977 -25.328 4.598 1 97.12 365 LEU B O 1
ATOM 5739 N N . TRP B 1 366 ? -14.586 -25.234 2.369 1 97.81 366 TRP B N 1
ATOM 5740 C CA . TRP B 1 366 ? -15.453 -24.078 2.541 1 97.81 366 TRP B CA 1
ATOM 5741 C C . TRP B 1 366 ? -16.906 -24.5 2.686 1 97.81 366 TRP B C 1
ATOM 5743 O O . TRP B 1 366 ? -17.797 -23.656 2.867 1 97.81 366 TRP B O 1
ATOM 5753 N N . GLY B 1 367 ? -17.188 -25.766 2.658 1 96.5 367 GLY B N 1
ATOM 5754 C CA . GLY B 1 367 ? -18.547 -26.25 2.773 1 96.5 367 GLY B CA 1
ATOM 5755 C C . GLY B 1 367 ? -19.453 -25.766 1.656 1 96.5 367 GLY B C 1
ATOM 5756 O O . GLY B 1 367 ? -20.594 -25.359 1.905 1 96.5 367 GLY B O 1
ATOM 5757 N N . LEU B 1 368 ? -18.891 -25.797 0.467 1 93.44 368 LEU B N 1
ATOM 5758 C CA . LEU B 1 368 ? -19.656 -25.328 -0.682 1 93.44 368 LEU B CA 1
ATOM 5759 C C . LEU B 1 368 ? -20.469 -26.469 -1.293 1 93.44 368 LEU B C 1
ATOM 5761 O O . LEU B 1 368 ? -20.062 -27.625 -1.225 1 93.44 368 LEU B O 1
ATOM 5765 N N . PRO B 1 369 ? -21.641 -26.156 -1.816 1 87.12 369 PRO B N 1
ATOM 5766 C CA . PRO B 1 369 ? -22.453 -27.188 -2.465 1 87.12 369 PRO B CA 1
ATOM 5767 C C . PRO B 1 369 ? -21.875 -27.625 -3.811 1 87.12 369 PRO B C 1
ATOM 5769 O O . PRO B 1 369 ? -21.375 -26.797 -4.574 1 87.12 369 PRO B O 1
ATOM 5772 N N . ALA B 1 370 ? -21.672 -28.859 -4.035 1 69.44 370 ALA B N 1
ATOM 5773 C CA . ALA B 1 370 ? -21.125 -29.344 -5.301 1 69.44 370 ALA B CA 1
ATOM 5774 C C . ALA B 1 370 ? -22.125 -29.188 -6.434 1 69.44 370 ALA B C 1
ATOM 5776 O O . ALA B 1 370 ? -23.344 -29.297 -6.215 1 69.44 370 ALA B O 1
#

Secondary structure (DSSP, 8-state):
--HHHHHHHHHHHHHHHHHHHHHHHS----SEE--THHHHTTS-HHHHTTSSS-TTSSSSEEEEEETTEEEEEEEES-TTSPEEEEE--SS--GGGGHHHHHHHHHTT-EEEEEPPTTSTTSPEESSS--SHHHHHHHHHHHHHHSSS---STT-EEEEEETHHHHHHHHHHHH-TTTEEEEEEES--SS--HHHHHHHHIIIIIS--S-HHHHHHHHHHHHHHHHHH----GGG------------------------HHHHHHHHHHHHHHH-TTHHHHHHHHHHHSS-S--HHHHHHHTTSPTTSEEEEEETT-SSS-HHHHHHHTGGGGT-TTTSEEEEESS-TTHHHH-HHHHHHHHHHHHT---/--HHHHHHHHHHHHHHHHHHHHHHHS----SEE--THHHHTTS-HHHHTTSSS-TTSSSSEEEEEETTEEEEEEEES-TTSPEEEEE--SS--GGGGHHHHHHHHHTT-EEEEEPPTTSTTSPEESSS--SHHHHHHHHHHHHHHSSS---STT-EEEEEETHHHHHHHHHHHH-TTTEEEEEEES--SS--HHHHHHHHIIIIIS--S-HHHHHHHHHHHHHHHHHH----GGG------------------------HHHHHHHHHHHHHHH-TTHHHHHHHHHHHSS-S--HHHHHHHTTSPTTSEEEEEETT-SSS-HHHHHHHTGGGGT-TTTSEEEEESS-TTHHHH-HHHHHHHHHHHHT---

Sequence (740 aa):
MDNISLIAVTAFTTFCFLLVAYYSLYPIDPQIIPSPLHIIASLPEEEVQKLPYQPNCFPGARDVETEYGFIRVYEWGPETGPKVVLIHGMSTCTMTLGPIAEALVSRGCRVLLFDLFGRGYSDGVGDLPYDIRLYTTQVLLVLASSPLSWTGSNSLRVIGYSLGGAIAASFTVTFPHMVSSLILLAPAGLIRSTDLGLTFWFLFKSGLVPKRVLHTLMRGQLRSTANSGRIEEQHCFHQKNEEKPTDLGTTSQSVNKQSLQERTAAYMPWIVAHHRGFVPAFTSCARFSPLTNQQRVWRALGKRKMGSTAVIIGDADEFVNAAWYEKNGLPLLGGKEHVVWKVLPGSHDFVMTAPELIMREIDVLWGLPAMDNISLIAVTAFTTFCFLLVAYYSLYPIDPQIIPSPLHIIASLPEEEVQKLPYQPNCFPGARDVETEYGFIRVYEWGPETGPKVVLIHGMSTCTMTLGPIAEALVSRGCRVLLFDLFGRGYSDGVGDLPYDIRLYTTQVLLVLASSPLSWTGSNSLRVIGYSLGGAIAASFTVTFPHMVSSLILLAPAGLIRSTDLGLTFWFLFKSGLVPKRVLHTLMRGQLRSTANSGRIEEQHCFHQKNEEKPTDLGTTSQSVNKQSLQERTAAYMPWIVAHHRGFVPAFTSCARFSPLTNQQRVWRALGKRKMGSTAVIIGDADEFVNAAWYEKNGLPLLGGKEHVVWKVLPGSHDFVMTAPELIMREIDVLWGLPA

Nearest PDB structures (foldseek):
  7wwh-assembly2_B  TM=6.452E-01  e=9.471E-13  Parageobacillus thermoglucosidasius
  7q4j-assembly1_A  TM=6.553E-01  e=1.020E-11  Thermoanaerobacter thermohydrosulfuricus
  4ufo-assembly2_B  TM=6.350E-01  e=2.545E-11  Solanum tuberosum
  3cxu-assembly2_B  TM=6.353E-01  e=2.253E-11  Solanum tuberosum
  7z2x-assembly1_B  TM=6.801E-01  e=1.902E-10  Lentilactobacillus buchneri

Solvent-accessible surface area (backbone atoms only — not comparable to full-atom values): 38497 Å² total; per-residue (Å²): 123,56,69,65,56,49,49,52,50,37,35,50,50,44,50,51,50,50,51,50,50,45,52,66,35,50,63,83,51,51,60,57,28,67,26,37,51,75,58,53,73,73,49,56,66,75,59,49,71,68,41,58,71,47,90,71,73,53,61,54,57,46,72,46,62,48,89,61,34,40,34,28,34,29,43,44,54,45,89,84,26,62,38,34,40,45,33,42,35,77,87,48,32,42,72,56,50,38,67,50,50,53,53,41,32,75,52,43,21,18,38,38,37,38,23,53,67,19,20,67,53,4,14,6,55,44,72,58,74,40,24,62,58,51,52,49,42,49,53,49,54,56,44,56,69,34,67,53,56,55,39,10,57,56,34,26,30,40,37,9,26,25,49,14,13,26,52,44,51,49,46,36,64,56,37,52,60,30,43,55,32,41,38,27,37,44,41,32,14,70,33,52,66,76,74,60,37,67,64,45,39,47,58,36,60,63,66,73,48,45,55,55,59,49,47,54,53,48,52,54,50,50,44,45,53,39,67,54,66,65,71,75,76,62,80,73,66,68,80,80,72,82,79,74,84,81,76,88,69,85,70,68,81,69,74,79,69,69,50,69,62,54,24,52,42,52,32,41,39,49,42,66,72,52,19,79,17,23,54,60,36,47,50,34,28,68,41,48,32,57,44,42,81,37,61,67,56,41,37,54,54,28,70,50,64,68,66,30,38,33,41,38,29,23,67,58,18,83,71,42,47,45,66,58,43,51,70,65,46,37,62,38,31,54,29,76,86,26,24,44,75,45,73,41,83,30,37,75,60,23,60,62,77,35,36,66,64,55,47,54,56,48,28,64,75,70,68,44,67,131,123,56,70,66,56,48,48,52,50,37,35,50,49,42,51,50,50,53,50,51,50,45,52,65,34,50,64,83,51,53,58,55,27,65,27,37,52,74,58,55,73,73,49,56,68,75,59,50,70,67,40,58,72,48,91,71,75,50,62,54,57,46,73,46,63,48,89,60,34,40,35,28,34,30,42,44,55,45,88,84,26,62,37,36,40,47,34,42,35,74,87,47,31,40,72,57,49,40,66,50,50,54,52,42,31,75,51,43,21,17,38,38,38,38,22,54,68,19,18,68,54,4,13,6,55,44,72,57,73,40,24,62,59,50,51,50,43,49,53,50,54,55,44,56,69,35,66,53,57,56,39,10,56,55,35,26,29,40,38,8,28,25,48,13,13,26,51,44,50,48,45,35,64,56,37,53,59,30,43,54,31,40,38,27,38,44,40,32,14,70,32,54,68,75,75,60,36,68,64,45,39,48,58,36,61,62,66,73,48,45,56,56,59,48,45,52,53,49,53,54,49,50,44,46,52,40,68,53,66,65,72,75,75,62,79,72,66,70,80,78,73,83,78,74,82,80,75,88,74,88,71,69,81,70,74,80,69,68,50,69,63,54,25,53,43,50,33,41,39,49,42,65,74,53,20,80,18,23,55,60,37,46,50,33,28,68,42,47,32,56,44,43,81,37,60,68,57,40,37,55,54,28,70,49,64,69,66,32,37,33,40,40,28,22,67,57,19,83,71,42,48,48,68,59,42,52,71,65,46,36,61,38,30,55,30,76,86,26,24,46,75,46,74,42,86,32,36,74,61,23,58,64,78,37,35,67,63,54,46,53,56,49,27,65,76,69,67,44,69,129

Organism: Colletotrichum higginsianum (strain IMI 349063) (NCBI:txid759273)

Radius of gyration: 29.49 Å; Cα contacts (8 Å, |Δi|>4): 1376; chains: 2; bounding box: 81×101×79 Å

Foldseek 3Di:
DPPVVVVVVVVVVVVVVVVVVCCVLAPQDDQKFAFLVVVVVPDDPVVLVPALDHLPPAAQWDWQQDPSFTKTKHKDADLPAAEEEEAEAQQFFQLLLVVVQVVVRVLGYIYMGIGDDLYDRTIHGRHDFPALVSLLVVVVSRQVRDPHHQFDFCRHAYEAAALGLLSQLLNCLVPVRRHQAYEYELYFQAFDPVLCPPVLCVLFAPPPRGPVVSLVVQLVVLLVVLVPPPPDPPPVPPDPDDDDDDDDDPPPPPPPPPQNVNSRSSRRNVSSVRRPNNSVNSSSCSHHYNRHDNLVSLLSQLPHAALRYEYEYEPAESRRHLVVCQVRRQVSNVHVRRYHYYYHHDYSSCSRVPVVVVVVVVCVSVVTDD/DPPVVVVVVVVVVVVVVVVVVCCVLAPQDDQKFAFLVVVVVPDDPVVLVPALDHLPPAAQWDWQQDPSFTKTKHKDADLPAAEEEEAEAQLFFQLLLVVVQVVVRVLGYIYMGIGDDLYDRTIHGRHDFLALVRLLVVVVSRQVRDPHHQFDFCRHAYEAAALRLLSQLLNCLVPVRRHQAYEYELYFQAFDPVLCPPVLCVLAAVPPRGPVRSLVVQLVVLLVVLVPPPPPPPPVPPDPDDDDDDDDDDPPPPPPPPANVNSRSSRRNVSSVRRPNNSVNSSSCSHHYNRHDNLVSLLSQLPHAALRYEYEYEPAEPRRHLVSCQVRRQVSNVHVRRYHYYYHHDYSSCSRVPVVVVVVVVCVSVVTDD